Protein 5D1R (pdb70)

Nearest PDB structures (foldseek):
  5d1r-assembly1_B  TM=9.552E-01  e=2.929E-27  Mycobacterium tuberculosis CDC1551
  6mj1-assembly1_A-2  TM=6.522E-01  e=2.078E-03  Bacillus subtilis subsp. subtilis str. 168
  5wm9-assembly1_A  TM=6.430E-01  e=1.815E-03  Mycobacterium tuberculosis H37Rv
  2zcx-assembly1_A-2  TM=5.675E-01  e=6.428E-03  Streptomyces coelicolor
  2id6-assembly1_A-2  TM=5.933E-01  e=1.156E-02  Thermotoga maritima

Secondary structure (DSSP, 8-state):
-HHHHHHHHHHHHHHHHHHHTTTT--HHHHHHHTT--HHHHTTTS--HHHHHHHHHHHHHHHHHHHHHHHHHT--SS-HHHHHHHHHHHHHHHHHHSHHHHHHHHSPPPTT----HHHHTTGGGHHHHHHHHHHHHHHHTTSS------PSTTHHHHHHHHHHHHT----HHHHHHHHHHHHHHHHHHHHHHTTSS-SSS-S-HHHHHHHHHHHHHHHHTT--B---/-HHHHHHHHHHHHHHHHHH-GGG--HHHHHHHTT--HHHHTTTS-SHHHHHHHHHHHHHHHHHHHHHHHHHSS-TT-HHHHHHHHHHHHHHHHHHSHHHHHHHHS---TT----HHHHHHHHTHHHHHHHHHHHHHHHTTSS-----PPPTTHHHHHHHHHHHHT----HHHHHHHHHHHHHHHHHHHHHHTT-S-TT--S-HHHHHHHHHHHHHHHHHSB-S---

Organism: Mycobacterium tuberculosis (strain ATCC 25618 / H37Rv) (NCBI:txid83332)

InterPro domains:
  IPR001647 DNA-binding HTH domain, TetR-type [PF00440] (21-64)
  IPR001647 DNA-binding HTH domain, TetR-type [PS50977] (15-75)
  IPR009057 Homedomain-like superfamily [SSF46689] (10-84)
  IPR025996 HTH-type transcriptional regulator MT1864/Rv1816-like, C-terminal domain [PF13305] (96-225)
  IPR036271 Tetracyclin repressor-like, C-terminal domain superfamily [SSF48498] (93-228)
  IPR050109 HTH-type, TetR-like transcriptional regulator [PTHR30055] (8-232)

Foldseek 3Di:
DLVVVLVLLLVVQLVLLVVPNLVSRDLCVSCVVVVHHSVVSCVSQVDSQSSLLVLLLVLLQVLLVQLVVQLVVCPDPALLVNLLSSLLSNLVSCLVRVSSLCSLQNDDDPPYDHDCVRRVVSNCNSLLSNLVSLLVCPVVPLFDADQDAPPPPQNVVVVVVCVVSVHPHHSQLVVLSVVLVCLSSVLSCCVSVQVCHDPNDPDSSVVSSVVSVVSVCSRRVPDDDDD/DVVLVVLLLVVQLVLCVVPNLVRRACCVSQVVVVHDSVRCCVSQVDSLSSLLVNQLVLLQVLLVQLVVQLVDDDPPALLVNLLSLLLSNLVSCLVRVSSLCSLQNDDDPPHDHDCVSNVPSNCSSVLSNLVSLQRCVVVCLQPAQQPADDPPQQVVVVVVCVVNVHPHHSQLVVLSVVLVCQSSVLSCCVSVQPVHDPDDPDSVVVSSVSSVVSSVSRRDDDDPGD

Structure (mmCIF, N/CA/C/O backbone):
data_5D1R
#
_entry.id   5D1R
#
_cell.length_a   40.444
_cell.length_b   86.533
_cell.length_c   129.870
_cell.angle_alpha   90.000
_cell.angle_beta   90.000
_cell.angle_gamma   90.000
#
_symmetry.space_group_name_H-M   'P 21 21 21'
#
loop_
_entity.id
_entity.type
_entity.pdbx_description
1 polymer 'Rv1816 transcriptional regulator'
2 non-polymer 'NICKEL (II) ION'
3 non-polymer 'SULFATE ION'
4 non-polymer 'MAGNESIUM ION'
5 non-polymer 'propan-2-yl dodecanoate'
6 water water
#
loop_
_atom_site.group_PDB
_atom_site.id
_atom_site.type_symbol
_atom_site.label_atom_id
_atom_site.label_alt_id
_atom_site.label_comp_id
_atom_site.label_asym_id
_atom_site.label_entity_id
_atom_site.label_seq_id
_atom_site.pdbx_PDB_ins_code
_atom_site.Cartn_x
_atom_site.Cartn_y
_atom_site.Cartn_z
_atom_site.occupancy
_atom_site.B_iso_or_equiv
_atom_site.auth_seq_id
_atom_site.auth_comp_id
_atom_site.auth_asym_id
_atom_site.auth_atom_id
_atom_site.pdbx_PDB_model_num
ATOM 1 N N . ALA A 1 13 ? -38.497 -3.877 184.998 1.00 65.87 13 ALA A N 1
ATOM 2 C CA . ALA A 1 13 ? -39.356 -2.689 184.962 1.00 78.23 13 ALA A CA 1
ATOM 3 C C . ALA A 1 13 ? -38.737 -1.635 184.044 1.00 71.75 13 ALA A C 1
ATOM 4 O O . ALA A 1 13 ? -39.423 -1.025 183.212 1.00 65.91 13 ALA A O 1
ATOM 11 N N . ARG A 1 14 ? -37.434 -1.427 184.203 1.00 66.12 14 ARG A N 1
ATOM 12 C CA . ARG A 1 14 ? -36.678 -0.672 183.227 1.00 63.88 14 ARG A CA 1
ATOM 13 C C . ARG A 1 14 ? -36.805 -1.397 181.899 1.00 65.88 14 ARG A C 1
ATOM 14 O O . ARG A 1 14 ? -37.351 -0.864 180.934 1.00 57.57 14 ARG A O 1
ATOM 35 N N . GLU A 1 15 ? -36.354 -2.642 181.881 1.00 69.95 15 GLU A N 1
ATOM 36 C CA . GLU A 1 15 ? -36.421 -3.452 180.681 1.00 74.29 15 GLU A CA 1
ATOM 37 C C . GLU A 1 15 ? -37.660 -3.129 179.815 1.00 70.69 15 GLU A C 1
ATOM 38 O O . GLU A 1 15 ? -37.511 -2.825 178.633 1.00 75.59 15 GLU A O 1
ATOM 50 N N . GLN A 1 16 ? -38.868 -3.155 180.371 1.00 65.72 16 GLN A N 1
ATOM 51 C CA . GLN A 1 16 ? -40.059 -2.928 179.529 1.00 66.21 16 GLN A CA 1
ATOM 52 C C . GLN A 1 16 ? -40.199 -1.493 179.003 1.00 59.90 16 GLN A C 1
ATOM 53 O O . GLN A 1 16 ? -40.799 -1.269 177.945 1.00 55.21 16 GLN A O 1
ATOM 67 N N . ILE A 1 17 ? -39.690 -0.524 179.760 1.00 54.15 17 ILE A N 1
ATOM 68 C CA . ILE A 1 17 ? -39.758 0.878 179.345 1.00 54.61 17 ILE A CA 1
ATOM 69 C C . ILE A 1 17 ? -38.753 1.134 178.230 1.00 36.33 17 ILE A C 1
ATOM 70 O O . ILE A 1 17 ? -39.056 1.830 177.254 1.00 39.07 17 ILE A O 1
ATOM 86 N N . GLU A 1 18 ? -37.549 0.618 178.426 1.00 42.84 18 GLU A N 1
ATOM 87 C CA . GLU A 1 18 ? -36.504 0.691 177.425 1.00 48.79 18 GLU A CA 1
ATOM 88 C C . GLU A 1 18 ? -37.074 0.204 176.087 1.00 38.64 18 GLU A C 1
ATOM 89 O O . GLU A 1 18 ? -36.848 0.819 175.057 1.00 39.41 18 GLU A O 1
ATOM 101 N N . ALA A 1 19 ? -37.869 -0.860 176.110 1.00 46.76 19 ALA A N 1
ATOM 102 C CA . ALA A 1 19 ? -38.435 -1.426 174.879 1.00 36.57 19 ALA A CA 1
ATOM 103 C C . ALA A 1 19 ? -39.362 -0.474 174.165 1.00 42.99 19 ALA A C 1
ATOM 104 O O . ALA A 1 19 ? -39.321 -0.356 172.942 1.00 31.98 19 ALA A O 1
ATOM 111 N N . LYS A 1 20 ? -40.225 0.207 174.906 1.00 41.37 20 LYS A N 1
ATOM 112 C CA . LYS A 1 20 ? -41.104 1.159 174.255 1.00 34.98 20 LYS A CA 1
ATOM 113 C C . LYS A 1 20 ? -40.276 2.310 173.705 1.00 30.47 20 LYS A C 1
ATOM 114 O O . LYS A 1 20 ? -40.612 2.869 172.666 1.00 35.14 20 LYS A O 1
ATOM 133 N N . ILE A 1 21 ? -39.199 2.667 174.403 1.00 32.43 21 ILE A N 1
ATOM 134 C CA . ILE A 1 21 ? -38.295 3.726 173.930 1.00 30.09 21 ILE A CA 1
ATOM 135 C C . ILE A 1 21 ? -37.630 3.300 172.611 1.00 22.86 21 ILE A C 1
ATOM 136 O O . ILE A 1 21 ? -37.705 4.005 171.602 1.00 26.18 21 ILE A O 1
ATOM 152 N N . VAL A 1 22 ? -37.055 2.111 172.606 1.00 29.85 22 VAL A N 1
ATOM 153 C CA . VAL A 1 22 ? -36.472 1.582 171.381 1.00 28.96 22 VAL A CA 1
ATOM 154 C C . VAL A 1 22 ? -37.516 1.427 170.240 1.00 30.19 22 VAL A C 1
ATOM 155 O O . VAL A 1 22 ? -37.283 1.849 169.101 1.00 27.31 22 VAL A O 1
ATOM 168 N N . GLU A 1 23 ? -38.696 0.894 170.535 1.00 29.10 23 GLU A N 1
ATOM 169 C CA . GLU A 1 23 ? -39.704 0.820 169.489 1.00 30.39 23 GLU A CA 1
ATOM 170 C C . GLU A 1 23 ? -40.009 2.212 168.945 1.00 35.79 23 GLU A C 1
ATOM 171 O O . GLU A 1 23 ? -40.095 2.385 167.724 1.00 33.98 23 GLU A O 1
ATOM 183 N N . LEU A 1 24 ? -40.147 3.224 169.808 1.00 28.73 24 LEU A N 1
ATOM 184 C CA . LEU A 1 24 ? -40.404 4.568 169.286 1.00 24.99 24 LEU A CA 1
ATOM 185 C C . LEU A 1 24 ? -39.218 5.122 168.540 1.00 30.05 24 LEU A C 1
ATOM 186 O O . LEU A 1 24 ? -39.361 5.924 167.613 1.00 26.33 24 LEU A O 1
ATOM 202 N N . GLY A 1 25 ? -38.029 4.692 168.935 1.00 31.62 25 GLY A N 1
ATOM 203 C CA . GLY A 1 25 ? -36.846 5.061 168.184 1.00 29.33 25 GLY A CA 1
ATOM 204 C C . GLY A 1 25 ? -36.847 4.460 166.775 1.00 26.02 25 GLY A C 1
ATOM 205 O O . GL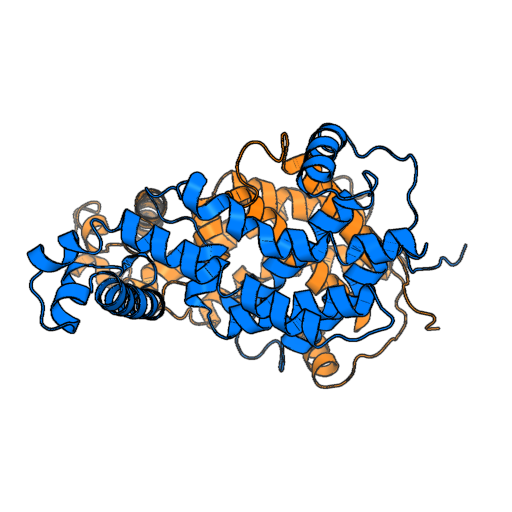Y A 1 25 ? -36.530 5.172 165.821 1.00 26.98 25 GLY A O 1
ATOM 209 N N . ARG A 1 26 ? -37.180 3.172 166.646 1.00 28.76 26 ARG A N 1
ATOM 210 C CA . ARG A 1 26 ? -37.317 2.538 165.321 1.00 24.54 26 ARG A CA 1
ATOM 211 C C . ARG A 1 26 ? -38.263 3.369 164.434 1.00 29.74 26 ARG A C 1
ATOM 212 O O . ARG A 1 26 ? -37.998 3.601 163.248 1.00 27.96 26 ARG A O 1
ATOM 233 N N . ARG A 1 27 ? -39.365 3.838 165.018 1.00 31.87 27 ARG A N 1
ATOM 234 C CA . ARG A 1 27 ? -40.307 4.682 164.274 1.00 35.10 27 ARG A CA 1
ATOM 235 C C . ARG A 1 27 ? -39.700 5.996 163.828 1.00 37.80 27 ARG A C 1
ATOM 236 O O . ARG A 1 27 ? -39.865 6.404 162.686 1.00 33.90 27 ARG A O 1
ATOM 257 N N . GLN A 1 28 ? -38.980 6.673 164.704 1.00 29.95 28 GLN A N 1
ATOM 258 C CA . GLN A 1 28 ? -38.356 7.908 164.271 1.00 34.57 28 GLN A CA 1
ATOM 259 C C . GLN A 1 28 ? -37.398 7.699 163.102 1.00 35.26 28 GLN A C 1
ATOM 260 O O . GLN A 1 28 ? -37.286 8.560 162.215 1.00 31.73 28 GLN A O 1
ATOM 274 N N . LEU A 1 29 ? -36.693 6.567 163.102 1.00 30.98 29 LEU A N 1
ATOM 275 C CA . LEU A 1 29 ? -35.774 6.247 162.004 1.00 30.36 29 LEU A CA 1
ATOM 276 C C . LEU A 1 29 ? -36.543 6.193 160.691 1.00 28.59 29 LEU A C 1
ATOM 277 O O . LEU A 1 29 ? -36.142 6.767 159.699 1.00 39.76 29 LEU A O 1
ATOM 293 N N . LEU A 1 30 ? -37.648 5.463 160.716 1.00 35.29 30 LEU A N 1
ATOM 294 C CA . LEU A 1 30 ? -38.498 5.294 159.552 1.00 42.07 30 LEU A CA 1
ATOM 295 C C . LEU A 1 30 ? -38.952 6.645 159.012 1.00 44.30 30 LEU A C 1
ATOM 296 O O . LEU A 1 30 ? -39.088 6.819 157.809 1.00 51.22 30 LEU A O 1
ATOM 312 N N . ASP A 1 31 ? -39.169 7.604 159.910 1.00 48.00 31 ASP A N 1
ATOM 313 C CA . ASP A 1 31 ? -39.823 8.866 159.564 1.00 44.98 31 ASP A CA 1
ATOM 314 C C . ASP A 1 31 ? -38.839 10.008 159.336 1.00 49.06 31 ASP A C 1
ATOM 315 O O . ASP A 1 31 ? -39.110 10.898 158.543 1.00 53.87 31 ASP A O 1
ATOM 324 N N . HIS A 1 32 ? -37.704 9.986 160.031 1.00 48.00 32 HIS A N 1
ATOM 325 C CA . HIS A 1 32 ? -36.720 11.060 159.925 1.00 47.49 32 HIS A CA 1
ATOM 326 C C . HIS A 1 32 ? -35.289 10.579 159.787 1.00 43.70 32 HIS A C 1
ATOM 327 O O . HIS A 1 32 ? -34.367 11.393 159.685 1.00 47.74 32 HIS A O 1
ATOM 341 N N . GLY A 1 33 ? -35.080 9.267 159.827 1.00 37.49 33 GLY A N 1
ATOM 342 C CA . GLY A 1 33 ? -33.733 8.745 159.864 1.00 40.39 33 GLY A CA 1
ATOM 343 C C . GLY A 1 33 ? -33.107 9.041 161.212 1.00 44.00 33 GLY A C 1
ATOM 344 O O . GLY A 1 33 ? -33.785 9.470 162.142 1.00 37.98 33 GLY A O 1
ATOM 348 N N . ALA A 1 34 ? -31.804 8.819 161.310 1.00 39.55 34 ALA A N 1
ATOM 349 C CA . ALA A 1 34 ? -31.079 9.018 162.546 1.00 45.52 34 ALA A CA 1
ATOM 350 C C . ALA A 1 34 ? -31.159 10.480 162.986 1.00 52.88 34 ALA A C 1
ATOM 351 O O . ALA A 1 34 ? -31.018 10.787 164.176 1.00 56.34 34 ALA A O 1
ATOM 358 N N . ALA A 1 35 ? -31.381 11.383 162.037 1.00 36.85 35 ALA A N 1
ATOM 359 C CA . ALA A 1 35 ? -31.497 12.787 162.373 1.00 49.68 35 ALA A CA 1
ATOM 360 C C . ALA A 1 35 ? -32.628 12.917 163.380 1.00 53.87 35 ALA A C 1
ATOM 361 O O . ALA A 1 35 ? -32.414 13.286 164.540 1.00 57.27 35 ALA A O 1
ATOM 368 N N . GLY A 1 36 ? -33.829 12.547 162.954 1.00 48.34 36 GLY A N 1
ATOM 369 C CA . GLY A 1 36 ? -35.006 12.769 163.770 1.00 49.51 36 GLY A CA 1
ATOM 370 C C . GLY A 1 36 ? -35.079 11.985 165.064 1.00 54.28 36 GLY A C 1
ATOM 371 O O . GLY A 1 36 ? -36.106 12.055 165.759 1.00 50.86 36 GLY A O 1
ATOM 375 N N . LEU A 1 37 ? -34.028 11.232 165.400 1.00 44.10 37 LEU A N 1
ATOM 376 C CA . LEU A 1 37 ? -34.000 10.572 166.691 1.00 38.27 37 LEU A CA 1
ATOM 377 C C . LEU A 1 37 ? -34.061 11.663 167.772 1.00 33.11 37 LEU A C 1
ATOM 378 O O . LEU A 1 37 ? -33.274 12.577 167.778 1.00 34.61 37 LEU A O 1
ATOM 394 N N . SER A 1 38 ? -35.021 11.555 168.672 1.00 39.26 38 SER A N 1
ATOM 395 C CA . SER A 1 38 ? -35.161 12.543 169.722 1.00 41.49 38 SER A CA 1
ATOM 396 C C . SER A 1 38 ? -35.778 11.885 170.919 1.00 33.64 38 SER A C 1
ATOM 397 O O . SER A 1 38 ? -36.967 11.520 170.897 1.00 34.57 38 SER A O 1
ATOM 405 N N . LEU A 1 39 ? -34.982 11.748 171.973 1.00 32.42 39 LEU A N 1
ATOM 406 C CA . LEU A 1 39 ? -35.483 11.236 173.245 1.00 31.87 39 LEU A CA 1
ATOM 407 C C . LEU A 1 39 ? -36.579 12.140 173.837 1.00 40.45 39 LEU A C 1
ATOM 408 O O . LEU A 1 39 ? -37.495 11.657 174.507 1.00 32.34 39 LEU A O 1
ATOM 424 N N . ARG A 1 40 ? -36.506 13.445 173.574 1.00 34.69 40 ARG A N 1
ATOM 425 C CA . ARG A 1 40 ? -37.567 14.354 174.017 1.00 36.14 40 ARG A CA 1
ATOM 426 C C . ARG A 1 40 ? -38.929 14.066 173.395 1.00 44.55 40 ARG A C 1
ATOM 427 O O . ARG A 1 40 ? -39.913 13.934 174.120 1.00 41.94 40 ARG A O 1
ATOM 448 N N . ALA A 1 41 ? -38.993 13.987 172.067 1.00 46.27 41 ALA A N 1
ATOM 449 C CA . ALA A 1 41 ? -40.218 13.531 171.381 1.00 49.68 41 ALA A CA 1
ATOM 450 C C . ALA A 1 41 ? -40.678 12.173 171.925 1.00 53.55 41 ALA A C 1
ATOM 451 O O . ALA A 1 41 ? -41.792 12.023 172.438 1.00 60.25 41 ALA A O 1
ATOM 458 N N . ILE A 1 42 ? -39.810 11.177 171.833 1.00 46.58 42 ILE A N 1
ATOM 459 C CA . ILE A 1 42 ? -40.100 9.895 172.444 1.00 50.23 42 ILE A CA 1
ATOM 460 C C . ILE A 1 42 ? -40.748 10.125 173.810 1.00 60.43 42 ILE A C 1
ATOM 461 O O . ILE A 1 42 ? -41.863 9.655 174.058 1.00 57.10 42 ILE A O 1
ATOM 477 N N . ALA A 1 43 ? -40.047 10.865 174.673 1.00 52.47 43 ALA A N 1
ATOM 478 C CA . ALA A 1 43 ? -40.454 11.090 176.063 1.00 52.22 43 ALA A CA 1
ATOM 479 C C . ALA A 1 43 ? -41.892 11.552 176.151 1.00 59.62 43 ALA A C 1
ATOM 480 O O . ALA A 1 43 ? -42.617 11.181 177.076 1.00 68.69 43 ALA A O 1
ATOM 487 N N . ARG A 1 44 ? -42.296 12.385 175.202 1.00 53.55 44 ARG A N 1
ATOM 488 C CA . ARG A 1 44 ? -43.680 12.788 175.109 1.00 62.61 44 ARG A CA 1
ATOM 489 C C . ARG A 1 44 ? -44.517 11.566 174.765 1.00 68.24 44 ARG A C 1
ATOM 490 O O . ARG A 1 44 ? -45.286 11.076 175.593 1.00 66.48 44 ARG A O 1
ATOM 511 N N . ASN A 1 45 ? -44.323 11.044 173.556 1.00 71.12 45 ASN A N 1
ATOM 512 C CA . ASN A 1 45 ? -45.199 10.009 173.008 1.00 65.39 45 ASN A CA 1
ATOM 513 C C . ASN A 1 45 ? -45.344 8.792 173.909 1.00 61.62 45 ASN A C 1
ATOM 514 O O . ASN A 1 45 ? -45.997 7.824 173.533 1.00 67.61 45 ASN A O 1
ATOM 525 N N . LEU A 1 46 ? -44.740 8.845 175.096 1.00 63.78 46 LEU A N 1
ATOM 526 C CA . LEU A 1 46 ? -44.953 7.838 176.130 1.00 67.19 46 LEU A CA 1
ATOM 527 C C . LEU A 1 46 ? -45.594 8.445 177.365 1.00 75.57 46 LEU A C 1
ATOM 528 O O . LEU A 1 46 ? -45.477 7.889 178.478 1.00 65.98 46 LEU A O 1
ATOM 544 N N . GLY A 1 47 ? -46.259 9.584 177.169 1.00 75.19 47 GLY A N 1
ATOM 545 C CA . GLY A 1 47 ? -46.795 10.370 178.273 1.00 66.40 47 GLY A CA 1
ATOM 546 C C . GLY A 1 47 ? -45.809 10.513 179.423 1.00 67.91 47 GLY A C 1
ATOM 547 O O . GLY A 1 47 ? -46.195 10.468 180.594 1.00 71.04 47 GLY A O 1
ATOM 551 N N . MET A 1 48 ? -44.531 10.689 179.097 1.00 60.75 48 MET A N 1
ATOM 552 C CA . MET A 1 48 ? -43.500 10.809 180.125 1.00 60.70 48 MET A CA 1
ATOM 553 C C . MET A 1 48 ? -42.830 12.180 180.027 1.00 63.34 48 MET A C 1
ATOM 554 O O . MET A 1 48 ? -43.038 12.926 179.071 1.00 67.41 48 MET A O 1
ATOM 568 N N . VAL A 1 49 ? -42.043 12.519 181.035 1.00 53.56 49 VAL A N 1
ATOM 569 C CA . VAL A 1 49 ? -41.297 13.756 181.027 1.00 62.70 49 VAL A CA 1
ATOM 570 C C . VAL A 1 49 ? -39.904 13.469 180.498 1.00 62.69 49 VAL A C 1
ATOM 571 O O . VAL A 1 49 ? -39.338 12.405 180.767 1.00 57.69 49 VAL A O 1
ATOM 584 N N . SER A 1 50 ? -39.346 14.433 179.774 1.00 50.15 50 SER A N 1
ATOM 585 C CA . SER A 1 50 ? -37.983 14.323 179.262 1.00 47.23 50 SER A CA 1
ATOM 586 C C . SER A 1 50 ? -36.985 13.809 180.296 1.00 42.47 50 SER A C 1
ATOM 587 O O . SER A 1 50 ? -36.238 12.885 180.032 1.00 34.78 50 SER A O 1
ATOM 595 N N . SER A 1 51 ? -36.970 14.411 181.475 1.00 36.43 51 SER A N 1
ATOM 596 C CA . SER A 1 51 ? -36.013 14.020 182.517 1.00 34.23 51 SER A CA 1
ATOM 597 C C . SER A 1 51 ? -36.168 12.542 182.904 1.00 28.61 51 SER A C 1
ATOM 598 O O . SER A 1 51 ? -35.190 11.873 183.273 1.00 38.73 51 SER A O 1
ATOM 606 N N . ALA A 1 52 ? -37.388 12.030 182.798 1.00 38.54 52 ALA A N 1
ATOM 607 C CA . ALA A 1 52 ? -37.626 10.623 183.092 1.00 47.53 52 ALA A CA 1
ATOM 608 C C . ALA A 1 52 ? -36.943 9.689 182.059 1.00 39.71 52 ALA A C 1
ATOM 609 O O . ALA A 1 52 ? -36.543 8.578 182.388 1.00 37.86 52 ALA A O 1
ATOM 616 N N . VAL A 1 53 ? -36.790 10.139 180.821 1.00 44.26 53 VAL A N 1
ATOM 617 C CA . VAL A 1 53 ? -36.322 9.235 179.770 1.00 30.46 53 VAL A CA 1
ATOM 618 C C . VAL A 1 53 ? -34.854 8.947 179.900 1.00 27.20 53 VAL A C 1
ATOM 619 O O . VAL A 1 53 ? -34.421 7.826 179.645 1.00 28.15 53 VAL A O 1
ATOM 632 N N . TYR A 1 54 ? -34.066 9.939 180.296 1.00 33.26 54 TYR A N 1
ATOM 633 C CA . TYR A 1 54 ? -32.622 9.771 180.411 1.00 31.73 54 TYR A CA 1
ATOM 634 C C . TYR A 1 54 ? -32.267 8.748 181.457 1.00 29.37 54 TYR A C 1
ATOM 635 O O . TYR A 1 54 ? -31.125 8.274 181.545 1.00 29.99 54 TYR A O 1
ATOM 653 N N . ARG A 1 55 ? -33.243 8.441 182.305 1.00 36.71 55 ARG A N 1
ATOM 654 C CA . ARG A 1 55 ? -33.041 7.453 183.346 1.00 34.93 55 ARG A CA 1
ATOM 655 C C . ARG A 1 55 ? -33.084 6.020 182.770 1.00 29.22 55 ARG A C 1
ATOM 656 O O . ARG A 1 55 ? -32.563 5.055 183.362 1.00 32.88 55 ARG A O 1
ATOM 677 N N . TYR A 1 56 ? -33.702 5.905 181.608 1.00 29.50 56 TYR A N 1
ATOM 678 C CA . TYR A 1 56 ? -33.850 4.608 180.928 1.00 26.63 56 TYR A CA 1
ATOM 679 C C . TYR A 1 56 ? -32.889 4.470 179.734 1.00 27.62 56 TYR A C 1
ATOM 680 O O . TYR A 1 56 ? -32.317 3.409 179.502 1.00 27.11 56 TYR A O 1
ATOM 698 N N . VAL A 1 57 ? -32.763 5.556 178.975 1.00 28.92 57 VAL A N 1
ATOM 699 C CA . VAL A 1 57 ? -31.841 5.677 177.837 1.00 26.26 57 VAL A CA 1
ATOM 700 C C . VAL A 1 57 ? -31.198 7.090 177.949 1.00 19.24 57 VAL A C 1
ATOM 701 O O . VAL A 1 57 ? -31.863 8.099 177.760 1.00 21.13 57 VAL A O 1
ATOM 714 N N . SER A 1 58 ? -29.926 7.085 178.278 1.00 20.19 58 SER A N 1
ATOM 715 C CA . SER A 1 58 ? -29.220 8.219 178.848 1.00 32.35 58 SER A CA 1
ATOM 716 C C . SER A 1 58 ? -28.738 9.226 177.818 1.00 29.74 58 SER A C 1
ATOM 717 O O . SER A 1 58 ? -28.331 10.327 178.201 1.00 27.88 58 SER A O 1
ATOM 725 N N . SER A 1 59 ? -28.793 8.871 176.526 1.00 24.07 59 SER A N 1
ATOM 726 C CA . SER A 1 59 ? -28.372 9.798 175.467 1.00 20.14 59 SER A CA 1
ATOM 727 C C . SER A 1 59 ? -28.789 9.329 174.090 1.00 21.35 59 SER A C 1
ATOM 728 O O . SER A 1 59 ? -29.174 8.176 173.913 1.00 17.76 59 SER A O 1
ATOM 736 N N . ARG A 1 60 ? -28.702 10.239 173.131 1.00 17.13 60 ARG A N 1
ATOM 737 C CA . ARG A 1 60 ? -28.907 9.925 171.718 1.00 17.93 60 ARG A CA 1
ATOM 738 C C . ARG A 1 60 ? -27.948 8.828 171.296 1.00 18.35 60 ARG A C 1
ATOM 739 O O . ARG A 1 60 ? -28.339 7.940 170.555 1.00 20.35 60 ARG A O 1
ATOM 760 N N . ASP A 1 61 ? -26.704 8.882 171.768 1.00 18.10 61 ASP A N 1
ATOM 761 C CA . ASP A 1 61 ? -25.715 7.868 171.386 1.00 18.12 61 ASP A CA 1
ATOM 762 C C . ASP A 1 61 ? -26.128 6.515 171.929 1.00 17.99 61 ASP A C 1
ATOM 763 O O . ASP A 1 61 ? -26.021 5.497 171.234 1.00 18.91 61 ASP A O 1
ATOM 772 N N . GLU A 1 62 ? -26.630 6.479 173.157 1.00 17.72 62 GLU A N 1
ATOM 773 C CA . GLU A 1 62 ? -27.048 5.203 173.718 1.00 21.81 62 GLU A CA 1
ATOM 774 C C . GLU A 1 62 ? -28.268 4.688 172.959 1.00 13.25 62 GLU A C 1
ATOM 775 O O . GLU A 1 62 ? -28.389 3.487 172.731 1.00 17.34 62 GLU A O 1
ATOM 787 N N . LEU A 1 63 ? -29.193 5.566 172.592 1.00 13.69 63 LEU A N 1
ATOM 788 C CA . LEU A 1 63 ? -30.373 5.173 171.820 1.00 16.99 63 LEU A CA 1
ATOM 789 C C . LEU A 1 63 ? -29.930 4.571 170.471 1.00 20.25 63 LEU A C 1
ATOM 790 O O . LEU A 1 63 ? -30.445 3.554 170.050 1.00 15.86 63 LEU A O 1
ATOM 806 N N . LEU A 1 64 ? -28.993 5.221 169.790 1.00 15.37 64 LEU A N 1
ATOM 807 C CA . LEU A 1 64 ? -28.438 4.695 168.523 1.00 16.69 64 LEU A CA 1
ATOM 808 C C . LEU A 1 64 ? -27.777 3.342 168.730 1.00 17.62 64 LEU A C 1
ATOM 809 O O . LEU A 1 64 ? -27.925 2.424 167.919 1.00 16.82 64 LEU A O 1
ATOM 825 N N . THR A 1 65 ? -27.024 3.198 169.811 1.00 16.41 65 THR A N 1
ATOM 826 C CA . THR A 1 65 ? -26.360 1.945 170.070 1.00 13.52 65 THR A CA 1
ATOM 827 C C . THR A 1 65 ? -27.364 0.813 170.308 1.00 18.13 65 THR A C 1
ATOM 828 O O . THR A 1 65 ? -27.178 -0.289 169.794 1.00 17.13 65 THR A O 1
ATOM 839 N N . LEU A 1 66 ? -28.391 1.074 171.107 1.00 16.17 66 LEU A N 1
ATOM 840 C CA . LEU A 1 66 ? -29.490 0.115 171.316 1.00 18.90 66 LEU A CA 1
ATOM 841 C C . LEU A 1 66 ? -30.177 -0.254 170.009 1.00 18.36 66 LEU A C 1
ATOM 842 O O . LEU A 1 66 ? -30.527 -1.416 169.797 1.00 15.37 66 LEU A O 1
ATOM 858 N N . LEU A 1 67 ? -30.412 0.744 169.158 1.00 16.25 67 LEU A N 1
ATOM 859 C CA . LEU A 1 67 ? -31.065 0.512 167.867 1.00 14.29 67 LEU A CA 1
ATOM 860 C C . LEU A 1 67 ? -30.170 -0.303 166.920 1.00 17.03 67 LEU A C 1
ATOM 861 O O . LEU A 1 67 ? -30.666 -1.166 166.198 1.00 16.68 67 LEU A O 1
ATOM 877 N N . LEU A 1 68 ? -28.857 -0.047 166.936 1.00 16.34 68 LEU A N 1
ATOM 878 C CA . LEU A 1 68 ? -27.906 -0.859 166.161 1.00 17.00 68 LEU A CA 1
ATOM 879 C C . LEU A 1 68 ? -27.864 -2.289 166.646 1.00 15.27 68 LEU A C 1
ATOM 880 O O . LEU A 1 68 ? -28.033 -3.226 165.849 1.00 17.67 68 LEU A O 1
ATOM 896 N N . VAL A 1 69 ? -27.715 -2.488 167.948 1.00 14.75 69 VAL A N 1
ATOM 897 C CA . VAL A 1 69 ? -27.676 -3.849 168.468 1.00 15.25 69 VAL A CA 1
ATOM 898 C C . VAL A 1 69 ? -28.962 -4.622 168.165 1.00 16.54 69 VAL A C 1
ATOM 899 O O . VAL A 1 69 ? -28.915 -5.765 167.741 1.00 19.69 69 VAL A O 1
ATOM 912 N N . ASP A 1 70 ? -30.101 -3.999 168.434 1.00 17.04 70 ASP A N 1
ATOM 913 C CA . ASP A 1 70 ? -31.413 -4.527 168.066 1.00 18.26 70 ASP A CA 1
ATOM 914 C C . ASP A 1 70 ? -31.489 -4.948 166.585 1.00 16.29 70 ASP A C 1
ATOM 915 O O . ASP A 1 70 ? -31.995 -6.037 166.283 1.00 15.82 70 ASP A O 1
ATOM 924 N N . ALA A 1 71 ? -31.010 -4.092 165.676 1.00 12.46 71 ALA A N 1
ATOM 925 C CA . ALA A 1 71 ? -31.077 -4.339 164.227 1.00 16.17 71 ALA A CA 1
ATOM 926 C C . ALA A 1 71 ? -30.155 -5.459 163.776 1.00 18.39 71 ALA A C 1
ATOM 927 O O . ALA A 1 71 ? -30.585 -6.363 163.076 1.00 14.93 71 ALA A O 1
ATOM 934 N N . TYR A 1 72 ? -28.903 -5.413 164.195 1.00 13.45 72 TYR A N 1
ATOM 935 C CA . TYR A 1 72 ? -27.984 -6.480 163.890 1.00 13.98 72 TYR A CA 1
ATOM 936 C C . TYR A 1 72 ? -28.536 -7.822 164.414 1.00 16.47 72 TYR A C 1
ATOM 937 O O . TYR A 1 72 ? -28.422 -8.848 163.755 1.00 14.19 72 TYR A O 1
ATOM 955 N N . SER A 1 73 ? -29.119 -7.821 165.607 1.00 16.59 73 SER A N 1
ATOM 956 C CA . SER A 1 73 ? -29.599 -9.060 166.197 1.00 16.56 73 SER A CA 1
ATOM 957 C C . SER A 1 73 ? -30.808 -9.610 165.500 1.00 17.90 73 SER A C 1
ATOM 958 O O . SER A 1 73 ? -30.895 -10.823 165.297 1.00 19.77 73 SER A O 1
ATOM 966 N N . ASP A 1 74 ? -31.741 -8.731 165.155 1.00 16.56 74 ASP A N 1
ATOM 967 C CA A ASP A 1 74 ? -32.942 -9.140 164.454 0.50 20.23 74 ASP A CA 1
ATOM 968 C CA B ASP A 1 74 ? -32.952 -9.136 164.472 0.50 20.21 74 ASP A CA 1
ATOM 969 C C . ASP A 1 74 ? -32.591 -9.677 163.072 1.00 18.90 74 ASP A C 1
ATOM 970 O O . ASP A 1 74 ? -33.099 -10.717 162.643 1.00 17.41 74 ASP A O 1
ATOM 985 N N . LEU A 1 75 ? -31.693 -8.991 162.392 1.00 14.29 75 LEU A N 1
ATOM 986 C CA . LEU A 1 75 ? -31.235 -9.423 161.082 1.00 15.94 75 LEU A CA 1
ATOM 987 C C . LEU A 1 75 ? -30.591 -10.829 161.178 1.00 15.20 75 LEU A C 1
ATOM 988 O O . LEU A 1 75 ? -30.920 -11.735 160.426 1.00 17.52 75 LEU A O 1
ATOM 1004 N N . ALA A 1 76 ? -29.712 -11.017 162.136 1.00 14.60 76 ALA A N 1
ATOM 1005 C CA . ALA A 1 76 ? -29.029 -12.289 162.289 1.00 15.79 76 ALA A CA 1
ATOM 1006 C C . ALA A 1 76 ? -29.979 -13.414 162.699 1.00 23.51 76 ALA A C 1
ATOM 1007 O O . ALA A 1 76 ? -29.822 -14.574 162.249 1.00 19.40 76 ALA A O 1
ATOM 1014 N N . ASP A 1 77 ? -30.956 -13.071 163.533 1.00 19.24 77 ASP A N 1
ATOM 1015 C CA . ASP A 1 77 ? -31.953 -14.044 163.983 1.00 22.89 77 ASP A CA 1
ATOM 1016 C C . ASP A 1 77 ? -32.827 -14.491 162.807 1.00 22.15 77 ASP A C 1
ATOM 1017 O O . ASP A 1 77 ? -33.200 -15.658 162.696 1.00 20.75 77 ASP A O 1
ATOM 1026 N N . THR A 1 78 ? -33.144 -13.554 161.926 1.00 19.65 78 THR A N 1
ATOM 1027 C CA . THR A 1 78 ? -33.853 -13.840 160.696 1.00 18.84 78 THR A CA 1
ATOM 1028 C C . THR A 1 78 ? -33.065 -14.760 159.757 1.00 22.60 78 THR A C 1
ATOM 1029 O O . THR A 1 78 ? -33.633 -15.681 159.172 1.00 17.99 78 THR A O 1
ATOM 1040 N N . VAL A 1 79 ? -31.771 -14.509 159.600 1.00 16.50 79 VAL A N 1
ATOM 1041 C CA . VAL A 1 79 ? -30.910 -15.398 158.827 1.00 15.07 79 VAL A CA 1
ATOM 1042 C C . VAL A 1 79 ? -30.916 -16.813 159.421 1.00 20.01 79 VAL A C 1
ATOM 1043 O O . VAL A 1 79 ? -31.068 -17.810 158.699 1.00 21.77 79 VAL A O 1
ATOM 1056 N N . ASP A 1 80 ? -30.733 -16.886 160.724 1.00 18.01 80 ASP A N 1
ATOM 1057 C CA . ASP A 1 80 ? -30.613 -18.165 161.432 1.00 22.27 80 ASP A CA 1
ATOM 1058 C C . ASP A 1 80 ? -31.895 -18.984 161.256 1.00 30.03 80 ASP A C 1
ATOM 1059 O O . ASP A 1 80 ? -31.835 -20.204 161.051 1.00 24.66 80 ASP A O 1
ATOM 1068 N N . ARG A 1 81 ? -33.041 -18.305 161.277 1.00 23.81 81 ARG A N 1
ATOM 1069 C CA . ARG A 1 81 ? -34.329 -18.980 161.083 1.00 26.60 81 ARG A CA 1
ATOM 1070 C C . ARG A 1 81 ? -34.470 -19.517 159.666 1.00 36.46 81 ARG A C 1
ATOM 1071 O O . ARG A 1 81 ? -34.942 -20.628 159.467 1.00 31.58 81 ARG A O 1
ATOM 1092 N N . ALA A 1 82 ? -34.054 -18.730 158.685 1.00 27.52 82 ALA A N 1
ATOM 1093 C CA . ALA A 1 82 ? -34.145 -19.142 157.305 1.00 32.78 82 ALA A CA 1
ATOM 1094 C C . ALA A 1 82 ? -33.227 -20.338 157.016 1.00 38.05 82 ALA A C 1
ATOM 1095 O O . ALA A 1 82 ? -33.555 -21.158 156.163 1.00 34.63 82 ALA A O 1
ATOM 1102 N N . ARG A 1 83 ? -32.083 -20.424 157.699 1.00 26.05 83 ARG A N 1
ATOM 1103 C CA . ARG A 1 83 ? -31.174 -21.548 157.497 1.00 35.56 83 ARG A CA 1
ATOM 1104 C C . ARG A 1 83 ? -31.731 -22.826 158.104 1.00 39.22 83 ARG A C 1
ATOM 1105 O O . ARG A 1 83 ? -31.430 -23.929 157.666 1.00 43.19 83 ARG A O 1
ATOM 1126 N N . ASP A 1 84 ? -32.512 -22.665 159.152 1.00 39.45 84 ASP A N 1
ATOM 1127 C CA . ASP A 1 84 ? -33.067 -23.811 159.837 1.00 52.73 84 ASP A CA 1
ATOM 1128 C C . ASP A 1 84 ? -34.200 -24.446 159.034 1.00 62.70 84 ASP A C 1
ATOM 1129 O O . ASP A 1 84 ? -34.617 -25.559 159.334 1.00 68.74 84 ASP A O 1
ATOM 1138 N N . ASP A 1 85 ? -34.669 -23.742 158.002 1.00 58.13 85 ASP A N 1
ATOM 1139 C CA . ASP A 1 85 ? -35.705 -24.250 157.101 1.00 53.18 85 ASP A CA 1
ATOM 1140 C C . ASP A 1 85 ? -35.134 -24.457 155.685 1.00 66.28 85 ASP A C 1
ATOM 1141 O O . ASP A 1 85 ? -35.873 -24.592 154.701 1.00 63.98 85 ASP A O 1
ATOM 1150 N N . THR A 1 86 ? -33.807 -24.411 155.590 1.00 64.52 86 THR A N 1
ATOM 1151 C CA . THR A 1 86 ? -33.095 -25.006 154.474 1.00 67.06 86 THR A CA 1
ATOM 1152 C C . THR A 1 86 ? -32.607 -26.306 155.060 1.00 77.65 86 THR A C 1
ATOM 1153 O O . THR A 1 86 ? -31.669 -26.345 155.854 1.00 83.53 86 THR A O 1
ATOM 1164 N N . VAL A 1 87 ? -33.290 -27.374 154.707 1.00 76.98 87 VAL A N 1
ATOM 1165 C CA . VAL A 1 87 ? -32.915 -28.684 155.180 1.00 93.70 87 VAL A CA 1
ATOM 1166 C C . VAL A 1 87 ? -32.548 -29.370 153.896 1.00 95.10 87 VAL A C 1
ATOM 1167 O O . VAL A 1 87 ? -33.411 -29.698 153.075 1.00 96.77 87 VAL A O 1
ATOM 1180 N N . ALA A 1 88 ? -31.252 -29.527 153.683 1.00 89.43 88 ALA A N 1
ATOM 1181 C CA . ALA A 1 88 ? -30.800 -29.651 152.322 1.00 84.48 88 ALA A CA 1
ATOM 1182 C C . ALA A 1 88 ? -29.470 -30.357 152.129 1.00 80.60 88 ALA A C 1
ATOM 1183 O O . ALA A 1 88 ? -28.623 -30.478 153.019 1.00 74.14 88 ALA A O 1
ATOM 1190 N N . ASP A 1 89 ? -29.333 -30.820 150.900 1.00 90.28 89 ASP A N 1
ATOM 1191 C CA . ASP A 1 89 ? -28.104 -31.376 150.390 1.00 80.91 89 ASP A CA 1
ATOM 1192 C C . ASP A 1 89 ? -26.990 -30.341 150.514 1.00 72.96 89 ASP A C 1
ATOM 1193 O O . ASP A 1 89 ? -25.815 -30.704 150.625 1.00 58.32 89 ASP A O 1
ATOM 1202 N N . SER A 1 90 ? -27.357 -29.055 150.511 1.00 48.77 90 SER A N 1
ATOM 1203 C CA . SER A 1 90 ? -26.583 -28.150 149.697 1.00 26.72 90 SER A CA 1
ATOM 1204 C C . SER A 1 90 ? -26.010 -26.889 150.333 1.00 23.89 90 SER A C 1
ATOM 1205 O O . SER A 1 90 ? -26.738 -26.016 150.780 1.00 20.15 90 SER A O 1
ATOM 1213 N N . TRP A 1 91 ? -24.693 -26.780 150.281 1.00 22.20 91 TRP A N 1
ATOM 1214 C CA . TRP A 1 91 ? -24.023 -25.572 150.728 1.00 21.51 91 TRP A CA 1
ATOM 1215 C C . TRP A 1 91 ? -24.500 -24.406 149.862 1.00 20.82 91 TRP A C 1
ATOM 1216 O O . TRP A 1 91 ? -24.682 -23.272 150.354 1.00 15.38 91 TRP A O 1
ATOM 1237 N N . SER A 1 92 ? -24.723 -24.651 148.579 1.00 17.18 92 SER A N 1
ATOM 1238 C CA . SER A 1 92 ? -25.139 -23.554 147.701 1.00 19.00 92 SER A CA 1
ATOM 1239 C C . SER A 1 92 ? -26.546 -23.048 148.036 1.00 20.56 92 SER A C 1
ATOM 1240 O O . SER A 1 92 ? -26.781 -21.845 148.094 1.00 19.45 92 SER A O 1
ATOM 1248 N N . ASP A 1 93 ? -27.478 -23.954 148.271 1.00 18.17 93 ASP A N 1
ATOM 1249 C CA . ASP A 1 93 ? -28.806 -23.580 148.765 1.00 23.25 93 ASP A CA 1
ATOM 1250 C C . ASP A 1 93 ? -28.769 -22.778 150.088 1.00 21.48 93 ASP A C 1
ATOM 1251 O O . ASP A 1 93 ? -29.572 -21.870 150.302 1.00 18.61 93 ASP A O 1
ATOM 1260 N N . ASP A 1 94 ? -27.853 -23.146 150.975 1.00 17.61 94 ASP A N 1
ATOM 1261 C CA . ASP A 1 94 ? -27.618 -22.429 152.225 1.00 20.88 94 ASP A CA 1
ATOM 1262 C C . ASP A 1 94 ? -27.188 -20.965 151.945 1.00 18.86 94 ASP A C 1
ATOM 1263 O O . ASP A 1 94 ? -27.765 -19.992 152.457 1.00 15.00 94 ASP A O 1
ATOM 1272 N N . VAL A 1 95 ? -26.182 -20.809 151.102 1.00 17.14 95 VAL A N 1
ATOM 1273 C CA . VAL A 1 95 ? -25.688 -19.477 150.730 1.00 14.42 95 VAL A CA 1
ATOM 1274 C C . VAL A 1 95 ? -26.813 -18.663 150.121 1.00 16.92 95 VAL A C 1
ATOM 1275 O O . VAL A 1 95 ? -27.028 -17.521 150.466 1.00 14.82 95 VAL A O 1
ATOM 1288 N N . ILE A 1 96 ? -27.567 -19.274 149.249 1.00 16.45 96 ILE A N 1
ATOM 1289 C CA . ILE A 1 96 ? -28.672 -18.596 148.588 1.00 16.82 96 ILE A CA 1
ATOM 1290 C C . ILE A 1 96 ? -29.785 -18.183 149.568 1.00 17.18 96 ILE A C 1
ATOM 1291 O O . ILE A 1 96 ? -30.340 -17.087 149.459 1.00 16.94 96 ILE A O 1
ATOM 1307 N N . ALA A 1 97 ? -30.096 -19.074 150.496 1.00 15.26 97 ALA A N 1
ATOM 1308 C CA . ALA A 1 97 ? -31.069 -18.842 151.538 1.00 16.85 97 ALA A CA 1
ATOM 1309 C C . ALA A 1 97 ? -30.608 -17.733 152.492 1.00 18.22 97 ALA A C 1
ATOM 1310 O O . ALA A 1 97 ? -31.414 -16.914 152.913 1.00 13.37 97 ALA A O 1
ATOM 1317 N N . ILE A 1 98 ? -29.319 -17.692 152.840 1.00 12.17 98 ILE A N 1
ATOM 1318 C CA . ILE A 1 98 ? -28.833 -16.602 153.683 1.00 11.34 98 ILE A CA 1
ATOM 1319 C C . ILE A 1 98 ? -29.020 -15.268 152.985 1.00 11.76 98 ILE A C 1
ATOM 1320 O O . ILE A 1 98 ? -29.571 -14.320 153.580 1.00 14.41 98 ILE A O 1
ATOM 1336 N N . ALA A 1 99 ? -28.582 -15.203 151.727 1.00 11.29 99 ALA A N 1
ATOM 1337 C CA . ALA A 1 99 ? -28.662 -13.989 150.926 1.00 12.95 99 ALA A CA 1
ATOM 1338 C C . ALA A 1 99 ? -30.101 -13.533 150.793 1.00 16.67 99 ALA A C 1
ATOM 1339 O O . ALA A 1 99 ? -30.406 -12.341 150.978 1.00 13.71 99 ALA A O 1
ATOM 1346 N N . ARG A 1 100 ? -30.984 -14.462 150.470 1.00 17.55 100 ARG A N 1
ATOM 1347 C CA . ARG A 1 100 ? -32.413 -14.101 150.401 1.00 21.29 100 ARG A CA 1
ATOM 1348 C C . ARG A 1 100 ? -32.979 -13.534 151.694 1.00 14.25 100 ARG A C 1
ATOM 1349 O O . ARG A 1 100 ? -33.812 -12.612 151.653 1.00 14.07 100 ARG A O 1
ATOM 1370 N N . ALA A 1 101 ? -32.593 -14.107 152.820 1.00 14.50 101 ALA A N 1
ATOM 1371 C CA . ALA A 1 101 ? -33.107 -13.684 154.098 1.00 15.93 101 ALA A CA 1
ATOM 1372 C C . ALA A 1 101 ? -32.596 -12.294 154.456 1.00 17.19 101 ALA A C 1
ATOM 1373 O O . ALA A 1 101 ? -33.337 -11.505 155.034 1.00 14.59 101 ALA A O 1
ATOM 1380 N N . VAL A 1 102 ? -31.345 -11.998 154.100 1.00 13.04 102 VAL A N 1
ATOM 1381 C CA . VAL A 1 102 ? -30.771 -10.665 154.327 1.00 12.10 102 VAL A CA 1
ATOM 1382 C C . VAL A 1 102 ? -31.509 -9.614 153.550 1.00 14.11 102 VAL A C 1
ATOM 1383 O O . VAL A 1 102 ? -31.905 -8.590 154.112 1.00 15.94 102 VAL A O 1
ATOM 1396 N N . ARG A 1 103 ? -31.777 -9.896 152.273 1.00 14.55 103 ARG A N 1
ATOM 1397 C CA . ARG A 1 103 ? -32.523 -8.972 151.426 1.00 14.92 103 ARG A CA 1
ATOM 1398 C C . ARG A 1 103 ? -33.939 -8.796 151.949 1.00 15.63 103 ARG A C 1
ATOM 1399 O O . ARG A 1 103 ? -34.430 -7.677 152.006 1.00 13.37 103 ARG A O 1
ATOM 1420 N N . GLY A 1 104 ? -34.601 -9.906 152.273 1.00 12.92 104 GLY A N 1
ATOM 1421 C CA . GLY A 1 104 ? -35.945 -9.829 152.815 1.00 16.31 104 GLY A CA 1
ATOM 1422 C C . GLY A 1 104 ? -36.005 -8.943 154.058 1.00 19.77 104 GLY A C 1
ATOM 1423 O O . GLY A 1 104 ? -36.921 -8.120 154.206 1.00 16.58 104 GLY A O 1
ATOM 1427 N N . TRP A 1 105 ? -35.044 -9.124 154.959 1.00 17.08 105 TRP A N 1
ATOM 1428 C CA . TRP A 1 105 ? -34.987 -8.314 156.181 1.00 14.77 105 TRP A CA 1
ATOM 1429 C C . TRP A 1 105 ? -34.805 -6.848 155.842 1.00 14.40 105 TRP A C 1
ATOM 1430 O O . TRP A 1 105 ? -35.473 -5.957 156.393 1.00 15.67 105 TRP A O 1
ATOM 1451 N N . ALA A 1 106 ? -33.926 -6.567 154.904 1.00 13.51 106 ALA A N 1
ATOM 1452 C CA . ALA A 1 106 ? -33.600 -5.192 154.574 1.00 13.50 106 ALA A CA 1
ATOM 1453 C C . ALA A 1 106 ? -34.818 -4.484 153.928 1.00 18.09 106 ALA A C 1
ATOM 1454 O O . ALA A 1 106 ? -35.133 -3.338 154.240 1.00 16.50 106 ALA A O 1
ATOM 1461 N N . VAL A 1 107 ? -35.521 -5.179 153.053 1.00 19.09 107 VAL A N 1
ATOM 1462 C CA . VAL A 1 107 ? -36.645 -4.558 152.344 1.00 16.87 107 VAL A CA 1
ATOM 1463 C C . VAL A 1 107 ? -37.807 -4.310 153.307 1.00 14.46 107 VAL A C 1
ATOM 1464 O O . VAL A 1 107 ? -38.543 -3.323 153.159 1.00 17.99 107 VAL A O 1
ATOM 1477 N N . THR A 1 108 ? -37.948 -5.196 154.284 1.00 15.07 108 THR A N 1
ATOM 1478 C CA . THR A 1 108 ? -38.972 -5.115 155.335 1.00 16.85 108 THR A CA 1
ATOM 1479 C C . THR A 1 108 ? -38.593 -4.125 156.435 1.00 19.52 108 THR A C 1
ATOM 1480 O O . THR A 1 108 ? -39.452 -3.622 157.145 1.00 19.91 108 THR A O 1
ATOM 1491 N N . ASN A 1 109 ? -37.306 -3.806 156.540 1.00 18.58 109 ASN A N 1
ATOM 1492 C CA . ASN A 1 109 ? -36.813 -2.902 157.584 1.00 15.41 109 ASN A CA 1
ATOM 1493 C C . ASN A 1 109 ? -35.857 -1.945 157.002 1.00 14.69 109 ASN A C 1
ATOM 1494 O O . ASN A 1 109 ? -34.708 -1.842 157.447 1.00 17.37 109 ASN A O 1
ATOM 1505 N N . PRO A 1 110 ? -36.314 -1.137 156.049 1.00 16.37 110 PRO A N 1
ATOM 1506 C CA . PRO A 1 110 ? -35.385 -0.333 155.263 1.00 17.08 110 PRO A CA 1
ATOM 1507 C C . PRO A 1 110 ? -34.617 0.765 156.039 1.00 19.57 110 PRO A C 1
ATOM 1508 O O . PRO A 1 110 ? -33.440 1.054 155.719 1.00 16.98 110 PRO A O 1
ATOM 1519 N N . ALA A 1 111 ? -35.258 1.350 157.040 1.00 19.56 111 ALA A N 1
ATOM 1520 C CA . ALA A 1 111 ? -34.618 2.400 157.823 1.00 21.58 111 ALA A CA 1
ATOM 1521 C C . ALA A 1 111 ? -33.587 1.769 158.741 1.00 15.96 111 ALA A C 1
ATOM 1522 O O . ALA A 1 111 ? -32.562 2.380 159.033 1.00 15.08 111 ALA A O 1
ATOM 1529 N N . ARG A 1 112 ? -33.839 0.534 159.174 1.00 16.38 112 ARG A N 1
ATOM 1530 C CA . ARG A 1 112 ? -32.875 -0.150 160.023 1.00 16.84 112 ARG A CA 1
ATOM 1531 C C . ARG A 1 112 ? -31.720 -0.676 159.182 1.00 14.36 112 ARG A C 1
ATOM 1532 O O . ARG A 1 112 ? -30.566 -0.637 159.619 1.00 17.74 112 ARG A O 1
ATOM 1553 N N . TRP A 1 113 ? -31.993 -1.139 157.975 1.00 16.35 113 TRP A N 1
ATOM 1554 C CA . TRP A 1 113 ? -30.887 -1.411 157.047 1.00 14.92 113 TRP A CA 1
ATOM 1555 C C . TRP A 1 113 ? -29.979 -0.179 156.832 1.00 12.68 113 TRP A C 1
ATOM 1556 O O . TRP A 1 113 ? -28.749 -0.279 156.861 1.00 13.37 113 TRP A O 1
ATOM 1577 N N . ALA A 1 114 ? -30.582 0.972 156.569 1.00 14.85 114 ALA A N 1
ATOM 1578 C CA . ALA A 1 114 ? -29.836 2.230 156.451 1.00 15.00 114 ALA A CA 1
ATOM 1579 C C . ALA A 1 114 ? -28.946 2.510 157.664 1.00 15.91 114 ALA A C 1
ATOM 1580 O O . ALA A 1 114 ? -27.818 2.993 157.525 1.00 13.50 114 ALA A O 1
ATOM 1587 N N . LEU A 1 115 ? -29.470 2.237 158.847 1.00 15.39 115 LEU A N 1
ATOM 1588 C CA . LEU A 1 115 ? -28.748 2.432 160.092 1.00 16.70 115 LEU A CA 1
ATOM 1589 C C . LEU A 1 115 ? -27.544 1.516 160.086 1.00 17.61 115 LEU A C 1
ATOM 1590 O O . LEU A 1 115 ? -26.464 1.900 160.462 1.00 15.26 115 LEU A O 1
ATOM 1606 N N . LEU A 1 116 ? -27.752 0.266 159.714 1.00 12.60 116 LEU A N 1
ATOM 1607 C CA . LEU A 1 116 ? -26.651 -0.706 159.669 1.00 12.67 116 LEU A CA 1
ATOM 1608 C C . LEU A 1 116 ? -25.582 -0.518 158.573 1.00 17.89 116 LEU A C 1
ATOM 1609 O O . LEU A 1 116 ? -24.365 -0.588 158.849 1.00 17.17 116 LEU A O 1
ATOM 1625 N N . TYR A 1 117 ? -26.019 -0.376 157.325 1.00 12.87 117 TYR A N 1
ATOM 1626 C CA . TYR A 1 117 ? -25.112 -0.415 156.165 1.00 15.85 117 TYR A CA 1
ATOM 1627 C C . TYR A 1 117 ? -25.202 0.826 155.277 1.00 13.91 117 TYR A C 1
ATOM 1628 O O . TYR A 1 117 ? -24.574 0.900 154.211 1.00 16.86 117 TYR A O 1
ATOM 1646 N N . GLY A 1 118 ? -25.963 1.813 155.719 1.00 16.87 118 GLY A N 1
ATOM 1647 C CA . GLY A 1 118 ? -26.001 3.113 155.052 1.00 13.56 118 GLY A CA 1
ATOM 1648 C C . GLY A 1 118 ? -24.927 4.087 155.531 1.00 15.91 118 GLY A C 1
ATOM 1649 O O . GLY A 1 118 ? -23.913 3.708 156.100 1.00 14.06 118 GLY A O 1
ATOM 1653 N N . SER A 1 119 ? -25.188 5.366 155.335 1.00 17.43 119 SER A N 1
ATOM 1654 C CA . SER A 1 119 ? -24.251 6.437 155.732 1.00 25.73 119 SER A CA 1
ATOM 1655 C C . SER A 1 119 ? -23.960 6.484 157.219 1.00 19.64 119 SER A C 1
ATOM 1656 O O . SER A 1 119 ? -24.845 6.249 158.029 1.00 16.73 119 SER A O 1
ATOM 1664 N N . PRO A 1 120 ? -22.722 6.855 157.592 1.00 23.62 120 PRO A N 1
ATOM 1665 C CA . PRO A 1 120 ? -22.398 6.923 159.012 1.00 27.29 120 PRO A CA 1
ATOM 1666 C C . PRO A 1 120 ? -23.190 8.090 159.614 1.00 27.93 120 PRO A C 1
ATOM 1667 O O . PRO A 1 120 ? -23.650 8.939 158.880 1.00 19.37 120 PRO A O 1
ATOM 1678 N N . VAL A 1 121 ? -23.450 8.046 160.906 1.00 28.13 121 VAL A N 1
ATOM 1679 C CA . VAL A 1 121 ? -24.158 9.119 161.580 1.00 26.77 121 VAL A CA 1
ATOM 1680 C C . VAL A 1 121 ? -23.079 10.077 162.063 1.00 25.71 121 VAL A C 1
ATOM 1681 O O . VAL A 1 121 ? -22.177 9.684 162.797 1.00 22.71 121 VAL A O 1
ATOM 1694 N N . PRO A 1 122 ? -23.145 11.339 161.618 1.00 28.80 122 PRO A N 1
ATOM 1695 C CA . PRO A 1 122 ? -22.099 12.293 161.996 1.00 33.10 122 PRO A CA 1
ATOM 1696 C C . PRO A 1 122 ? -21.921 12.379 163.520 1.00 25.59 122 PRO A C 1
ATOM 1697 O O . PRO A 1 122 ? -22.899 12.536 164.268 1.00 31.37 122 PRO A O 1
ATOM 1708 N N . GLY A 1 123 ? -20.681 12.237 163.953 1.00 25.95 123 GLY A N 1
ATOM 1709 C CA . GLY A 1 123 ? -20.331 12.416 165.338 1.00 38.04 123 GLY A CA 1
ATOM 1710 C C . GLY A 1 123 ? -20.421 11.145 166.147 1.00 34.17 123 GLY A C 1
ATOM 1711 O O . GLY A 1 123 ? -19.990 11.112 167.275 1.00 34.30 123 GLY A O 1
ATOM 1715 N N . TYR A 1 124 ? -20.988 10.092 165.576 1.00 35.15 124 TYR A N 1
ATOM 1716 C CA . TYR A 1 124 ? -21.247 8.879 166.342 1.00 24.02 124 TYR A CA 1
ATOM 1717 C C . TYR A 1 124 ? -20.350 7.745 165.901 1.00 29.67 124 TYR A C 1
ATOM 1718 O O . TYR A 1 124 ? -20.193 7.497 164.712 1.00 38.27 124 TYR A O 1
ATOM 1736 N N . HIS A 1 125 ? -19.825 7.003 166.855 1.00 29.39 125 HIS A N 1
ATOM 1737 C CA . HIS A 1 125 ? -19.094 5.796 166.540 1.00 33.87 125 HIS A CA 1
ATOM 1738 C C . HIS A 1 125 ? -19.557 4.670 167.461 1.00 28.02 125 HIS A C 1
ATOM 1739 O O . HIS A 1 125 ? -19.535 4.807 168.674 1.00 30.08 125 HIS A O 1
ATOM 1753 N N . ALA A 1 126 ? -20.014 3.559 166.890 1.00 31.54 126 ALA A N 1
ATOM 1754 C CA . ALA A 1 126 ? -20.583 2.499 167.704 1.00 35.10 126 ALA A CA 1
ATOM 1755 C C . ALA A 1 126 ? -19.522 1.911 168.611 1.00 29.33 126 ALA A C 1
ATOM 1756 O O . ALA A 1 126 ? -18.408 1.653 168.160 1.00 35.46 126 ALA A O 1
ATOM 1763 N N . PRO A 1 127 ? -19.864 1.680 169.890 1.00 32.50 127 PRO A N 1
ATOM 1764 C CA . PRO A 1 127 ? -18.928 0.999 170.800 1.00 31.59 127 PRO A CA 1
ATOM 1765 C C . PRO A 1 127 ? -18.727 -0.457 170.417 1.00 34.12 127 PRO A C 1
ATOM 1766 O O . PRO A 1 127 ? -19.682 -1.225 170.471 1.00 34.12 127 PRO A O 1
ATOM 1777 N N . PRO A 1 128 ? -17.496 -0.837 170.041 1.00 35.62 128 PRO A N 1
ATOM 1778 C CA . PRO A 1 128 ? -17.277 -2.188 169.523 1.00 36.95 128 PRO A CA 1
ATOM 1779 C C . PRO A 1 128 ? -17.607 -3.274 170.528 1.00 33.71 128 PRO A C 1
ATOM 1780 O O . PRO A 1 128 ? -17.973 -4.381 170.130 1.00 31.18 128 PRO A O 1
ATOM 1791 N N . ASP A 1 129 ? -17.523 -2.972 171.816 1.00 31.23 129 ASP A N 1
ATOM 1792 C CA . ASP A 1 129 ? -17.846 -3.974 172.813 1.00 32.15 129 ASP A CA 1
ATOM 1793 C C . ASP A 1 129 ? -19.356 -4.279 172.893 1.00 31.83 129 ASP A C 1
ATOM 1794 O O . ASP A 1 129 ? -19.740 -5.240 173.511 1.00 31.35 129 ASP A O 1
ATOM 1803 N N . ARG A 1 130 ? -20.214 -3.498 172.240 1.00 26.90 130 ARG A N 1
ATOM 1804 C CA . ARG A 1 130 ? -21.632 -3.834 172.227 1.00 28.26 130 ARG A CA 1
ATOM 1805 C C . ARG A 1 130 ? -22.145 -4.301 170.862 1.00 24.61 130 ARG A C 1
ATOM 1806 O O . ARG A 1 130 ? -23.135 -5.021 170.757 1.00 26.19 130 ARG A O 1
ATOM 1827 N N . THR A 1 131 ? -21.427 -3.910 169.839 1.00 25.59 131 THR A N 1
ATOM 1828 C CA . THR A 1 131 ? -21.878 -4.004 168.482 1.00 23.23 131 THR A CA 1
ATOM 1829 C C . THR A 1 131 ? -21.067 -5.013 167.640 1.00 29.83 131 THR A C 1
ATOM 1830 O O . THR A 1 131 ? -21.617 -5.634 166.739 1.00 25.35 131 THR A O 1
ATOM 1841 N N . ALA A 1 132 ? -19.793 -5.220 167.966 1.00 28.49 132 ALA A N 1
ATOM 1842 C CA . ALA A 1 132 ? -18.878 -5.993 167.101 1.00 38.05 132 ALA A CA 1
ATOM 1843 C C . ALA A 1 132 ? -19.290 -7.449 166.934 1.00 31.02 132 ALA A C 1
ATOM 1844 O O . ALA A 1 132 ? -19.310 -7.986 165.811 1.00 39.78 132 ALA A O 1
ATOM 1851 N N . GLY A 1 133 ? -19.647 -8.095 168.031 1.00 32.04 133 GLY A N 1
ATOM 1852 C CA . GLY A 1 133 ? -20.103 -9.467 167.976 1.00 31.57 133 GLY A CA 1
ATOM 1853 C C . GLY A 1 133 ? -21.308 -9.692 167.079 1.00 33.10 133 GLY A C 1
ATOM 1854 O O . GLY A 1 133 ? -21.237 -10.470 166.136 1.00 28.30 133 GLY A O 1
ATOM 1858 N N . VAL A 1 134 ? -22.423 -9.026 167.363 1.00 23.78 134 VAL A N 1
ATOM 1859 C CA . VAL A 1 134 ? -23.606 -9.233 166.554 1.00 24.98 134 VAL A CA 1
ATOM 1860 C C . VAL A 1 134 ? -23.399 -8.836 165.104 1.00 19.20 134 VAL A C 1
ATOM 1861 O O . VAL A 1 134 ? -24.068 -9.364 164.205 1.00 20.32 134 VAL A O 1
ATOM 1874 N N . ALA A 1 135 ? -22.500 -7.897 164.868 1.00 15.80 135 ALA A N 1
ATOM 1875 C CA . ALA A 1 135 ? -22.265 -7.381 163.540 1.00 15.80 135 ALA A CA 1
ATOM 1876 C C . ALA A 1 135 ? -21.518 -8.389 162.664 1.00 17.04 135 ALA A C 1
ATOM 1877 O O . ALA A 1 135 ? -21.385 -8.184 161.453 1.00 17.92 135 ALA A O 1
ATOM 1884 N N . THR A 1 136 ? -21.024 -9.456 163.277 1.00 19.04 136 THR A N 1
ATOM 1885 C CA . THR A 1 136 ? -20.313 -10.477 162.532 1.00 22.18 136 THR A CA 1
ATOM 1886 C C . THR A 1 136 ? -21.133 -11.764 162.376 1.00 17.08 136 THR A C 1
ATOM 1887 O O . THR A 1 136 ? -20.648 -12.751 161.784 1.00 14.89 136 THR A O 1
ATOM 1898 N N . ARG A 1 137 ? -22.369 -11.773 162.864 1.00 16.54 137 ARG A N 1
ATOM 1899 C CA . ARG A 1 137 ? -23.152 -13.023 162.849 1.00 18.15 137 ARG A CA 1
ATOM 1900 C C . ARG A 1 137 ? -23.535 -13.483 161.431 1.00 17.69 137 ARG A C 1
ATOM 1901 O O . ARG A 1 137 ? -23.552 -14.682 161.129 1.00 18.76 137 ARG A O 1
ATOM 1922 N N . VAL A 1 138 ? -23.850 -12.551 160.546 1.00 17.43 138 VAL A N 1
ATOM 1923 C CA . VAL A 1 138 ? -24.286 -12.968 159.227 1.00 15.45 138 VAL A CA 1
ATOM 1924 C C . VAL A 1 138 ? -23.071 -13.346 158.350 1.00 15.71 138 VAL A C 1
ATOM 1925 O O . VAL A 1 138 ? -23.077 -14.353 157.633 1.00 14.56 138 VAL A O 1
ATOM 1938 N N . VAL A 1 139 ? -22.052 -12.503 158.388 1.00 11.75 139 VAL A N 1
ATOM 1939 C CA . VAL A 1 139 ? -20.783 -12.794 157.749 1.00 12.98 139 VAL A CA 1
ATOM 1940 C C . VAL A 1 139 ? -20.346 -14.183 158.176 1.00 14.17 139 VAL A C 1
ATOM 1941 O O . VAL A 1 139 ? -19.938 -15.016 157.349 1.00 14.35 139 VAL A O 1
ATOM 1954 N N . GLY A 1 140 ? -20.485 -14.443 159.467 1.00 14.48 140 GLY A N 1
ATOM 1955 C CA . GLY A 1 140 ? -20.170 -15.750 160.060 1.00 22.17 140 GLY A CA 1
ATOM 1956 C C . GLY A 1 140 ? -20.954 -16.907 159.481 1.00 19.68 140 GLY A C 1
ATOM 1957 O O . GLY A 1 140 ? -20.417 -17.988 159.214 1.00 17.87 140 GLY A O 1
ATOM 1961 N N . ALA A 1 141 ? -22.249 -16.694 159.301 1.00 15.70 141 ALA A N 1
ATOM 1962 C CA . ALA A 1 141 ? -23.107 -17.673 158.664 1.00 18.49 141 ALA A CA 1
ATOM 1963 C C . ALA A 1 141 ? -22.686 -17.980 157.219 1.00 14.95 141 ALA A C 1
ATOM 1964 O O . ALA A 1 141 ? -22.714 -19.125 156.795 1.00 15.42 141 ALA A O 1
ATOM 1971 N N . PHE A 1 142 ? -22.298 -16.966 156.458 1.00 15.43 142 PHE A N 1
ATOM 1972 C CA . PHE A 1 142 ? -21.851 -17.168 155.089 1.00 14.46 142 PHE A CA 1
ATOM 1973 C C . PHE A 1 142 ? -20.584 -18.028 155.090 1.00 17.84 142 PHE A C 1
ATOM 1974 O O . PHE A 1 142 ? -20.477 -18.937 154.283 1.00 14.97 142 PHE A O 1
ATOM 1991 N N . PHE A 1 143 ? -19.646 -17.748 156.006 1.00 16.08 143 PHE A N 1
ATOM 1992 C CA . PHE A 1 143 ? -18.401 -18.511 156.086 1.00 13.53 143 PHE A CA 1
ATOM 1993 C C . PHE A 1 143 ? -18.696 -19.977 156.422 1.00 14.66 143 PHE A C 1
ATOM 1994 O O . PHE A 1 143 ? -18.095 -20.868 155.831 1.00 16.01 143 PHE A O 1
ATOM 2011 N N . ASP A 1 144 ? -19.615 -20.218 157.361 1.00 14.79 144 ASP A N 1
ATOM 2012 C CA A ASP A 1 144 ? -20.007 -21.559 157.730 0.50 19.79 144 ASP A CA 1
ATOM 2013 C CA B ASP A 1 144 ? -20.020 -21.581 157.714 0.50 19.80 144 ASP A CA 1
ATOM 2014 C C . ASP A 1 144 ? -20.668 -22.308 156.533 1.00 21.18 144 ASP A C 1
ATOM 2015 O O . ASP A 1 144 ? -20.344 -23.460 156.269 1.00 18.82 144 ASP A O 1
ATOM 2030 N N . ALA A 1 145 ? -21.576 -21.656 155.790 1.00 15.04 145 ALA A N 1
ATOM 2031 C CA . ALA A 1 145 ? -22.179 -22.302 154.600 1.00 14.81 145 ALA A CA 1
ATOM 2032 C C . ALA A 1 145 ? -21.107 -22.636 153.562 1.00 18.03 145 ALA A C 1
ATOM 2033 O O . ALA A 1 145 ? -21.083 -23.713 152.970 1.00 20.03 145 ALA A O 1
ATOM 2040 N N . ILE A 1 146 ? -20.186 -21.701 153.372 1.00 16.17 146 ILE A N 1
ATOM 2041 C CA . ILE A 1 146 ? -19.189 -21.852 152.344 1.00 19.00 146 ILE A CA 1
ATOM 2042 C C . ILE A 1 146 ? -18.187 -22.964 152.736 1.00 16.38 146 ILE A C 1
ATOM 2043 O O . ILE A 1 146 ? -17.736 -23.686 151.880 1.00 17.10 146 ILE A O 1
ATOM 2059 N N . ALA A 1 147 ? -17.884 -23.081 154.023 1.00 16.19 147 ALA A N 1
ATOM 2060 C CA . ALA A 1 147 ? -16.972 -24.104 154.557 1.00 18.51 147 ALA A CA 1
ATOM 2061 C C . ALA A 1 147 ? -17.447 -25.517 154.237 1.00 17.87 147 ALA A C 1
ATOM 2062 O O . ALA A 1 147 ? -16.626 -26.422 154.068 1.00 17.66 147 ALA A O 1
ATOM 2069 N N . ALA A 1 148 ? -18.772 -25.699 154.142 1.00 15.92 148 ALA A N 1
ATOM 2070 C CA . ALA A 1 148 ? -19.363 -26.969 153.779 1.00 16.82 148 ALA A CA 1
ATOM 2071 C C . ALA A 1 148 ? -19.086 -27.282 152.300 1.00 19.55 148 ALA A C 1
ATOM 2072 O O . ALA A 1 148 ? -18.851 -28.434 151.907 1.00 19.44 148 ALA A O 1
ATOM 2079 N N . GLY A 1 149 ? -19.113 -26.247 151.468 1.00 18.32 149 GLY A N 1
ATOM 2080 C CA . GLY A 1 149 ? -18.730 -26.387 150.071 1.00 18.24 149 GLY A CA 1
ATOM 2081 C C . GLY A 1 149 ? -17.267 -26.765 149.902 1.00 18.24 149 GLY A C 1
ATOM 2082 O O . GLY A 1 149 ? -16.919 -27.513 148.978 1.00 16.53 149 GLY A O 1
ATOM 2086 N N . ILE A 1 150 ? -16.399 -26.217 150.764 1.00 16.87 150 ILE A N 1
ATOM 2087 C CA . ILE A 1 150 ? -14.991 -26.587 150.762 1.00 15.96 150 ILE A CA 1
ATOM 2088 C C . ILE A 1 150 ? -14.780 -28.042 151.220 1.00 22.67 150 ILE A C 1
ATOM 2089 O O . ILE A 1 150 ? -13.987 -28.759 150.616 1.00 19.72 150 ILE A O 1
ATOM 2105 N N . ALA A 1 151 ? -15.475 -28.458 152.283 1.00 20.31 151 ALA A N 1
ATOM 2106 C CA . ALA A 1 151 ? -15.420 -29.825 152.797 1.00 23.96 151 ALA A CA 1
ATOM 2107 C C . ALA A 1 151 ? -15.822 -30.898 151.788 1.00 21.13 151 ALA A C 1
ATOM 2108 O O . ALA A 1 151 ? -15.237 -31.955 151.768 1.00 19.23 151 ALA A O 1
ATOM 2115 N N . THR A 1 152 ? -16.870 -30.655 151.027 1.00 19.20 152 THR A N 1
ATOM 2116 C CA . THR A 1 152 ? -17.322 -31.608 150.005 1.00 22.45 152 THR A CA 1
ATOM 2117 C C . THR A 1 152 ? -16.534 -31.573 148.693 1.00 25.18 152 THR A C 1
ATOM 2118 O O . THR A 1 152 ? -16.781 -32.378 147.815 1.00 23.05 152 THR A O 1
ATOM 2129 N N . GLY A 1 153 ? -15.638 -30.615 148.517 1.00 18.77 153 GLY A N 1
ATOM 2130 C CA . GLY A 1 153 ? -14.832 -30.559 147.304 1.00 21.63 153 GLY A CA 1
ATOM 2131 C C . GLY A 1 153 ? -15.413 -29.744 146.148 1.00 27.57 153 GLY A C 1
ATOM 2132 O O . GLY A 1 153 ? -14.798 -29.640 145.103 1.00 21.19 153 GLY A O 1
ATOM 2136 N N . ASP A 1 154 ? -16.581 -29.150 146.333 1.00 22.06 154 ASP A N 1
ATOM 2137 C CA . ASP A 1 154 ? -17.146 -28.261 145.306 1.00 21.72 154 ASP A CA 1
ATOM 2138 C C . ASP A 1 154 ? -16.345 -26.969 145.165 1.00 18.59 154 ASP A C 1
ATOM 2139 O O . ASP A 1 154 ? -16.294 -26.369 144.100 1.00 23.85 154 ASP A O 1
ATOM 2148 N N . ILE A 1 155 ? -15.794 -26.498 146.275 1.00 13.94 155 ILE A N 1
ATOM 2149 C CA . ILE A 1 155 ? -14.904 -25.379 146.281 1.00 15.67 155 ILE A CA 1
ATOM 2150 C C . ILE A 1 155 ? -13.522 -25.876 146.538 1.00 18.65 155 ILE A C 1
ATOM 2151 O O . ILE A 1 155 ? -13.233 -26.378 147.617 1.00 22.38 155 ILE A O 1
ATOM 2167 N N . ARG A 1 156 ? -12.657 -25.751 145.542 1.00 22.49 156 ARG A N 1
ATOM 2168 C CA . ARG A 1 156 ? -11.313 -26.294 145.647 1.00 23.07 156 ARG A CA 1
ATOM 2169 C C . ARG A 1 156 ? -10.305 -25.259 146.093 1.00 22.25 156 ARG A C 1
ATOM 2170 O O . ARG A 1 156 ? -10.283 -24.156 145.581 1.00 30.36 156 ARG A O 1
ATOM 2191 N N . LEU A 1 157 ? -9.533 -25.616 147.110 1.00 23.35 157 LEU A N 1
ATOM 2192 C CA . LEU A 1 157 ? -8.474 -24.783 147.624 1.00 26.26 157 LEU A CA 1
ATOM 2193 C C . LEU A 1 157 ? -7.234 -24.912 146.738 1.00 30.33 157 LEU A C 1
ATOM 2194 O O . LEU A 1 157 ? -6.971 -25.972 146.216 1.00 29.93 157 LEU A O 1
ATOM 2210 N N . THR A 1 158 ? -6.497 -23.811 146.569 1.00 33.50 158 THR A N 1
ATOM 2211 C CA . THR A 1 158 ? -5.229 -23.794 145.829 1.00 30.19 158 THR A CA 1
ATOM 2212 C C . THR A 1 158 ? -4.160 -23.219 146.726 1.00 30.02 158 THR A C 1
ATOM 2213 O O . THR A 1 158 ? -4.448 -22.792 147.841 1.00 28.64 158 THR A O 1
ATOM 2224 N N . ASP A 1 159 ? -2.920 -23.197 146.255 1.00 32.03 159 ASP A N 1
ATOM 2225 C CA . ASP A 1 159 ? -1.854 -22.584 147.040 1.00 30.40 159 ASP A CA 1
ATOM 2226 C C . ASP A 1 159 ? -1.597 -21.146 146.558 1.00 28.47 159 ASP A C 1
ATOM 2227 O O . ASP A 1 159 ? -0.673 -20.502 147.029 1.00 33.64 159 ASP A O 1
ATOM 2236 N N . ASP A 1 160 ? -2.400 -20.654 145.618 1.00 30.40 160 ASP A N 1
ATOM 2237 C CA . ASP A 1 160 ? -2.297 -19.261 145.192 1.00 31.76 160 ASP A CA 1
ATOM 2238 C C . ASP A 1 160 ? -2.343 -18.315 146.403 1.00 34.54 160 ASP A C 1
ATOM 2239 O O . ASP A 1 160 ? -3.123 -18.520 147.324 1.00 29.23 160 ASP A O 1
ATOM 2248 N N . VAL A 1 161 ? -1.505 -17.286 146.403 1.00 35.70 161 VAL A N 1
ATOM 2249 C CA . VAL A 1 161 ? -1.524 -16.319 147.493 1.00 33.41 161 VAL A CA 1
ATOM 2250 C C . VAL A 1 161 ? -2.120 -15.047 146.931 1.00 26.09 161 VAL A C 1
ATOM 2251 O O . VAL A 1 161 ? -1.746 -14.618 145.852 1.00 29.31 161 VAL A O 1
ATOM 2264 N N . ALA A 1 162 ? -3.072 -14.452 147.635 1.00 24.58 162 ALA A N 1
ATOM 2265 C CA . ALA A 1 162 ? -3.666 -13.223 147.122 1.00 23.82 162 ALA A CA 1
ATOM 2266 C C . ALA A 1 162 ? -2.605 -12.101 147.181 1.00 28.75 162 ALA A C 1
ATOM 2267 O O . ALA A 1 162 ? -1.632 -12.205 147.926 1.00 31.53 162 ALA A O 1
ATOM 2274 N N . PRO A 1 163 ? -2.750 -11.048 146.367 1.00 23.73 163 PRO A N 1
ATOM 2275 C CA . PRO A 1 163 ? -1.774 -9.952 146.511 1.00 25.45 163 PRO A CA 1
ATOM 2276 C C . PRO A 1 163 ? -1.696 -9.337 147.925 1.00 23.40 163 PRO A C 1
ATOM 2277 O O . PRO A 1 163 ? -2.693 -9.003 148.547 1.00 20.00 163 PRO A O 1
ATOM 2288 N N . GLN A 1 164 ? -0.494 -9.163 148.425 1.00 26.13 164 GLN A N 1
ATOM 2289 C CA . GLN A 1 164 ? -0.317 -8.512 149.737 1.00 21.39 164 GLN A CA 1
ATOM 2290 C C . GLN A 1 164 ? -0.761 -7.071 149.701 1.00 19.93 164 GLN A C 1
ATOM 2291 O O . GLN A 1 164 ? -0.610 -6.398 148.684 1.00 18.05 164 GLN A O 1
ATOM 2305 N N . PRO A 1 165 ? -1.288 -6.557 150.834 1.00 20.44 165 PRO A N 1
ATOM 2306 C CA . PRO A 1 165 ? -1.387 -7.202 152.133 1.00 20.58 165 PRO A CA 1
ATOM 2307 C C . PRO A 1 165 ? -2.628 -8.098 152.302 1.00 24.20 165 PRO A C 1
ATOM 2308 O O . PRO A 1 165 ? -2.855 -8.572 153.403 1.00 19.18 165 PRO A O 1
ATOM 2319 N N . MET A 1 166 ? -3.400 -8.353 151.249 1.00 25.17 166 MET A N 1
ATOM 2320 C CA . MET A 1 166 ? -4.625 -9.172 151.422 1.00 21.86 166 MET A CA 1
ATOM 2321 C C . MET A 1 166 ? -4.352 -10.475 152.057 1.00 25.44 166 MET A C 1
ATOM 2322 O O . MET A 1 166 ? -5.058 -10.870 152.968 1.00 23.92 166 MET A O 1
ATOM 2336 N N . SER A 1 167 ? -3.329 -11.183 151.562 1.00 21.36 167 SER A N 1
ATOM 2337 C CA . SER A 1 167 ? -3.037 -12.491 152.092 1.00 22.52 167 SER A CA 1
ATOM 2338 C C . SER A 1 167 ? -2.804 -12.467 153.582 1.00 21.20 167 SER A C 1
ATOM 2339 O O . SER A 1 167 ? -3.230 -13.389 154.330 1.00 19.38 167 SER A O 1
ATOM 2347 N N . SER A 1 168 ? -2.080 -11.452 154.042 1.00 22.10 168 SER A N 1
ATOM 2348 C CA . SER A 1 168 ? -1.826 -11.337 155.470 1.00 26.46 168 SER A CA 1
ATOM 2349 C C . SER A 1 168 ? -3.115 -11.025 156.242 1.00 16.90 168 SER A C 1
ATOM 2350 O O . SER A 1 168 ? -3.356 -11.589 157.308 1.00 23.56 168 SER A O 1
ATOM 2358 N N . ASP A 1 169 ? -3.918 -10.100 155.727 1.00 20.43 169 ASP A N 1
ATOM 2359 C CA . ASP A 1 169 ? -5.173 -9.742 156.398 1.00 22.28 169 ASP A CA 1
ATOM 2360 C C . ASP A 1 169 ? -6.048 -10.988 156.478 1.00 22.71 169 ASP A C 1
ATOM 2361 O O . ASP A 1 169 ? -6.697 -11.253 157.484 1.00 22.78 169 ASP A O 1
ATOM 2370 N N . PHE A 1 170 ? -6.035 -11.758 155.394 1.00 23.72 170 PHE A N 1
ATOM 2371 C CA . PHE A 1 170 ? -6.919 -12.920 155.249 1.00 25.67 170 PHE A CA 1
ATOM 2372 C C . PHE A 1 170 ? -6.577 -13.996 156.246 1.00 25.41 170 PHE A C 1
ATOM 2373 O O . PHE A 1 170 ? -7.451 -14.684 156.754 1.00 24.40 170 PHE A O 1
ATOM 2390 N N . GLU A 1 171 ? -5.304 -14.156 156.564 1.00 26.95 171 GLU A N 1
ATOM 2391 C CA . GLU A 1 171 ? -4.967 -15.146 157.555 1.00 25.85 171 GLU A CA 1
ATOM 2392 C C . GLU A 1 171 ? -5.647 -14.823 158.896 1.00 25.66 171 GLU A C 1
ATOM 2393 O O . GLU A 1 171 ? -6.167 -15.726 159.595 1.00 22.97 171 GLU A O 1
ATOM 2405 N N . LYS A 1 172 ? -5.665 -13.544 159.271 1.00 23.47 172 LYS A N 1
ATOM 2406 C CA . LYS A 1 172 ? -6.290 -13.167 160.541 1.00 23.72 172 LYS A CA 1
ATOM 2407 C C . LYS A 1 172 ? -7.820 -13.382 160.477 1.00 23.92 172 LYS A C 1
ATOM 2408 O O . LYS A 1 172 ? -8.438 -13.812 161.457 1.00 22.49 172 LYS A O 1
ATOM 2427 N N . ILE A 1 173 ? -8.423 -13.105 159.325 1.00 21.19 173 ILE A N 1
ATOM 2428 C CA . ILE A 1 173 ? -9.869 -13.351 159.138 1.00 21.29 173 ILE A CA 1
ATOM 2429 C C . ILE A 1 173 ? -10.248 -14.851 159.269 1.00 19.21 173 ILE A C 1
ATOM 2430 O O . ILE A 1 173 ? -11.188 -15.206 159.980 1.00 21.56 173 ILE A O 1
ATOM 2446 N N . ARG A 1 174 ? -9.519 -15.728 158.593 1.00 22.03 174 ARG A N 1
ATOM 2447 C CA . ARG A 1 174 ? -9.758 -17.159 158.689 1.00 22.04 174 ARG A CA 1
ATOM 2448 C C . ARG A 1 174 ? -9.697 -17.620 160.123 1.00 22.70 174 ARG A C 1
ATOM 2449 O O . ARG A 1 174 ? -10.523 -18.394 160.549 1.00 24.24 174 ARG A O 1
ATOM 2470 N N . GLN A 1 175 ? -8.720 -17.129 160.876 1.00 22.83 175 GLN A N 1
ATOM 2471 C CA . GLN A 1 175 ? -8.582 -17.508 162.295 1.00 25.03 175 GLN A CA 1
ATOM 2472 C C . GLN A 1 175 ? -9.750 -17.046 163.154 1.00 27.24 175 GLN A C 1
ATOM 2473 O O . GLN A 1 175 ? -10.228 -17.754 164.049 1.00 28.13 175 GLN A O 1
ATOM 2487 N N . GLU A 1 176 ? -10.173 -15.813 162.913 1.00 27.04 176 GLU A N 1
ATOM 2488 C CA . GLU A 1 176 ? -11.277 -15.229 163.669 1.00 31.59 176 GLU A CA 1
ATOM 2489 C C . GLU A 1 176 ? -12.585 -15.964 163.414 1.00 29.28 176 GLU A C 1
ATOM 2490 O O . GLU A 1 176 ? -13.398 -16.128 164.324 1.00 34.68 176 GLU A O 1
ATOM 2502 N N . PHE A 1 177 ? -12.784 -16.438 162.189 1.00 19.80 177 PHE A N 1
ATOM 2503 C CA . PHE A 1 177 ? -14.051 -17.043 161.841 1.00 24.28 177 PHE A CA 1
ATOM 2504 C C . PHE A 1 177 ? -13.974 -18.551 161.758 1.00 29.77 177 PHE A C 1
ATOM 2505 O O . PHE A 1 177 ? -14.944 -19.194 161.381 1.00 32.63 177 PHE A O 1
ATOM 2522 N N . GLY A 1 178 ? -12.813 -19.103 162.115 1.00 25.78 178 GLY A N 1
ATOM 2523 C CA . GLY A 1 178 ? -12.575 -20.530 162.061 1.00 25.82 178 GLY A CA 1
ATOM 2524 C C . GLY A 1 178 ? -12.924 -21.026 160.675 1.00 24.31 178 GLY A C 1
ATOM 2525 O O . GLY A 1 178 ? -13.567 -22.035 160.503 1.00 31.55 178 GLY A O 1
ATOM 2529 N N . PHE A 1 179 ? -12.495 -20.290 159.679 1.00 25.41 179 PHE A N 1
ATOM 2530 C CA . PHE A 1 179 ? -12.844 -20.602 158.319 1.00 19.45 179 PHE A CA 1
ATOM 2531 C C . PHE A 1 179 ? -11.639 -21.236 157.621 1.00 22.71 179 PHE A C 1
ATOM 2532 O O . PHE A 1 179 ? -10.592 -20.639 157.573 1.00 26.22 179 PHE A O 1
ATOM 2549 N N . PRO A 1 180 ? -11.795 -22.455 157.084 1.00 29.85 180 PRO A N 1
ATOM 2550 C CA . PRO A 1 180 ? -10.643 -23.176 156.533 1.00 34.04 180 PRO A CA 1
ATOM 2551 C C . PRO A 1 180 ? -10.403 -22.951 155.052 1.00 32.89 180 PRO A C 1
ATOM 2552 O O . PRO A 1 180 ? -10.172 -23.898 154.309 1.00 38.87 180 PRO A O 1
ATOM 2563 N N . GLY A 1 181 ? -10.500 -21.708 154.621 1.00 28.20 181 GLY A N 1
ATOM 2564 C CA . GLY A 1 181 ? -10.376 -21.378 153.222 1.00 24.67 181 GLY A CA 1
ATOM 2565 C C . GLY A 1 181 ? -8.918 -21.161 152.867 1.00 31.27 181 GLY A C 1
ATOM 2566 O O . GLY A 1 181 ? -8.026 -21.356 153.682 1.00 41.11 181 GLY A O 1
ATOM 2570 N N . ASP A 1 182 ? -8.685 -20.788 151.623 1.00 24.31 182 ASP A N 1
ATOM 2571 C CA . ASP A 1 182 ? -7.385 -20.310 151.184 1.00 30.59 182 ASP A CA 1
ATOM 2572 C C . ASP A 1 182 ? -7.622 -18.828 150.860 1.00 30.71 182 ASP A C 1
ATOM 2573 O O . ASP A 1 182 ? -8.721 -18.303 151.088 1.00 30.18 182 ASP A O 1
ATOM 2582 N N . ASP A 1 183 ? -6.628 -18.151 150.316 1.00 23.61 183 ASP A N 1
ATOM 2583 C CA . ASP A 1 183 ? -6.764 -16.737 149.977 1.00 24.88 183 ASP A CA 1
ATOM 2584 C C . ASP A 1 183 ? -7.830 -16.465 148.913 1.00 28.10 183 ASP A C 1
ATOM 2585 O O . ASP A 1 183 ? -8.628 -15.532 149.024 1.00 25.89 183 ASP A O 1
ATOM 2594 N N . ARG A 1 184 ? -7.822 -17.278 147.871 1.00 23.87 184 ARG A N 1
ATOM 2595 C CA A ARG A 1 184 ? -8.738 -17.115 146.759 0.50 24.44 184 ARG A CA 1
ATOM 2596 C CA B ARG A 1 184 ? -8.743 -17.126 146.761 0.50 24.44 184 ARG A CA 1
ATOM 2597 C C . ARG A 1 184 ? -10.198 -17.172 147.210 1.00 23.51 184 ARG A C 1
ATOM 2598 O O . ARG A 1 184 ? -11.005 -16.328 146.816 1.00 22.60 184 ARG A O 1
ATOM 2637 N N . VAL A 1 185 ? -10.547 -18.172 148.020 1.00 21.71 185 VAL A N 1
ATOM 2638 C CA . VAL A 1 185 ? -11.921 -18.272 148.466 1.00 22.68 185 VAL A CA 1
ATOM 2639 C C . VAL A 1 185 ? -12.292 -17.059 149.343 1.00 16.09 185 VAL A C 1
ATOM 2640 O O . VAL A 1 185 ? -13.419 -16.590 149.284 1.00 19.69 185 VAL A O 1
ATOM 2653 N N . VAL A 1 186 ? -11.357 -16.560 150.148 1.00 17.38 186 VAL A N 1
ATOM 2654 C CA . VAL A 1 186 ? -11.650 -15.393 150.991 1.00 19.72 186 VAL A CA 1
ATOM 2655 C C . VAL A 1 186 ? -11.949 -14.146 150.144 1.00 19.39 186 VAL A C 1
ATOM 2656 O O . VAL A 1 186 ? -12.887 -13.415 150.448 1.00 18.91 186 VAL A O 1
ATOM 2669 N N . THR A 1 187 ? -11.167 -13.916 149.079 1.00 15.23 187 THR A N 1
ATOM 2670 C CA . THR A 1 187 ? -11.441 -12.836 148.146 1.00 17.40 187 THR A CA 1
ATOM 2671 C C . THR A 1 187 ? -12.875 -12.907 147.643 1.00 20.74 187 THR A C 1
ATOM 2672 O O . THR A 1 187 ? -13.582 -11.884 147.571 1.00 15.78 187 THR A O 1
ATOM 2683 N N . LYS A 1 188 ? -13.304 -14.128 147.329 1.00 14.95 188 LYS A N 1
ATOM 2684 C CA . LYS A 1 188 ? -14.616 -14.373 146.760 1.00 16.46 188 LYS A CA 1
ATOM 2685 C C . LYS A 1 188 ? -15.674 -14.220 147.836 1.00 14.25 188 LYS A C 1
ATOM 2686 O O . LYS A 1 188 ? -16.802 -13.861 147.522 1.00 16.23 188 LYS A O 1
ATOM 2705 N N . CYS A 1 189 ? -15.299 -14.419 149.107 1.00 18.02 189 CYS A N 1
ATOM 2706 C CA . CYS A 1 189 ? -16.214 -14.141 150.209 1.00 15.95 189 CYS A CA 1
ATOM 2707 C C . CYS A 1 189 ? -16.405 -12.630 150.329 1.00 18.19 189 CYS A C 1
ATOM 2708 O O . CYS A 1 189 ? -17.533 -12.157 150.478 1.00 15.82 189 CYS A O 1
ATOM 2716 N N . PHE A 1 190 ? -15.337 -11.857 150.188 1.00 13.96 190 PHE A N 1
ATOM 2717 C CA . PHE A 1 190 ? -15.499 -10.417 150.192 1.00 20.38 190 PHE A CA 1
ATOM 2718 C C . PHE A 1 190 ? -16.378 -9.942 149.049 1.00 16.95 190 PHE A C 1
ATOM 2719 O O . PHE A 1 190 ? -17.229 -9.044 149.237 1.00 14.86 190 PHE A O 1
ATOM 2736 N N . LEU A 1 191 ? -16.217 -10.562 147.889 1.00 12.73 191 LEU A N 1
ATOM 2737 C CA . LEU A 1 191 ? -17.023 -10.224 146.740 1.00 11.47 191 LEU A CA 1
ATOM 2738 C C . LEU A 1 191 ? -18.499 -10.485 146.995 1.00 13.47 191 LEU A C 1
ATOM 2739 O O . LEU A 1 191 ? -19.342 -9.670 146.617 1.00 15.49 191 LEU A O 1
ATOM 2755 N N . LEU A 1 192 ? -18.819 -11.623 147.585 1.00 13.94 192 LEU A N 1
ATOM 2756 C CA . LEU A 1 192 ? -20.201 -11.986 147.882 1.00 13.19 192 LEU A CA 1
ATOM 2757 C C . LEU A 1 192 ? -20.832 -10.983 148.841 1.00 13.18 192 LEU A C 1
ATOM 2758 O O . LEU A 1 192 ? -21.962 -10.545 148.636 1.00 16.23 192 LEU A O 1
ATOM 2774 N N . TRP A 1 193 ? -20.119 -10.618 149.899 1.00 12.57 193 TRP A N 1
ATOM 2775 C CA . TRP A 1 193 ? -20.659 -9.679 150.871 1.00 15.56 193 TRP A CA 1
ATOM 2776 C C . TRP A 1 193 ? -20.913 -8.332 150.206 1.00 15.09 193 TRP A C 1
ATOM 2777 O O . TRP A 1 193 ? -21.986 -7.748 150.352 1.00 11.89 193 TRP A O 1
ATOM 2798 N N . ALA A 1 194 ? -19.925 -7.828 149.482 1.00 12.14 194 ALA A N 1
ATOM 2799 C CA . ALA A 1 194 ? -20.077 -6.604 148.720 1.00 15.61 194 ALA A CA 1
ATOM 2800 C C . ALA A 1 194 ? -21.233 -6.634 147.737 1.00 12.60 194 ALA A C 1
ATOM 2801 O O . ALA A 1 194 ? -21.959 -5.658 147.604 1.00 12.72 194 ALA A O 1
ATOM 2808 N N . GLY A 1 195 ? -21.378 -7.734 146.996 1.00 14.75 195 GLY A N 1
ATOM 2809 C CA . GLY A 1 195 ? -22.483 -7.871 146.055 1.00 14.84 195 GLY A CA 1
ATOM 2810 C C . GLY A 1 195 ? -23.860 -7.895 146.712 1.00 13.88 195 GLY A C 1
ATOM 2811 O O . GLY A 1 195 ? -24.800 -7.268 146.246 1.00 12.91 195 GLY A O 1
ATOM 2815 N N . VAL A 1 196 ? -23.967 -8.592 147.834 1.00 13.57 196 VAL A N 1
ATOM 2816 C CA . VAL A 1 196 ? -25.197 -8.661 148.580 1.00 14.74 196 VAL A CA 1
ATOM 2817 C C . VAL A 1 196 ? -25.553 -7.317 149.169 1.00 18.24 196 VAL A C 1
ATOM 2818 O O . VAL A 1 196 ? -26.664 -6.834 148.981 1.00 14.59 196 VAL A O 1
ATOM 2831 N N . VAL A 1 197 ? -24.609 -6.701 149.877 1.00 13.73 197 VAL A N 1
ATOM 2832 C CA . VAL A 1 197 ? -24.852 -5.408 150.511 1.00 12.80 197 VAL A CA 1
ATOM 2833 C C . VAL A 1 197 ? -25.162 -4.352 149.472 1.00 15.36 197 VAL A C 1
ATOM 2834 O O . VAL A 1 197 ? -26.084 -3.530 149.622 1.00 16.07 197 VAL A O 1
ATOM 2847 N N . GLY A 1 198 ? -24.393 -4.389 148.388 1.00 14.45 198 GLY A N 1
ATOM 2848 C CA . GLY A 1 198 ? -24.509 -3.434 147.329 1.00 12.50 198 GLY A CA 1
ATOM 2849 C C . GLY A 1 198 ? -25.817 -3.539 146.576 1.00 14.87 198 GLY A C 1
ATOM 2850 O O . GLY A 1 198 ? -26.456 -2.519 146.285 1.00 13.78 198 GLY A O 1
ATOM 2854 N N . ALA A 1 199 ? -26.206 -4.759 146.218 1.00 15.24 199 ALA A N 1
ATOM 2855 C CA . ALA A 1 199 ? -27.494 -4.968 145.523 1.00 15.78 199 ALA A CA 1
ATOM 2856 C C . ALA A 1 199 ? -28.689 -4.524 146.380 1.00 15.24 199 ALA A C 1
ATOM 2857 O O . ALA A 1 199 ? -29.596 -3.869 145.896 1.00 16.96 199 ALA A O 1
ATOM 2864 N N . ILE A 1 200 ? -28.661 -4.889 147.658 1.00 14.10 200 ILE A N 1
ATOM 2865 C CA . ILE A 1 200 ? -29.715 -4.554 148.593 1.00 13.27 200 ILE A CA 1
ATOM 2866 C C . ILE A 1 200 ? -29.789 -3.045 148.763 1.00 19.22 200 ILE A C 1
ATOM 2867 O O . ILE A 1 200 ? -30.854 -2.459 148.684 1.00 14.03 200 ILE A O 1
ATOM 2883 N N . SER A 1 201 ? -28.648 -2.404 148.945 1.00 18.23 201 SER A N 1
ATOM 2884 C CA . SER A 1 201 ? -28.620 -0.956 149.140 1.00 16.00 201 SER A CA 1
ATOM 2885 C C . SER A 1 201 ? -29.102 -0.166 147.937 1.00 18.39 201 SER A C 1
ATOM 2886 O O . SER A 1 201 ? -29.859 0.770 148.097 1.00 20.89 201 SER A O 1
ATOM 2894 N N . LEU A 1 202 ? -28.737 -0.592 146.733 1.00 18.03 202 LEU A N 1
ATOM 2895 C CA . LEU A 1 202 ? -29.243 0.049 145.535 1.00 16.01 202 LEU A CA 1
ATOM 2896 C C . LEU A 1 202 ? -30.783 -0.027 145.449 1.00 19.62 202 LEU A C 1
ATOM 2897 O O . LEU A 1 202 ? -31.432 0.911 145.012 1.00 22.48 202 LEU A O 1
ATOM 2913 N N . GLU A 1 203 ? -31.359 -1.145 145.854 1.00 17.56 203 GLU A N 1
ATOM 2914 C CA . GLU A 1 203 ? -32.815 -1.301 145.791 1.00 18.47 203 GLU A CA 1
ATOM 2915 C C . GLU A 1 203 ? -33.481 -0.518 146.932 1.00 22.09 203 GLU A C 1
ATOM 2916 O O . GLU A 1 203 ? -34.415 0.282 146.745 1.00 22.18 203 GLU A O 1
ATOM 2928 N N . VAL A 1 204 ? -32.992 -0.739 148.141 1.00 19.04 204 VAL A N 1
ATOM 2929 C CA . VAL A 1 204 ? -33.634 -0.157 149.309 1.00 19.73 204 VAL A CA 1
ATOM 2930 C C . VAL A 1 204 ? -33.495 1.363 149.380 1.00 21.98 204 VAL A C 1
ATOM 2931 O O . VAL A 1 204 ? -34.464 2.048 149.734 1.00 21.85 204 VAL A O 1
ATOM 2944 N N . PHE A 1 205 ? -32.331 1.902 149.006 1.00 20.50 205 PHE A N 1
ATOM 2945 C CA . PHE A 1 205 ? -32.105 3.352 149.026 1.00 22.31 205 PHE A CA 1
ATOM 2946 C C . PHE A 1 205 ? -32.656 4.032 147.759 1.00 31.91 205 PHE A C 1
ATOM 2947 O O . PHE A 1 205 ? -32.536 5.235 147.583 1.00 28.50 205 PHE A O 1
ATOM 2964 N N . GLY A 1 206 ? -33.228 3.253 146.855 1.00 31.22 206 GLY A N 1
ATOM 2965 C CA . GLY A 1 206 ? -34.036 3.826 145.790 1.00 38.62 206 GLY A CA 1
ATOM 2966 C C . GLY A 1 206 ? -33.276 4.310 144.582 1.00 32.73 206 GLY A C 1
ATOM 2967 O O . GLY A 1 206 ? -33.748 5.167 143.851 1.00 46.25 206 GLY A O 1
ATOM 2971 N N . GLN A 1 207 ? -32.091 3.770 144.367 1.00 30.55 207 GLN A N 1
ATOM 2972 C CA . GLN A 1 207 ? -31.353 4.057 143.164 1.00 38.42 207 GLN A CA 1
ATOM 2973 C C . GLN A 1 207 ? -32.007 3.453 141.918 1.00 57.32 207 GLN A C 1
ATOM 2974 O O . GLN A 1 207 ? -32.107 4.130 140.893 1.00 67.55 207 GLN A O 1
ATOM 2988 N N . TYR A 1 208 ? -32.438 2.188 141.995 1.00 46.96 208 TYR A N 1
ATOM 2989 C CA . TYR A 1 208 ? -32.988 1.508 140.815 1.00 63.30 208 TYR A CA 1
ATOM 2990 C C . TYR A 1 208 ? -34.136 2.343 140.212 1.00 71.50 208 TYR A C 1
ATOM 2991 O O . TYR A 1 208 ? -34.244 2.482 138.984 1.00 67.15 208 TYR A O 1
ATOM 3009 N N . GLY A 1 209 ? -34.951 2.942 141.078 1.00 62.90 209 GLY A N 1
ATOM 3010 C CA . GLY A 1 209 ? -36.144 3.625 140.629 1.00 60.98 209 GLY A CA 1
ATOM 3011 C C . GLY A 1 209 ? -37.301 2.643 140.595 1.00 67.41 209 GLY A C 1
ATOM 3012 O O . GLY A 1 209 ? -37.101 1.423 140.624 1.00 60.44 209 GLY A O 1
ATOM 3016 N N . ALA A 1 210 ? -38.513 3.181 140.531 1.00 67.98 210 ALA A N 1
ATOM 3017 C CA . ALA A 1 210 ? -39.737 2.393 140.669 1.00 70.59 210 ALA A CA 1
ATOM 3018 C C . ALA A 1 210 ? -39.915 1.331 139.581 1.00 61.45 210 ALA A C 1
ATOM 3019 O O . ALA A 1 210 ? -40.044 0.141 139.878 1.00 58.88 210 ALA A O 1
ATOM 3026 N N . ASP A 1 211 ? -39.942 1.773 138.324 1.00 69.77 211 ASP A N 1
ATOM 3027 C CA . ASP A 1 211 ? -40.326 0.899 137.209 1.00 70.33 211 ASP A CA 1
ATOM 3028 C C . ASP A 1 211 ? -39.264 -0.134 136.810 1.00 58.46 211 ASP A C 1
ATOM 3029 O O . ASP A 1 211 ? -39.590 -1.293 136.570 1.00 65.45 211 ASP A O 1
ATOM 3038 N N . MET A 1 212 ? -38.007 0.294 136.766 1.00 52.68 212 MET A N 1
ATOM 3039 C CA . MET A 1 212 ? -36.917 -0.464 136.150 1.00 52.53 212 MET A CA 1
ATOM 3040 C C . MET A 1 212 ? -37.059 -1.993 136.252 1.00 46.62 212 MET A C 1
ATOM 3041 O O . MET A 1 212 ? -37.097 -2.684 135.228 1.00 42.10 212 MET A O 1
ATOM 3055 N N . LEU A 1 213 ? -37.134 -2.505 137.480 1.00 34.36 213 LEU A N 1
ATOM 3056 C CA . LEU A 1 213 ? -37.282 -3.930 137.724 1.00 34.15 213 LEU A CA 1
ATOM 3057 C C . LEU A 1 213 ? -38.632 -4.209 138.323 1.00 39.16 213 LEU A C 1
ATOM 3058 O O . LEU A 1 213 ? -39.011 -3.667 139.363 1.00 37.72 213 LEU A O 1
ATOM 3074 N N . THR A 1 214 ? -39.357 -5.101 137.679 1.00 33.80 214 THR A N 1
ATOM 3075 C CA . THR A 1 214 ? -40.650 -5.495 138.163 1.00 35.69 214 THR A CA 1
ATOM 3076 C C . THR A 1 214 ? -40.582 -6.174 139.522 1.00 42.93 214 THR A C 1
ATOM 3077 O O . THR A 1 214 ? -41.315 -5.781 140.441 1.00 39.62 214 THR A O 1
ATOM 3088 N N . ASP A 1 215 ? -39.713 -7.176 139.673 1.00 35.73 215 ASP A N 1
ATOM 3089 C CA . ASP A 1 215 ? -39.398 -7.703 141.016 1.00 33.83 215 ASP A CA 1
ATOM 3090 C C . ASP A 1 215 ? -37.880 -7.751 141.155 1.00 35.70 215 ASP A C 1
ATOM 3091 O O . ASP A 1 215 ? -37.223 -8.605 140.547 1.00 28.92 215 ASP A O 1
ATOM 3100 N N . PRO A 1 216 ? -37.326 -6.849 141.961 1.00 28.01 216 PRO A N 1
ATOM 3101 C CA . PRO A 1 216 ? -35.876 -6.848 142.113 1.00 22.82 216 PRO A CA 1
ATOM 3102 C C . PRO A 1 216 ? -35.363 -8.094 142.800 1.00 17.19 216 PRO A C 1
ATOM 3103 O O . PRO A 1 216 ? -34.188 -8.397 142.650 1.00 19.08 216 PRO A O 1
ATOM 3114 N N . GLY A 1 217 ? -36.211 -8.803 143.536 1.00 17.07 217 GLY A N 1
ATOM 3115 C CA . GLY A 1 217 ? -35.799 -10.019 144.209 1.00 21.46 217 GLY A CA 1
ATOM 3116 C C . GLY A 1 217 ? -35.330 -11.085 143.231 1.00 21.96 217 GLY A C 1
ATOM 3117 O O . GLY A 1 217 ? -34.483 -11.906 143.556 1.00 17.05 217 GLY A O 1
ATOM 3121 N N . VAL A 1 218 ? -35.878 -11.062 142.024 1.00 20.63 218 VAL A N 1
ATOM 3122 C CA . VAL A 1 218 ? -35.536 -12.045 141.030 1.00 22.04 218 VAL A CA 1
ATOM 3123 C C . VAL A 1 218 ? -34.149 -11.814 140.437 1.00 15.68 218 VAL A C 1
ATOM 3124 O O . VAL A 1 218 ? -33.352 -12.775 140.307 1.00 16.20 218 VAL A O 1
ATOM 3137 N N . VAL A 1 219 ? -33.837 -10.576 140.098 1.00 15.08 219 VAL A N 1
ATOM 3138 C CA . VAL A 1 219 ? -32.492 -10.235 139.665 1.00 19.21 219 VAL A CA 1
ATOM 3139 C C . VAL A 1 219 ? -31.497 -10.531 140.808 1.00 19.18 219 VAL A C 1
ATOM 3140 O O . VAL A 1 219 ? -30.378 -10.992 140.589 1.00 16.36 219 VAL A O 1
ATOM 3153 N N . PHE A 1 220 ? -31.899 -10.238 142.044 1.00 17.20 220 PHE A N 1
ATOM 3154 C CA . PHE A 1 220 ? -30.993 -10.451 143.169 1.00 16.26 220 PHE A CA 1
ATOM 3155 C C . PHE A 1 220 ? -30.593 -11.908 143.267 1.00 15.37 220 PHE A C 1
ATOM 3156 O O . PHE A 1 220 ? -29.421 -12.249 143.413 1.00 13.89 220 PHE A O 1
ATOM 3173 N N . ASP A 1 221 ? -31.580 -12.781 143.182 1.00 15.28 221 ASP A N 1
ATOM 3174 C CA . ASP A 1 221 ? -31.323 -14.214 143.288 1.00 18.97 221 ASP A CA 1
ATOM 3175 C C . ASP A 1 221 ? -30.427 -14.693 142.138 1.00 16.15 221 ASP A C 1
ATOM 3176 O O . ASP A 1 221 ? -29.618 -15.597 142.310 1.00 16.50 221 ASP A O 1
ATOM 3185 N N . ALA A 1 222 ? -30.605 -14.140 140.949 1.00 18.73 222 ALA A N 1
ATOM 3186 C CA . ALA A 1 222 ? -29.731 -14.509 139.838 1.00 17.79 222 ALA A CA 1
ATOM 3187 C C . ALA A 1 222 ? -28.321 -14.084 140.126 1.00 15.15 222 ALA A C 1
ATOM 3188 O O . ALA A 1 222 ? -27.362 -14.827 139.874 1.00 12.86 222 ALA A O 1
ATOM 3195 N N . GLN A 1 223 ? -28.170 -12.892 140.699 1.00 16.15 223 GLN A N 1
ATOM 3196 C CA . GLN A 1 223 ? -26.848 -12.462 141.105 1.00 13.28 223 GLN A CA 1
ATOM 3197 C C . GLN A 1 223 ? -26.224 -13.438 142.122 1.00 14.51 223 GLN A C 1
ATOM 3198 O O . GLN A 1 223 ? -25.030 -13.745 142.024 1.00 14.20 223 GLN A O 1
ATOM 3212 N N . THR A 1 224 ? -26.996 -13.879 143.114 1.00 14.72 224 THR A N 1
ATOM 3213 C CA . THR A 1 224 ? -26.459 -14.770 144.127 1.00 14.91 224 THR A CA 1
ATOM 3214 C C . THR A 1 224 ? -26.025 -16.113 143.501 1.00 15.12 224 THR A C 1
ATOM 3215 O O . THR A 1 224 ? -24.995 -16.669 143.849 1.00 17.04 224 THR A O 1
ATOM 3226 N N . ARG A 1 225 ? -26.819 -16.625 142.582 1.00 13.99 225 ARG A N 1
ATOM 3227 C CA . ARG A 1 225 ? -26.419 -17.840 141.871 1.00 16.39 225 ARG A CA 1
ATOM 3228 C C . ARG A 1 225 ? -25.112 -17.630 141.093 1.00 13.89 225 ARG A C 1
ATOM 3229 O O . ARG A 1 225 ? -24.229 -18.495 141.128 1.00 15.63 225 ARG A O 1
ATOM 3250 N N . LEU A 1 226 ? -24.900 -16.457 140.495 1.00 14.22 226 LEU A N 1
ATOM 3251 C CA . LEU A 1 226 ? -23.569 -16.173 139.924 1.00 10.44 226 LEU A CA 1
ATOM 3252 C C . LEU A 1 226 ? -22.449 -16.158 140.940 1.00 16.79 226 LEU A C 1
ATOM 3253 O O . LEU A 1 226 ? -21.349 -16.624 140.659 1.00 13.42 226 LEU A O 1
ATOM 3269 N N . LEU A 1 227 ? -22.715 -15.645 142.136 1.00 16.08 227 LEU A N 1
ATOM 3270 C CA . LEU A 1 227 ? -21.686 -15.572 143.179 1.00 12.88 227 LEU A CA 1
ATOM 3271 C C . LEU A 1 227 ? -21.330 -16.969 143.678 1.00 11.21 227 LEU A C 1
ATOM 3272 O O . LEU A 1 227 ? -20.142 -17.281 143.954 1.00 13.53 227 LEU A O 1
ATOM 3288 N N . VAL A 1 228 ? -22.334 -17.836 143.723 1.00 11.83 228 VAL A N 1
ATOM 3289 C CA . VAL A 1 228 ? -22.123 -19.264 144.003 1.00 14.45 228 VAL A CA 1
ATOM 3290 C C . VAL A 1 228 ? -21.247 -19.916 142.913 1.00 15.56 228 VAL A C 1
ATOM 3291 O O . VAL A 1 228 ? -20.280 -20.628 143.223 1.00 19.37 228 VAL A O 1
ATOM 3304 N N . ALA A 1 229 ? -21.525 -19.620 141.653 1.00 15.06 229 ALA A N 1
ATOM 3305 C CA . ALA A 1 229 ? -20.668 -20.119 140.553 1.00 14.39 229 ALA A CA 1
ATOM 3306 C C . ALA A 1 229 ? -19.235 -19.610 140.654 1.00 16.84 229 ALA A C 1
ATOM 3307 O O . ALA A 1 229 ? -18.303 -20.329 140.287 1.00 18.44 229 ALA A O 1
ATOM 3314 N N . VAL A 1 230 ? -19.039 -18.381 141.134 1.00 16.62 230 VAL A N 1
ATOM 3315 C CA . VAL A 1 230 ? -17.687 -17.847 141.288 1.00 16.30 230 VAL A CA 1
ATOM 3316 C C . VAL A 1 230 ? -16.942 -18.647 142.380 1.00 17.92 230 VAL A C 1
ATOM 3317 O O . VAL A 1 230 ? -15.804 -19.098 142.197 1.00 16.37 230 VAL A O 1
ATOM 3330 N N . LEU A 1 231 ? -17.616 -18.852 143.507 1.00 16.51 231 LEU A N 1
ATOM 3331 C CA . LEU A 1 231 ? -17.031 -19.618 144.630 1.00 17.08 231 LEU A CA 1
ATOM 3332 C C 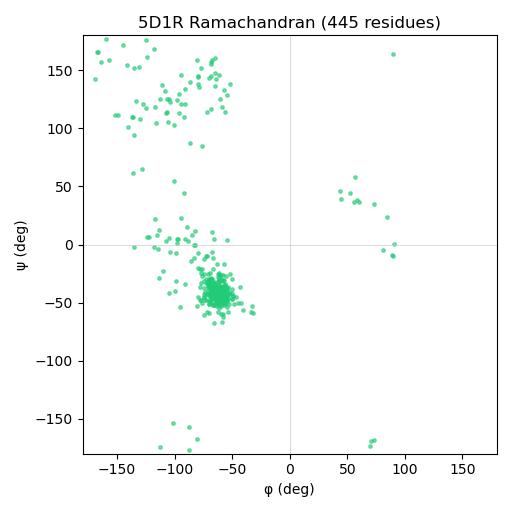. LEU A 1 231 ? -16.657 -21.021 144.186 1.00 20.99 231 LEU A C 1
ATOM 3333 O O . LEU A 1 231 ? -15.628 -21.530 144.557 1.00 20.77 231 LEU A O 1
ATOM 3349 N N . ALA A 1 232 ? -17.499 -21.640 143.381 1.00 16.78 232 ALA A N 1
ATOM 3350 C CA . ALA A 1 232 ? -17.256 -23.036 142.998 1.00 20.32 232 ALA A CA 1
ATOM 3351 C C . ALA A 1 232 ? -16.434 -23.191 141.698 1.00 20.17 232 ALA A C 1
ATOM 3352 O O . ALA A 1 232 ? -16.279 -24.305 141.204 1.00 21.49 232 ALA A O 1
ATOM 3359 N N . GLU A 1 233 ? -15.958 -22.082 141.131 1.00 19.92 233 GLU A N 1
ATOM 3360 C CA . GLU A 1 233 ? -15.314 -22.068 139.793 1.00 19.94 233 GLU A CA 1
ATOM 3361 C C . GLU A 1 233 ? -16.099 -22.906 138.823 1.00 18.81 233 GLU A C 1
ATOM 3362 O O . GLU A 1 233 ? -15.553 -23.695 138.056 1.00 17.50 233 GLU A O 1
ATOM 3374 N N . HIS A 1 234 ? -17.398 -22.711 138.830 1.00 16.66 234 HIS A N 1
ATOM 3375 C CA . HIS A 1 234 ? -18.302 -23.393 137.889 1.00 19.51 234 HIS A CA 1
ATOM 3376 C C . HIS A 1 234 ? -18.445 -22.635 136.568 1.00 18.32 234 HIS A C 1
ATOM 3377 O O . HIS A 1 234 ? -19.365 -21.842 136.356 1.00 16.86 234 HIS A O 1
ATOM 3391 N N . HIS A 1 235 ? -17.533 -22.938 135.656 1.00 14.74 235 HIS A N 1
ATOM 3392 C CA . HIS A 1 235 ? -17.559 -22.410 134.317 1.00 17.59 235 HIS A CA 1
ATOM 3393 C C . HIS A 1 235 ? -16.703 -23.367 133.483 1.00 22.27 235 HIS A C 1
ATOM 3394 O O . HIS A 1 235 ? -16.100 -24.311 134.020 1.00 17.64 235 HIS A O 1
ATOM 3401 N N . HIS A 1 236 ? -16.647 -23.103 132.183 1.00 16.05 236 HIS A N 1
ATOM 3402 C CA . HIS A 1 236 ? -15.905 -23.942 131.255 1.00 18.34 236 HIS A CA 1
ATOM 3403 C C . HIS A 1 236 ? -15.343 -22.983 130.219 1.00 19.14 236 HIS A C 1
ATOM 3404 O O . HIS A 1 236 ? -15.690 -21.778 130.194 1.00 16.69 236 HIS A O 1
ATOM 3411 N N . HIS A 1 237 ? -14.483 -23.506 129.360 1.00 20.74 237 HIS A N 1
ATOM 3412 C CA . HIS A 1 237 ? -13.837 -22.690 128.350 1.00 18.62 237 HIS A CA 1
ATOM 3413 C C . HIS A 1 237 ? -13.872 -23.420 127.020 1.00 19.50 237 HIS A C 1
ATOM 3414 O O . HIS A 1 237 ? -13.926 -24.635 126.972 1.00 21.07 237 HIS A O 1
ATOM 3421 N N . HIS A 1 238 ? -13.867 -22.654 125.954 1.00 22.04 238 HIS A N 1
ATOM 3422 C CA . HIS A 1 238 ? -13.844 -23.222 124.622 1.00 27.70 238 HIS A CA 1
ATOM 3423 C C . HIS A 1 238 ? -12.441 -23.201 123.975 1.00 26.20 238 HIS A C 1
ATOM 3424 O O . HIS A 1 238 ? -12.274 -22.699 122.879 1.00 42.81 238 HIS A O 1
ATOM 3431 N N . HIS A 1 239 ? -11.443 -23.768 124.658 1.00 24.50 239 HIS A N 1
ATOM 3432 C CA . HIS A 1 239 ? -10.046 -23.665 124.211 1.00 29.16 239 HIS A CA 1
ATOM 3433 C C . HIS A 1 239 ? -9.664 -24.656 123.063 1.00 31.65 239 HIS A C 1
ATOM 3434 O O . HIS A 1 239 ? -10.349 -25.694 122.899 1.00 32.31 239 HIS A O 1
ATOM 3441 N N . ARG B 1 14 ? -27.016 35.205 138.324 1.00 91.11 14 ARG B N 1
ATOM 3442 C CA . ARG B 1 14 ? -27.834 34.135 138.887 1.00 97.50 14 ARG B CA 1
ATOM 3443 C C . ARG B 1 14 ? -26.998 32.900 139.186 1.00 96.17 14 ARG B C 1
ATOM 3444 O O . ARG B 1 14 ? -26.690 32.611 140.342 1.00 90.15 14 ARG B O 1
ATOM 3465 N N . GLU B 1 15 ? -26.636 32.164 138.143 1.00 93.27 15 GLU B N 1
ATOM 3466 C CA . GLU B 1 15 ? -25.863 30.945 138.327 1.00 87.78 15 GLU B CA 1
ATOM 3467 C C . GLU B 1 15 ? -24.612 31.192 139.176 1.00 84.12 15 GLU B C 1
ATOM 3468 O O . GLU B 1 15 ? -24.101 30.280 139.818 1.00 87.14 15 GLU B O 1
ATOM 3480 N N . GLN B 1 16 ? -24.118 32.422 139.180 1.00 82.97 16 GLN B N 1
ATOM 3481 C CA . GLN B 1 16 ? -23.068 32.794 140.114 1.00 89.22 16 GLN B CA 1
ATOM 3482 C C . GLN B 1 16 ? -23.640 32.599 141.518 1.00 86.18 16 GLN B C 1
ATOM 3483 O O . GLN B 1 16 ? -22.972 32.099 142.429 1.00 77.31 16 GLN B O 1
ATOM 3497 N N . ILE B 1 17 ? -24.898 32.997 141.670 1.00 88.09 17 ILE B N 1
ATOM 3498 C CA . ILE B 1 17 ? -25.615 32.852 142.931 1.00 93.97 17 ILE B CA 1
ATOM 3499 C C . ILE B 1 17 ? -25.909 31.375 143.207 1.00 80.07 17 ILE B C 1
ATOM 3500 O O . ILE B 1 17 ? -25.456 30.830 144.216 1.00 76.60 17 ILE B O 1
ATOM 3516 N N . GLU B 1 18 ? -26.639 30.729 142.300 1.00 81.16 18 GLU B N 1
ATOM 3517 C CA . GLU B 1 18 ? -26.945 29.310 142.438 1.00 77.89 18 GLU B CA 1
ATOM 3518 C C . GLU B 1 18 ? -25.690 28.455 142.594 1.00 74.03 18 GLU B C 1
ATOM 3519 O O . GLU B 1 18 ? -25.734 27.375 143.176 1.00 70.98 18 GLU B O 1
ATOM 3531 N N . ALA B 1 19 ? -24.570 28.922 142.062 1.00 72.78 19 ALA B N 1
ATOM 3532 C CA . ALA B 1 19 ? -23.341 28.165 142.194 1.00 68.94 19 ALA B CA 1
ATOM 3533 C C . ALA B 1 19 ? -22.923 28.211 143.648 1.00 65.81 19 ALA B C 1
ATOM 3534 O O . ALA B 1 19 ? -22.615 27.174 144.242 1.00 62.60 19 ALA B O 1
ATOM 3541 N N . LYS B 1 20 ? -22.940 29.416 144.222 1.00 64.97 20 LYS B N 1
ATOM 3542 C CA . LYS B 1 20 ? -22.541 29.622 145.617 1.00 60.12 20 LYS B CA 1
ATOM 3543 C C . LYS B 1 20 ? -23.439 28.852 146.578 1.00 39.16 20 LYS B C 1
ATOM 3544 O O . LYS B 1 20 ? -22.961 28.277 147.556 1.00 44.53 20 LYS B O 1
ATOM 3563 N N . ILE B 1 21 ? -24.738 28.854 146.291 1.00 44.00 21 ILE B N 1
ATOM 3564 C CA . ILE B 1 21 ? -25.680 28.069 147.067 1.00 53.32 21 ILE B CA 1
ATOM 3565 C C . ILE B 1 21 ? -25.230 26.618 147.053 1.00 49.55 21 ILE B C 1
ATOM 3566 O O . ILE B 1 21 ? -25.104 25.999 148.099 1.00 45.64 21 ILE B O 1
ATOM 3582 N N . VAL B 1 22 ? -24.911 26.094 145.876 1.00 53.45 22 VAL B N 1
ATOM 3583 C CA . VAL B 1 22 ? -24.490 24.709 145.803 1.00 58.23 22 VAL B CA 1
ATOM 3584 C C . VAL B 1 22 ? -23.223 24.510 146.594 1.00 52.40 22 VAL B C 1
ATOM 3585 O O . VAL B 1 22 ? -23.077 23.506 147.294 1.00 45.12 22 VAL B O 1
ATOM 3598 N N . GLU B 1 23 ? -22.303 25.460 146.496 1.00 55.64 23 GLU B N 1
ATOM 3599 C CA . GLU B 1 23 ? -21.056 25.329 147.234 1.00 51.20 23 GLU B CA 1
ATOM 3600 C C . GLU B 1 23 ? -21.316 25.362 148.742 1.00 45.83 23 GLU B C 1
ATOM 3601 O O . GLU B 1 23 ? -20.747 24.556 149.495 1.00 48.86 23 GLU B O 1
ATOM 3613 N N . LEU B 1 24 ? -22.171 26.289 149.183 1.00 47.27 24 LEU B N 1
ATOM 3614 C CA . LEU B 1 24 ? -22.519 26.398 150.609 1.00 43.09 24 LEU B CA 1
ATOM 3615 C C . LEU B 1 24 ? -23.180 25.117 151.110 1.00 49.95 24 LEU B C 1
ATOM 3616 O O . LEU B 1 24 ? -22.734 24.506 152.088 1.00 39.33 24 LEU B O 1
ATOM 3632 N N . GLY B 1 25 ? -24.250 24.726 150.421 1.00 49.09 25 GLY B N 1
ATOM 3633 C CA . GLY B 1 25 ? -24.981 23.510 150.728 1.00 44.11 25 GLY B CA 1
ATOM 3634 C C . GLY B 1 25 ? -24.086 22.304 150.772 1.00 39.71 25 GLY B C 1
ATOM 3635 O O . GLY B 1 25 ? -24.281 21.415 151.597 1.00 44.31 25 GLY B O 1
ATOM 3639 N N . ARG B 1 26 ? -23.089 22.259 149.893 1.00 45.69 26 ARG B N 1
ATOM 3640 C CA . ARG B 1 26 ? -22.150 21.144 149.916 1.00 49.98 26 ARG B CA 1
ATOM 3641 C C . ARG B 1 26 ? -21.321 21.144 151.196 1.00 48.10 26 ARG B C 1
ATOM 3642 O O . ARG B 1 26 ? -20.953 20.080 151.694 1.00 44.60 26 ARG B O 1
ATOM 3663 N N . ARG B 1 27 ? -21.003 22.339 151.705 1.00 45.37 27 ARG B N 1
ATOM 3664 C CA . ARG B 1 27 ? -20.258 22.466 152.957 1.00 47.76 27 ARG B CA 1
ATOM 3665 C C . ARG B 1 27 ? -21.147 22.031 154.131 1.00 43.02 27 ARG B C 1
ATOM 3666 O O . ARG B 1 27 ? -20.713 21.291 155.002 1.00 47.79 27 ARG B O 1
ATOM 3687 N N . GLN B 1 28 ? -22.402 22.474 154.132 1.00 47.27 28 GLN B N 1
ATOM 3688 C CA . GLN B 1 28 ? -23.352 22.040 155.148 1.00 48.73 28 GLN B CA 1
ATOM 3689 C C . GLN B 1 28 ? -23.552 20.530 155.142 1.00 49.50 28 GLN B C 1
ATOM 3690 O O . GLN B 1 28 ? -23.962 19.952 156.145 1.00 53.34 28 GLN B O 1
ATOM 3704 N N . LEU B 1 29 ? -23.324 19.897 153.994 1.00 55.98 29 LEU B N 1
ATOM 3705 C CA . LEU B 1 29 ? -23.426 18.435 153.879 1.00 42.02 29 LEU B CA 1
ATOM 3706 C C . LEU B 1 29 ? -22.272 17.745 154.562 1.00 49.51 29 LEU B C 1
ATOM 3707 O O . LEU B 1 29 ? -22.445 16.750 155.276 1.00 44.07 29 LEU B O 1
ATOM 3723 N N . LEU B 1 30 ? -21.079 18.247 154.252 1.00 52.32 30 LEU B N 1
ATOM 3724 C CA . LEU B 1 30 ? -19.839 17.805 154.877 1.00 57.01 30 LEU B CA 1
ATOM 3725 C C . LEU B 1 30 ? -19.908 17.898 156.395 1.00 54.60 30 LEU B C 1
ATOM 3726 O O . LEU B 1 30 ? -19.469 16.989 157.096 1.00 59.21 30 LEU B O 1
ATOM 3742 N N . ASP B 1 31 ? -20.459 19.003 156.898 1.00 56.03 31 ASP B N 1
ATOM 3743 C CA . ASP B 1 31 ? -20.467 19.259 158.340 1.00 63.10 31 ASP B CA 1
ATOM 3744 C C . ASP B 1 31 ? -21.574 18.501 159.074 1.00 57.02 31 ASP B C 1
ATOM 3745 O O . ASP B 1 31 ? -21.298 17.789 160.037 1.00 64.00 31 ASP B O 1
ATOM 3754 N N . HIS B 1 32 ? -22.818 18.646 158.622 1.00 51.54 32 HIS B N 1
ATOM 3755 C CA . HIS B 1 32 ? -23.962 18.092 159.363 1.00 56.91 32 HIS B CA 1
ATOM 3756 C C . HIS B 1 32 ? -24.803 17.010 158.644 1.00 51.88 32 HIS B C 1
ATOM 3757 O O . HIS B 1 32 ? -25.756 16.503 159.232 1.00 52.78 32 HIS B O 1
ATOM 3771 N N . GLY B 1 33 ? -24.482 16.673 157.392 1.00 54.11 33 GLY B N 1
ATOM 3772 C CA . GLY B 1 33 ? -25.357 15.828 156.578 1.00 41.97 33 GLY B CA 1
ATOM 3773 C C . GLY B 1 33 ? -26.641 16.554 156.189 1.00 55.89 33 GLY B C 1
ATOM 3774 O O . GLY B 1 33 ? -26.791 17.745 156.489 1.00 60.87 33 GLY B O 1
ATOM 3778 N N . ALA B 1 34 ? -27.579 15.848 155.554 1.00 55.66 34 ALA B N 1
ATOM 3779 C CA . ALA B 1 34 ? -28.805 16.476 155.041 1.00 56.63 34 ALA B CA 1
ATOM 3780 C C . ALA B 1 34 ? -29.620 17.230 156.106 1.00 66.62 34 ALA B C 1
ATOM 3781 O O . ALA B 1 34 ? -30.078 18.365 155.885 1.00 58.14 34 ALA B O 1
ATOM 3788 N N . ALA B 1 35 ? -29.818 16.598 157.253 1.00 60.97 35 ALA B N 1
ATOM 3789 C CA . ALA B 1 35 ? -30.567 17.227 158.326 1.00 62.27 35 ALA B CA 1
ATOM 3790 C C . ALA B 1 35 ? -30.157 18.694 158.479 1.00 70.89 35 ALA B C 1
ATOM 3791 O O . ALA B 1 35 ? -30.991 19.554 158.755 1.00 72.92 35 ALA B O 1
ATOM 3798 N N . GLY B 1 36 ? -28.873 18.977 158.279 1.00 67.19 36 GLY B N 1
ATOM 3799 C CA . GLY B 1 36 ? -28.344 20.300 158.533 1.00 58.67 36 GLY B CA 1
ATOM 3800 C C . GLY B 1 36 ? -28.298 21.196 157.316 1.00 63.77 36 GLY B C 1
ATOM 3801 O O . GLY B 1 36 ? -27.514 22.143 157.267 1.00 67.17 36 GLY B O 1
ATOM 3805 N N . LEU B 1 37 ? -29.128 20.910 156.324 1.00 57.90 37 LEU B N 1
ATOM 3806 C CA . LEU B 1 37 ? -29.230 21.807 155.194 1.00 52.37 37 LEU B CA 1
ATOM 3807 C C . LEU B 1 37 ? -30.106 22.978 155.614 1.00 56.00 37 LEU B C 1
ATOM 3808 O O . LEU B 1 37 ? -31.147 22.798 156.237 1.00 56.78 37 LEU B O 1
ATOM 3824 N N . SER B 1 38 ? -29.694 24.188 155.276 1.00 52.17 38 SER B N 1
ATOM 3825 C CA . SER B 1 38 ? -30.426 25.332 155.744 1.00 50.83 38 SER B CA 1
ATOM 3826 C C . SER B 1 38 ? -30.350 26.477 154.771 1.00 58.63 38 SER B C 1
ATOM 3827 O O . SER B 1 38 ? -29.301 27.098 154.576 1.00 59.30 38 SER B O 1
ATOM 3835 N N . LEU B 1 39 ? -31.485 26.767 154.160 1.00 46.76 39 LEU B N 1
ATOM 3836 C CA . LEU B 1 39 ? -31.574 27.941 153.350 1.00 54.00 39 LEU B CA 1
ATOM 3837 C C . LEU B 1 39 ? -31.472 29.114 154.305 1.00 65.82 39 LEU B C 1
ATOM 3838 O O . LEU B 1 39 ? -31.415 30.274 153.881 1.00 60.58 39 LEU B O 1
ATOM 3854 N N . ARG B 1 40 ? -31.471 28.802 155.601 1.00 64.94 40 ARG B N 1
ATOM 3855 C CA . ARG B 1 40 ? -31.294 29.818 156.633 1.00 70.11 40 ARG B CA 1
ATOM 3856 C C . ARG B 1 40 ? -29.826 30.280 156.703 1.00 49.34 40 ARG B C 1
ATOM 3857 O O . ARG B 1 40 ? -29.511 31.449 156.454 1.00 61.04 40 ARG B O 1
ATOM 3878 N N . ALA B 1 41 ? -28.933 29.343 156.990 1.00 60.86 41 ALA B N 1
ATOM 3879 C CA . ALA B 1 41 ? -27.497 29.589 156.895 1.00 51.07 41 ALA B CA 1
ATOM 3880 C C . ALA B 1 41 ? -27.148 30.141 155.505 1.00 68.43 41 ALA B C 1
ATOM 3881 O O . ALA B 1 41 ? -26.473 31.168 155.371 1.00 59.78 41 ALA B O 1
ATOM 3888 N N . ILE B 1 42 ? -27.605 29.469 154.458 1.00 58.86 42 ILE B N 1
ATOM 3889 C CA . ILE B 1 42 ? -27.176 29.855 153.136 1.00 57.29 42 ILE B CA 1
ATOM 3890 C C . ILE B 1 42 ? -27.562 31.297 152.941 1.00 58.01 42 ILE B C 1
ATOM 3891 O O . ILE B 1 42 ? -26.872 32.049 152.248 1.00 55.18 42 ILE B O 1
ATOM 3907 N N . ALA B 1 43 ? -28.659 31.684 153.585 1.00 62.53 43 ALA B N 1
ATOM 3908 C CA . ALA B 1 43 ? -29.221 33.014 153.417 1.00 64.48 43 ALA B CA 1
ATOM 3909 C C . ALA B 1 43 ? -28.289 34.107 153.954 1.00 66.31 43 ALA B C 1
ATOM 3910 O O . ALA B 1 43 ? -27.984 35.085 153.253 1.00 61.34 43 ALA B O 1
ATOM 3917 N N . ARG B 1 44 ? -27.859 33.942 155.203 1.00 56.12 44 ARG B N 1
ATOM 3918 C CA A ARG B 1 44 ? -26.977 34.914 155.836 0.50 63.04 44 ARG B CA 1
ATOM 3919 C CA B ARG B 1 44 ? -26.978 34.918 155.838 0.50 63.04 44 ARG B CA 1
ATOM 3920 C C . ARG B 1 44 ? -25.760 35.147 154.955 1.00 57.12 44 ARG B C 1
ATOM 3921 O O . ARG B 1 44 ? -25.445 36.284 154.583 1.00 42.44 44 ARG B O 1
ATOM 3960 N N . ASN B 1 45 ? -25.109 34.049 154.608 1.00 58.97 45 ASN B N 1
ATOM 3961 C CA . ASN B 1 45 ? -23.847 34.080 153.916 1.00 51.34 45 ASN B CA 1
ATOM 3962 C C . ASN B 1 45 ? -23.934 34.888 152.625 1.00 50.31 45 ASN B C 1
ATOM 3963 O O . ASN B 1 45 ? -23.005 35.618 152.279 1.00 44.92 45 ASN B O 1
ATOM 3974 N N . LEU B 1 46 ? -25.046 34.794 151.915 1.00 48.18 46 LEU B N 1
ATOM 3975 C CA . LEU B 1 46 ? -25.154 35.513 150.641 1.00 64.43 46 LEU B CA 1
ATOM 3976 C C . LEU B 1 46 ? -25.537 36.963 150.879 1.00 63.53 46 LEU B C 1
ATOM 3977 O O . LEU B 1 46 ? -25.860 37.700 149.943 1.00 62.80 46 LEU B O 1
ATOM 3993 N N . GLY B 1 47 ? -25.469 37.369 152.145 1.00 67.50 47 GLY B N 1
ATOM 3994 C CA . GLY B 1 47 ? -25.919 38.685 152.548 1.00 67.02 47 GLY B CA 1
ATOM 3995 C C . GLY B 1 47 ? -27.354 38.769 152.116 1.00 71.09 47 GLY B C 1
ATOM 3996 O O . GLY B 1 47 ? -27.739 39.630 151.322 1.00 76.34 47 GLY B O 1
ATOM 4000 N N . MET B 1 48 ? -28.144 37.830 152.622 1.00 80.14 48 MET B N 1
ATOM 4001 C CA . MET B 1 48 ? -29.501 37.672 152.142 1.00 80.79 48 MET B CA 1
ATOM 4002 C C . MET B 1 48 ? -30.479 37.340 153.258 1.00 78.74 48 MET B C 1
ATOM 4003 O O . MET B 1 48 ? -30.109 36.787 154.298 1.00 73.11 48 MET B O 1
ATOM 4017 N N . VAL B 1 49 ? -31.736 37.696 153.020 1.00 79.91 49 VAL B N 1
ATOM 4018 C CA . VAL B 1 49 ? -32.822 37.382 153.939 1.00 84.03 49 VAL B CA 1
ATOM 4019 C C . VAL B 1 49 ? -33.372 35.984 153.639 1.00 83.36 49 VAL B C 1
ATOM 4020 O O . VAL B 1 49 ? -33.516 35.615 152.470 1.00 84.51 49 VAL B O 1
ATOM 4033 N N . SER B 1 50 ? -33.684 35.212 154.680 1.00 74.18 50 SER B N 1
ATOM 4034 C CA . SER B 1 50 ? -34.198 33.855 154.485 1.00 69.14 50 SER B CA 1
ATOM 4035 C C . SER B 1 50 ? -35.040 33.834 153.228 1.00 71.63 50 SER B C 1
ATOM 4036 O O . SER B 1 50 ? -34.752 33.105 152.274 1.00 73.92 50 SER B O 1
ATOM 4044 N N . SER B 1 51 ? -36.062 34.679 153.230 1.00 66.71 51 SER B N 1
ATOM 4045 C CA . SER B 1 51 ? -37.015 34.774 152.135 1.00 71.57 51 SER B CA 1
ATOM 4046 C C . SER B 1 51 ? -36.376 35.058 150.766 1.00 69.64 51 SER B C 1
ATOM 4047 O O . SER B 1 51 ? -36.858 34.595 149.737 1.00 72.39 51 SER B O 1
ATOM 4055 N N . ALA B 1 52 ? -35.302 35.835 150.757 1.00 71.76 52 ALA B N 1
ATOM 4056 C CA . ALA B 1 52 ? -34.629 36.200 149.514 1.00 67.03 52 ALA B CA 1
ATOM 4057 C C . ALA B 1 52 ? -34.165 34.971 148.720 1.00 77.47 52 ALA B C 1
ATOM 4058 O O . ALA B 1 52 ? -34.309 34.904 147.493 1.00 80.36 52 ALA B O 1
ATOM 4065 N N . VAL B 1 53 ? -33.602 34.007 149.435 1.00 69.81 53 VAL B N 1
ATOM 4066 C CA . VAL B 1 53 ? -33.016 32.824 148.827 1.00 70.32 53 VAL B CA 1
ATOM 4067 C C . VAL B 1 53 ? -34.023 32.031 148.006 1.00 73.06 53 VAL B C 1
ATOM 4068 O O . VAL B 1 53 ? -33.692 31.484 146.955 1.00 70.49 53 VAL B O 1
ATOM 4081 N N . TYR B 1 54 ? -35.259 31.985 148.489 1.00 76.86 54 TYR B N 1
ATOM 4082 C CA . TYR B 1 54 ? -36.264 31.066 147.960 1.00 62.21 54 TYR B CA 1
ATOM 4083 C C . TYR B 1 54 ? -36.558 31.186 146.467 1.00 62.71 54 TYR B C 1
ATOM 4084 O O . TYR B 1 54 ? -37.139 30.271 145.887 1.00 70.81 54 TYR B O 1
ATOM 4102 N N . ARG B 1 55 ? -36.177 32.286 145.828 1.00 71.07 55 ARG B N 1
ATOM 4103 C CA . ARG B 1 55 ? -36.405 32.379 144.384 1.00 76.88 55 ARG B CA 1
ATOM 4104 C C . ARG B 1 55 ? -35.423 31.469 143.667 1.00 83.42 55 ARG B C 1
ATOM 4105 O O . ARG B 1 55 ? -35.785 30.748 142.733 1.00 81.64 55 ARG B O 1
ATOM 4126 N N . TYR B 1 56 ? -34.178 31.503 144.129 1.00 85.11 56 TYR B N 1
ATOM 4127 C CA . TYR B 1 56 ? -33.114 30.692 143.554 1.00 82.47 56 TYR B CA 1
ATOM 4128 C C . TYR B 1 56 ? -33.332 29.211 143.863 1.00 76.88 56 TYR B C 1
ATOM 4129 O O . TYR B 1 56 ? -33.265 28.355 142.978 1.00 68.85 56 TYR B O 1
ATOM 4147 N N . VAL B 1 57 ? -33.590 28.924 145.134 1.00 73.30 57 VAL B N 1
ATOM 4148 C CA . VAL B 1 57 ? -33.764 27.560 145.599 1.00 58.81 57 VAL B CA 1
ATOM 4149 C C . VAL B 1 57 ? -34.959 27.571 146.510 1.00 51.35 57 VAL B C 1
ATOM 4150 O O . VAL B 1 57 ? -34.899 28.117 147.608 1.00 52.65 57 VAL B O 1
ATOM 4163 N N . SER B 1 58 ? -36.047 26.968 146.051 1.00 45.56 58 SER B N 1
ATOM 4164 C CA . SER B 1 58 ? -37.340 27.176 146.685 1.00 39.49 58 SER B CA 1
ATOM 4165 C C . SER B 1 58 ? -37.462 26.532 148.048 1.00 44.05 58 SER B C 1
ATOM 4166 O O . SER B 1 58 ? -38.233 26.983 148.872 1.00 50.00 58 SER B O 1
ATOM 4174 N N . SER B 1 59 ? -36.692 25.489 148.305 1.00 38.58 59 SER B N 1
ATOM 4175 C CA . SER B 1 59 ? -36.977 24.652 149.454 1.00 37.69 59 SER B CA 1
ATOM 4176 C C . SER B 1 59 ? -35.804 23.748 149.741 1.00 40.51 59 SER B C 1
ATOM 4177 O O . SER B 1 59 ? -34.921 23.588 148.899 1.00 31.99 59 SER B O 1
ATOM 4185 N N . ARG B 1 60 ? -35.804 23.146 150.925 1.00 40.46 60 ARG B N 1
ATOM 4186 C CA . ARG B 1 60 ? -34.762 22.194 151.278 1.00 44.36 60 ARG B CA 1
ATOM 4187 C C . ARG B 1 60 ? -34.687 21.095 150.203 1.00 43.88 60 ARG B C 1
ATOM 4188 O O . ARG B 1 60 ? -33.602 20.719 149.779 1.00 40.54 60 ARG B O 1
ATOM 4209 N N . ASP B 1 61 ? -35.836 20.609 149.733 1.00 40.79 61 ASP B N 1
ATOM 4210 C CA . ASP B 1 61 ? -35.845 19.585 148.696 1.00 39.90 61 ASP B CA 1
ATOM 4211 C C . ASP B 1 61 ? -35.072 20.027 147.468 1.00 42.10 61 ASP B C 1
ATOM 4212 O O . ASP B 1 61 ? -34.216 19.282 146.969 1.00 34.26 61 ASP B O 1
ATOM 4221 N N . GLU B 1 62 ? -35.373 21.231 146.974 1.00 37.88 62 GLU B N 1
ATOM 4222 C CA . GLU B 1 62 ? -34.750 21.732 145.752 1.00 35.23 62 GLU B CA 1
ATOM 4223 C C . GLU B 1 62 ? -33.230 21.823 145.894 1.00 34.37 62 GLU B C 1
ATOM 4224 O O . GLU B 1 62 ? -32.490 21.501 144.955 1.00 33.54 62 GLU B O 1
ATOM 4236 N N . LEU B 1 63 ? -32.776 22.275 147.058 1.00 35.85 63 LEU B N 1
ATOM 4237 C CA . LEU B 1 63 ? -31.356 22.244 147.422 1.00 34.01 63 LEU B CA 1
ATOM 4238 C C . LEU B 1 63 ? -30.772 20.830 147.297 1.00 33.69 63 LEU B C 1
ATOM 4239 O O . LEU B 1 63 ? -29.674 20.632 146.779 1.00 31.94 63 LEU B O 1
ATOM 4255 N N . LEU B 1 64 ? -31.483 19.866 147.862 1.00 31.65 64 LEU B N 1
ATOM 4256 C CA . LEU B 1 64 ? -31.057 18.469 147.801 1.00 37.12 64 LEU B CA 1
ATOM 4257 C C . LEU B 1 64 ? -30.937 17.977 146.382 1.00 28.47 64 LEU B C 1
ATOM 4258 O O . LEU B 1 64 ? -29.941 17.340 146.040 1.00 27.12 64 LEU B O 1
ATOM 4274 N N . THR B 1 65 ? -31.915 18.284 145.535 1.00 35.03 65 THR B N 1
ATOM 4275 C CA . THR B 1 65 ? -31.804 17.837 144.146 1.00 32.11 65 THR B CA 1
ATOM 4276 C C . THR B 1 65 ? -30.672 18.561 143.448 1.00 32.09 65 THR B C 1
ATOM 4277 O O . THR B 1 65 ? -29.921 17.946 142.699 1.00 28.98 65 THR B O 1
ATOM 4288 N N . LEU B 1 66 ? -30.470 19.843 143.722 1.00 29.15 66 LEU B N 1
ATOM 4289 C CA . LEU B 1 66 ? -29.308 20.488 143.126 1.00 29.45 66 LEU B CA 1
ATOM 4290 C C . LEU B 1 66 ? -28.021 19.804 143.586 1.00 25.66 66 LEU B C 1
ATOM 4291 O O . LEU B 1 66 ? -27.094 19.617 142.813 1.00 27.11 66 LEU B O 1
ATOM 4307 N N . LEU B 1 67 ? -27.954 19.456 144.854 1.00 25.43 67 LEU B N 1
ATOM 4308 C CA . LEU B 1 67 ? -26.747 18.867 145.375 1.00 24.17 67 LEU B CA 1
ATOM 4309 C C . LEU B 1 67 ? -26.547 17.489 144.751 1.00 22.52 67 LEU B C 1
ATOM 4310 O O . LEU B 1 67 ? -25.415 17.098 144.480 1.00 28.58 67 LEU B O 1
ATOM 4326 N N . LEU B 1 68 ? -27.641 16.781 144.483 1.00 27.71 68 LEU B N 1
ATOM 4327 C CA . LEU B 1 68 ? -27.569 15.463 143.841 1.00 26.38 68 LEU B CA 1
ATOM 4328 C C . LEU B 1 68 ? -27.058 15.544 142.416 1.00 28.74 68 LEU B C 1
ATOM 4329 O O . LEU B 1 68 ? -26.128 14.841 142.037 1.00 28.61 68 LEU B O 1
ATOM 4345 N N . VAL B 1 69 ? -27.671 16.410 141.617 1.00 24.38 69 VAL B N 1
ATOM 4346 C CA . VAL B 1 69 ? -27.238 16.589 140.252 1.00 26.57 69 VAL B CA 1
ATOM 4347 C C . VAL B 1 69 ? -25.767 16.949 140.203 1.00 26.13 69 VAL B C 1
ATOM 4348 O O . VAL B 1 69 ? -25.047 16.467 139.336 1.00 27.19 69 VAL B O 1
ATOM 4361 N N . ASP B 1 70 ? -25.315 17.790 141.133 1.00 29.83 70 ASP B N 1
ATOM 4362 C CA . ASP B 1 70 ? -23.930 18.242 141.139 1.00 27.39 70 ASP B CA 1
ATOM 4363 C C . ASP B 1 70 ? -22.953 17.087 141.422 1.00 26.72 70 ASP B C 1
ATOM 4364 O O . ASP B 1 70 ? -21.945 16.953 140.757 1.00 27.02 70 ASP B O 1
ATOM 4373 N N . ALA B 1 71 ? -23.287 16.248 142.392 1.00 25.03 71 ALA B N 1
ATOM 4374 C CA . ALA B 1 71 ? -22.460 15.096 142.782 1.00 22.74 71 ALA B CA 1
ATOM 4375 C C . ALA B 1 71 ? -22.412 14.042 141.667 1.00 18.58 71 ALA B C 1
ATOM 4376 O O . ALA B 1 71 ? -21.348 13.617 141.232 1.00 19.84 71 ALA B O 1
ATOM 4383 N N . TYR B 1 72 ? -23.576 13.681 141.152 1.00 24.56 72 TYR B N 1
ATOM 4384 C CA . TYR B 1 72 ? -23.650 12.760 140.025 1.00 25.44 72 TYR B CA 1
ATOM 4385 C C . TYR B 1 72 ? -22.818 13.197 138.838 1.00 27.04 72 TYR B C 1
ATOM 4386 O O . TYR B 1 72 ? -22.109 12.377 138.222 1.00 24.39 72 TYR B O 1
ATOM 4404 N N . SER B 1 73 ? -22.931 14.482 138.496 1.00 24.39 73 SER B N 1
ATOM 4405 C CA . SER B 1 73 ? -22.181 15.065 137.389 1.00 26.06 73 SER B CA 1
ATOM 4406 C C . SER B 1 73 ? -20.708 15.060 137.600 1.00 23.36 73 SER B C 1
ATOM 4407 O O . SER B 1 73 ? -19.943 14.780 136.682 1.00 31.70 73 SER B O 1
ATOM 4415 N N . ASP B 1 74 ? -20.285 15.437 138.792 1.00 25.90 74 ASP B N 1
ATOM 4416 C CA . ASP B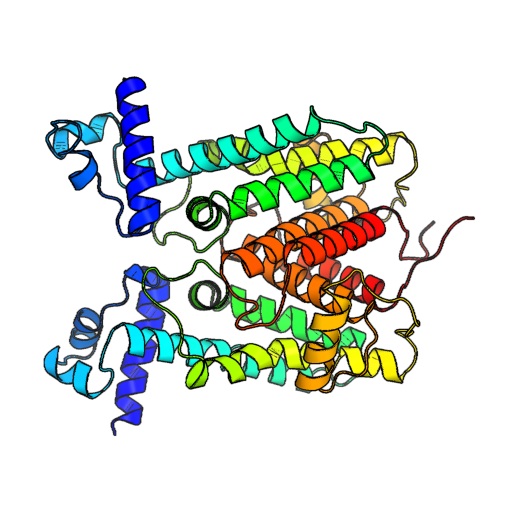 1 74 ? -18.876 15.421 139.112 1.00 24.45 74 ASP B CA 1
ATOM 4417 C C . ASP B 1 74 ? -18.310 14.003 139.064 1.00 26.67 74 ASP B C 1
ATOM 4418 O O . ASP B 1 74 ? -17.212 13.773 138.559 1.00 26.64 74 ASP B O 1
ATOM 4427 N N . LEU B 1 75 ? -19.036 13.060 139.644 1.00 26.50 75 LEU B N 1
ATOM 4428 C CA . LEU B 1 75 ? -18.621 11.659 139.586 1.00 19.53 75 LEU B CA 1
ATOM 4429 C C . LEU B 1 75 ? -18.486 11.198 138.124 1.00 19.98 75 LEU B C 1
ATOM 4430 O O . LEU B 1 75 ? -17.473 10.630 137.757 1.00 23.94 75 LEU B O 1
ATOM 4446 N N . ALA B 1 76 ? -19.511 11.433 137.306 1.00 24.89 76 ALA B N 1
ATOM 4447 C CA . ALA B 1 76 ? -19.519 10.992 135.893 1.00 24.55 76 ALA B CA 1
ATOM 4448 C C . ALA B 1 76 ? -18.420 11.671 135.093 1.00 26.56 76 ALA B C 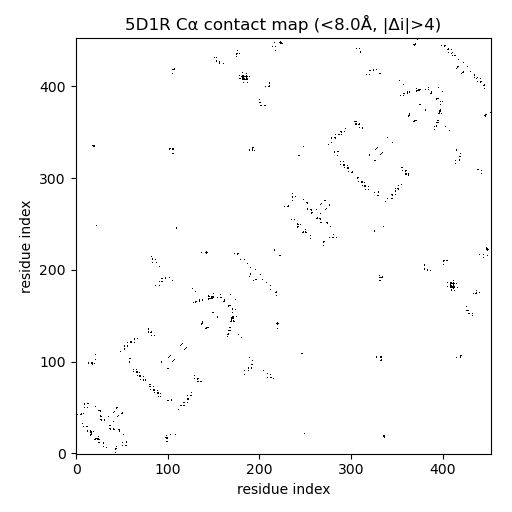1
ATOM 4449 O O . ALA B 1 76 ? -17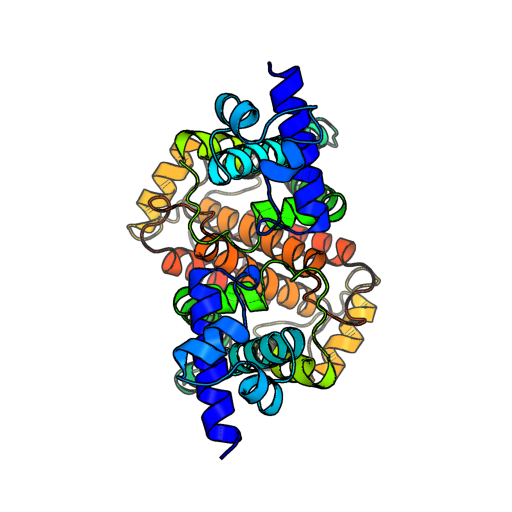.733 11.021 134.323 1.00 26.64 76 ALA B O 1
ATOM 4456 N N . ASP B 1 77 ? -18.210 12.966 135.319 1.00 27.77 77 ASP B N 1
ATOM 4457 C CA . ASP B 1 77 ? -17.103 13.677 134.670 1.00 25.27 77 ASP B CA 1
ATOM 4458 C C . ASP B 1 77 ? -15.788 13.082 135.076 1.00 28.50 77 ASP B C 1
ATOM 4459 O O . ASP B 1 77 ? -14.908 12.856 134.246 1.00 30.22 77 ASP B O 1
ATOM 4468 N N . THR B 1 78 ? -15.640 12.775 136.355 1.00 28.78 78 THR B N 1
ATOM 4469 C CA . THR B 1 78 ? -14.437 12.079 136.794 1.00 23.43 78 THR B CA 1
ATOM 4470 C C . THR B 1 78 ? -14.234 10.753 136.085 1.00 24.28 78 THR B C 1
ATOM 4471 O O . THR B 1 78 ? -13.145 10.432 135.632 1.00 28.04 78 THR B O 1
ATOM 4482 N N . VAL B 1 79 ? -15.282 9.967 135.970 1.00 25.76 79 VAL B N 1
ATOM 4483 C CA . VAL B 1 79 ? -15.165 8.739 135.231 1.00 22.61 79 VAL B CA 1
ATOM 4484 C C . VAL B 1 79 ? -14.830 8.984 133.742 1.00 34.53 79 VAL B C 1
ATOM 4485 O O . VAL B 1 79 ? -13.928 8.341 133.204 1.00 28.81 79 VAL B O 1
ATOM 4498 N N . ASP B 1 80 ? -15.570 9.879 133.081 1.00 27.04 80 ASP B N 1
ATOM 4499 C CA . ASP B 1 80 ? -15.339 10.144 131.656 1.00 33.64 80 ASP B CA 1
ATOM 4500 C C . ASP B 1 80 ? -13.878 10.542 131.429 1.00 37.68 80 ASP B C 1
ATOM 4501 O O . ASP B 1 80 ? -13.194 10.048 130.519 1.00 39.68 80 ASP B O 1
ATOM 4510 N N . ARG B 1 81 ? -13.398 11.441 132.272 1.00 34.16 81 ARG B N 1
ATOM 4511 C CA . ARG B 1 81 ? -12.019 11.865 132.198 1.00 37.03 81 ARG B CA 1
ATOM 4512 C C . ARG B 1 81 ? -11.069 10.678 132.263 1.00 35.77 81 ARG B C 1
ATOM 4513 O O . ARG B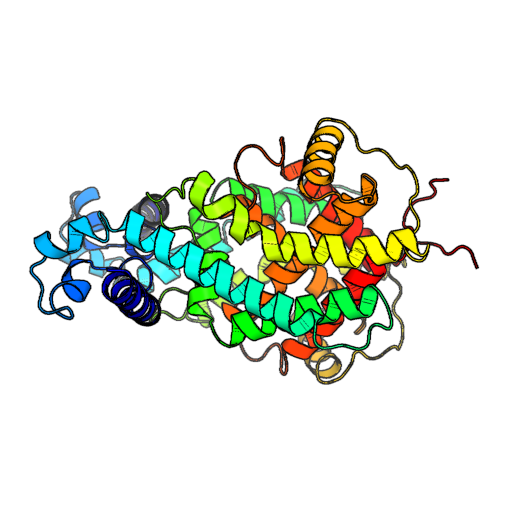 1 81 ? -10.150 10.594 131.456 1.00 42.15 81 ARG B O 1
ATOM 4534 N N . ALA B 1 82 ? -11.297 9.752 133.201 1.00 35.70 82 ALA B N 1
ATOM 4535 C CA . ALA B 1 82 ? -10.374 8.632 133.423 1.00 34.85 82 ALA B CA 1
ATOM 4536 C C . ALA B 1 82 ? -10.356 7.609 132.282 1.00 38.71 82 ALA B C 1
ATOM 4537 O O . ALA B 1 82 ? -9.379 6.890 132.112 1.00 42.79 82 ALA B O 1
ATOM 4544 N N . ARG B 1 83 ? -11.444 7.532 131.529 1.00 33.07 83 ARG B N 1
ATOM 4545 C CA . ARG B 1 83 ? -11.513 6.678 130.354 1.00 40.04 83 ARG B CA 1
ATOM 4546 C C . ARG B 1 83 ? -10.694 7.294 129.214 1.00 50.75 83 ARG B C 1
ATOM 4547 O O . ARG B 1 83 ? -9.988 6.583 128.496 1.00 52.68 83 ARG B O 1
ATOM 4568 N N . ASP B 1 84 ? -10.788 8.612 129.056 1.00 41.51 84 ASP B N 1
ATOM 4569 C CA . ASP B 1 84 ? -9.995 9.328 128.054 1.00 54.88 84 ASP B CA 1
ATOM 4570 C C . ASP B 1 84 ? -8.494 9.175 128.312 1.00 60.95 84 ASP B C 1
ATOM 4571 O O . ASP B 1 84 ? -7.712 9.171 127.367 1.00 71.48 84 ASP B O 1
ATOM 4580 N N . ASP B 1 85 ? -8.101 9.041 129.580 1.00 67.58 85 ASP B N 1
ATOM 4581 C CA . ASP B 1 85 ? -6.780 8.495 129.940 1.00 68.84 85 ASP B CA 1
ATOM 4582 C C . ASP B 1 85 ? -6.797 7.014 129.607 1.00 70.65 85 ASP B C 1
ATOM 4583 O O . ASP B 1 85 ? -7.828 6.368 129.790 1.00 73.69 85 ASP B O 1
ATOM 4592 N N . THR B 1 86 ? -5.686 6.456 129.128 1.00 77.65 86 THR B N 1
ATOM 4593 C CA . THR B 1 86 ? -5.733 5.077 128.614 1.00 82.64 86 THR B CA 1
ATOM 4594 C C . THR B 1 86 ? -4.579 4.134 128.224 1.00 87.14 86 THR B C 1
ATOM 4595 O O . THR B 1 86 ? -3.553 4.542 127.670 1.00 83.44 86 THR B O 1
ATOM 4606 N N . VAL B 1 87 ? -4.785 2.863 128.549 1.00 87.85 87 VAL B N 1
ATOM 4607 C CA . VAL B 1 87 ? -4.298 1.770 127.728 1.00 87.30 87 VAL B CA 1
ATOM 4608 C C . VAL B 1 87 ? -5.582 1.267 127.052 1.00 91.44 87 VAL B C 1
ATOM 4609 O O . VAL B 1 87 ? -6.428 0.648 127.696 1.00 82.82 87 VAL B O 1
ATOM 4622 N N . ALA B 1 88 ? -5.761 1.568 125.765 1.00 97.68 88 ALA B N 1
ATOM 4623 C CA . ALA B 1 88 ? -6.991 1.184 125.058 1.00 88.50 88 ALA B CA 1
ATOM 4624 C C . ALA B 1 88 ? -7.058 -0.341 124.926 1.00 84.83 88 ALA B C 1
ATOM 4625 O O . ALA B 1 88 ? -7.917 -0.889 124.231 1.00 84.68 88 ALA B O 1
ATOM 4632 N N . ASP B 1 89 ? -6.155 -1.015 125.633 1.00 77.40 89 ASP B N 1
ATOM 4633 C CA . ASP B 1 89 ? -5.815 -2.400 125.367 1.00 80.90 89 ASP B CA 1
ATOM 4634 C C . ASP B 1 89 ? -7.048 -3.287 125.235 1.00 75.93 89 ASP B C 1
ATOM 4635 O O . ASP B 1 89 ? -7.130 -4.102 124.305 1.00 72.99 89 ASP B O 1
ATOM 4644 N N . SER B 1 90 ? -8.013 -3.122 126.136 1.00 54.14 90 SER B N 1
ATOM 4645 C CA . SER B 1 90 ? -9.105 -4.068 126.179 1.00 46.96 90 SER B CA 1
ATOM 4646 C C . SER B 1 90 ? -10.299 -3.578 126.950 1.00 31.11 90 SER B C 1
ATOM 4647 O O . SER B 1 90 ? -10.203 -2.712 127.804 1.00 28.91 90 SER B O 1
ATOM 4655 N N . TRP B 1 91 ? -11.442 -4.150 126.637 1.00 23.88 91 TRP B N 1
ATOM 4656 C CA . TRP B 1 91 ? -12.638 -3.806 127.338 1.00 32.75 91 TRP B CA 1
ATOM 4657 C C . TRP B 1 91 ? -12.410 -3.988 128.847 1.00 23.34 91 TRP B C 1
ATOM 4658 O O . TRP B 1 91 ? -12.902 -3.186 129.650 1.00 31.58 91 TRP B O 1
ATOM 4679 N N . SER B 1 92 ? -11.656 -5.024 129.234 1.00 24.67 92 SER B N 1
ATOM 4680 C CA . SER B 1 92 ? -11.519 -5.335 130.652 1.00 27.25 92 SER B CA 1
ATOM 4681 C C . SER B 1 92 ? -10.708 -4.224 131.359 1.00 27.15 92 SER B C 1
ATOM 4682 O O . SER B 1 92 ? -11.003 -3.854 132.490 1.00 24.07 92 SER B O 1
ATOM 4690 N N . ASP B 1 93 ? -9.723 -3.658 130.671 1.00 35.29 93 ASP B N 1
ATOM 4691 C CA . ASP B 1 93 ? -8.908 -2.595 131.252 1.00 27.84 93 ASP B CA 1
ATOM 4692 C C . ASP B 1 93 ? -9.728 -1.334 131.397 1.00 30.22 93 ASP B C 1
ATOM 4693 O O . ASP B 1 93 ? -9.554 -0.591 132.344 1.00 28.57 93 ASP B O 1
ATOM 4702 N N . ASP B 1 94 ? -10.652 -1.123 130.464 1.00 25.01 94 ASP B N 1
ATOM 4703 C CA . ASP B 1 94 ? -11.612 -0.032 130.510 1.00 30.66 94 ASP B CA 1
ATOM 4704 C C . ASP B 1 94 ? -12.523 -0.161 131.740 1.00 25.10 94 ASP B C 1
ATOM 4705 O O . ASP B 1 94 ? -12.689 0.794 132.477 1.00 23.23 94 ASP B O 1
ATOM 4714 N N . VAL B 1 95 ? -13.129 -1.330 131.935 1.00 22.31 95 VAL B N 1
ATOM 4715 C CA . VAL B 1 95 ? -13.976 -1.599 133.114 1.00 22.59 95 VAL B CA 1
ATOM 4716 C C . VAL B 1 95 ? -13.209 -1.335 134.424 1.00 21.29 95 VAL B C 1
ATOM 4717 O O . VAL B 1 95 ? -13.717 -0.632 135.303 1.00 19.97 95 VAL B O 1
ATOM 4730 N N . ILE B 1 96 ? -11.988 -1.853 134.530 1.00 20.95 96 ILE B N 1
ATOM 4731 C CA . ILE B 1 96 ? -11.159 -1.617 135.718 1.00 19.65 96 ILE B CA 1
ATOM 4732 C C . ILE B 1 96 ? -10.919 -0.132 135.957 1.00 23.24 96 ILE B C 1
ATOM 4733 O O . ILE B 1 96 ? -11.046 0.358 137.084 1.00 23.95 96 ILE B O 1
ATOM 4749 N N . ALA B 1 97 ? -10.620 0.597 134.889 1.00 21.81 97 ALA B N 1
ATOM 4750 C CA . ALA B 1 97 ? -10.352 2.022 134.984 1.00 23.88 97 ALA B CA 1
ATOM 4751 C C . ALA B 1 97 ? -11.564 2.776 135.483 1.00 24.85 97 ALA B C 1
ATOM 4752 O O . ALA B 1 97 ? -11.444 3.696 136.292 1.00 20.12 97 ALA B O 1
ATOM 4759 N N . ILE B 1 98 ? -12.734 2.400 134.986 1.00 17.39 98 ILE B N 1
ATOM 4760 C CA . ILE B 1 98 ? -13.959 2.985 135.480 1.00 19.10 98 ILE B CA 1
ATOM 4761 C C . ILE B 1 98 ? -14.156 2.744 136.989 1.00 17.76 98 ILE B C 1
ATOM 4762 O O . ILE B 1 98 ? -14.398 3.707 137.778 1.00 17.77 98 ILE B O 1
ATOM 4778 N N . ALA B 1 99 ? -14.068 1.475 137.393 1.00 18.31 99 ALA B N 1
ATOM 4779 C CA . ALA B 1 99 ? -14.281 1.108 138.785 1.00 18.23 99 ALA B CA 1
ATOM 4780 C C . ALA B 1 99 ? -13.316 1.876 139.709 1.00 16.97 99 ALA B C 1
ATOM 4781 O O . ALA B 1 99 ? -13.728 2.385 140.738 1.00 19.52 99 ALA B O 1
ATOM 4788 N N . ARG B 1 100 ? -12.035 1.893 139.355 1.00 18.54 100 ARG B N 1
ATOM 4789 C CA . ARG B 1 100 ? -11.027 2.612 140.108 1.00 24.24 100 ARG B CA 1
ATOM 4790 C C . ARG B 1 100 ? -11.322 4.102 140.223 1.00 20.79 100 ARG B C 1
ATOM 4791 O O . ARG B 1 100 ? -11.049 4.708 141.266 1.00 22.16 100 ARG B O 1
ATOM 4812 N N . ALA B 1 101 ? -11.867 4.691 139.158 1.00 19.32 101 ALA B N 1
ATOM 4813 C CA . ALA B 1 101 ? -12.228 6.117 139.181 1.00 21.34 101 ALA B CA 1
ATOM 4814 C C . ALA B 1 101 ? -13.386 6.391 140.111 1.00 20.91 101 ALA B C 1
ATOM 4815 O O . ALA B 1 101 ? -13.417 7.404 140.816 1.00 17.49 101 ALA B O 1
ATOM 4822 N N . VAL B 1 102 ? -14.368 5.504 140.099 1.00 15.85 102 VAL B N 1
ATOM 4823 C CA . VAL B 1 102 ? -15.510 5.638 140.968 1.00 17.53 102 VAL B CA 1
ATOM 4824 C C . VAL B 1 102 ? -15.062 5.546 142.418 1.00 15.60 102 VAL B C 1
ATOM 4825 O O . VAL B 1 102 ? -15.448 6.370 143.254 1.00 18.84 102 VAL B O 1
ATOM 4838 N N . ARG B 1 103 ? -14.236 4.562 142.717 1.00 18.09 103 ARG B N 1
ATOM 4839 C CA . ARG B 1 103 ? -13.787 4.368 144.092 1.00 21.43 103 ARG B CA 1
ATOM 4840 C C . ARG B 1 103 ? -12.922 5.569 144.565 1.00 17.49 103 ARG B C 1
ATOM 4841 O O . ARG B 1 103 ? -13.099 6.105 145.670 1.00 18.62 103 ARG B O 1
ATOM 4862 N N . GLY B 1 104 ? -11.994 5.974 143.725 1.00 18.59 104 GLY B N 1
ATOM 4863 C CA . GLY B 1 104 ? -11.153 7.127 144.045 1.00 20.29 104 GLY B CA 1
ATOM 4864 C C . GLY B 1 104 ? -11.967 8.374 144.313 1.00 19.72 104 GLY B C 1
ATOM 4865 O O . GLY B 1 104 ? -11.688 9.134 145.242 1.00 24.28 104 GLY B O 1
ATOM 4869 N N . TRP B 1 105 ? -13.004 8.586 143.510 1.00 17.68 105 TRP B N 1
ATOM 4870 C CA . TRP B 1 105 ? -13.892 9.696 143.725 1.00 17.63 105 TRP B CA 1
ATOM 4871 C C . TRP B 1 105 ? -14.615 9.614 145.069 1.00 25.97 105 TRP B C 1
ATOM 4872 O O . TRP B 1 105 ? -14.700 10.616 145.779 1.00 19.19 105 TRP B O 1
ATOM 4893 N N . ALA B 1 106 ? -15.153 8.431 145.402 1.00 19.37 106 ALA B N 1
ATOM 4894 C CA . ALA B 1 106 ? -15.855 8.209 146.664 1.00 16.74 106 ALA B CA 1
ATOM 4895 C C . ALA B 1 106 ? -14.934 8.390 147.870 1.00 18.58 106 ALA B C 1
ATOM 4896 O O . ALA B 1 106 ? -15.359 8.921 148.874 1.00 20.16 106 ALA B O 1
ATOM 4903 N N . VAL B 1 107 ? -13.689 7.923 147.771 1.00 18.71 107 VAL B N 1
ATOM 4904 C CA . VAL B 1 107 ? -12.740 8.061 148.851 1.00 18.39 107 VAL B CA 1
ATOM 4905 C C . VAL B 1 107 ? -12.365 9.578 149.062 1.00 26.23 107 VAL B C 1
ATOM 4906 O O . VAL B 1 107 ? -12.213 10.023 150.194 1.00 23.54 107 VAL B O 1
ATOM 4919 N N . THR B 1 108 ? -12.247 10.341 147.977 1.00 22.43 108 THR B N 1
ATOM 4920 C CA . THR B 1 108 ? -11.970 11.793 148.034 1.00 30.05 108 THR B CA 1
ATOM 4921 C C . THR B 1 108 ? -13.217 12.618 148.399 1.00 28.02 108 THR B C 1
ATOM 4922 O O . THR B 1 108 ? -13.095 13.714 148.953 1.00 26.31 108 THR B O 1
ATOM 4933 N N . ASN B 1 109 ? -14.411 12.087 148.137 1.00 22.38 109 ASN B N 1
ATOM 4934 C CA . ASN B 1 109 ? -15.674 12.801 148.428 1.00 20.63 109 ASN B CA 1
ATOM 4935 C C . ASN B 1 109 ? -16.650 11.911 149.247 1.00 23.06 109 ASN B C 1
ATOM 4936 O O . ASN B 1 109 ? -17.721 11.532 148.764 1.00 18.79 109 ASN B O 1
ATOM 4947 N N . PRO B 1 110 ? -16.280 11.564 150.490 1.00 24.49 110 PRO B N 1
ATOM 4948 C CA . PRO B 1 110 ? -17.069 10.547 151.207 1.00 24.26 110 PRO B CA 1
ATOM 4949 C C . PRO B 1 110 ? -18.462 10.979 151.565 1.00 23.11 110 PRO B C 1
ATOM 4950 O O . PRO B 1 110 ? -19.383 10.161 151.621 1.00 18.80 110 PRO B O 1
ATOM 4961 N N . ALA B 1 111 ? -18.653 12.270 151.802 1.00 21.89 111 ALA B N 1
ATOM 4962 C CA . ALA B 1 111 ? -19.988 12.746 152.131 1.00 21.22 111 ALA B CA 1
ATOM 4963 C C . ALA B 1 111 ? -20.881 12.834 150.886 1.00 17.75 111 ALA B C 1
ATOM 4964 O O . ALA B 1 111 ? -22.099 12.630 150.941 1.00 21.61 111 ALA B O 1
ATOM 4971 N N . ARG B 1 112 ? -20.291 13.152 149.748 1.00 19.25 112 ARG B N 1
ATOM 4972 C CA . ARG B 1 112 ? -21.058 13.154 148.526 1.00 19.54 112 ARG B CA 1
ATOM 4973 C C . ARG B 1 112 ? -21.383 11.704 148.073 1.00 21.03 112 ARG B C 1
ATOM 4974 O O . ARG B 1 112 ? -22.424 11.471 147.512 1.00 21.15 112 ARG B O 1
ATOM 4995 N N . TRP B 1 113 ? -20.494 10.759 148.341 1.00 20.26 113 TRP B N 1
ATOM 4996 C CA . TRP B 1 113 ? -20.804 9.341 148.102 1.00 20.89 113 TRP B CA 1
ATOM 4997 C C . TRP B 1 113 ? -21.985 8.934 148.977 1.00 18.87 113 TRP B C 1
ATOM 4998 O O . TRP B 1 113 ? -22.937 8.299 148.514 1.00 21.54 113 TRP B O 1
ATOM 5019 N N . ALA B 1 114 ? -21.980 9.395 150.226 1.00 18.99 114 ALA B N 1
ATOM 5020 C CA . ALA B 1 114 ? -23.062 9.104 151.136 1.00 21.12 114 ALA B CA 1
ATOM 5021 C C . ALA B 1 114 ? -24.382 9.683 150.607 1.00 21.60 114 ALA B C 1
ATOM 5022 O O . ALA B 1 114 ? -25.436 9.056 150.659 1.00 17.70 114 ALA B O 1
ATOM 5029 N N . LEU B 1 115 ? -24.311 10.884 150.066 1.00 23.15 115 LEU B N 1
ATOM 5030 C CA . LEU B 1 115 ? -25.465 11.524 149.442 1.00 23.44 115 LEU B CA 1
ATOM 5031 C C . LEU B 1 115 ? -26.027 10.672 148.313 1.00 18.08 115 LEU B C 1
ATOM 5032 O O . LEU B 1 115 ? -27.231 10.411 148.222 1.00 21.37 115 LEU B O 1
ATOM 5048 N N . LEU B 1 116 ? -25.144 10.235 147.438 1.00 18.76 116 LEU B N 1
ATOM 5049 C CA . LEU B 1 116 ? -25.593 9.493 146.276 1.00 21.46 116 LEU B CA 1
ATOM 5050 C C . LEU B 1 116 ? -26.052 8.064 146.592 1.00 21.94 116 LEU B C 1
ATOM 5051 O O . LEU B 1 116 ? -27.101 7.639 146.129 1.00 23.78 116 LEU B O 1
ATOM 5067 N N . TYR B 1 117 ? -25.260 7.310 147.350 1.00 19.20 117 TYR B N 1
ATOM 5068 C CA . TYR B 1 117 ? -25.465 5.845 147.465 1.00 19.73 117 TYR B CA 1
ATOM 5069 C C . TYR B 1 117 ? -25.687 5.372 148.896 1.00 18.30 117 TYR B C 1
ATOM 5070 O O . TYR B 1 117 ? -25.761 4.187 149.155 1.00 20.72 117 TYR B O 1
ATOM 5088 N N . GLY B 1 118 ? -25.800 6.313 149.831 1.00 15.86 118 GLY B N 1
ATOM 5089 C CA . GLY B 1 118 ? -26.047 5.996 151.211 1.00 19.82 118 GLY B CA 1
ATOM 5090 C C . GLY B 1 118 ? -27.512 6.213 151.559 1.00 21.28 118 GLY B C 1
ATOM 5091 O O . GLY B 1 118 ? -28.365 6.142 150.712 1.00 21.67 118 GLY B O 1
ATOM 5095 N N . SER B 1 119 ? -27.801 6.498 152.816 1.00 19.55 119 SER B N 1
ATOM 5096 C CA . SER B 1 119 ? -29.192 6.499 153.281 1.00 27.05 119 SER B CA 1
ATOM 5097 C C . SER B 1 119 ? -29.995 7.576 152.597 1.00 29.43 119 SER B C 1
ATOM 5098 O O . SER B 1 119 ? -29.482 8.664 152.346 1.00 28.84 119 SER B O 1
ATOM 5106 N N . PRO B 1 120 ? -31.262 7.278 152.279 1.00 28.33 120 PRO B N 1
ATOM 5107 C CA . PRO B 1 120 ? -32.186 8.283 151.740 1.00 32.26 120 PRO B CA 1
ATOM 5108 C C . PRO B 1 120 ? -32.532 9.364 152.760 1.00 38.40 120 PRO B C 1
ATOM 5109 O O . PRO B 1 120 ? -32.365 9.191 153.966 1.00 38.17 120 PRO B O 1
ATOM 5120 N N . VAL B 1 121 ? -32.975 10.506 152.261 1.00 42.92 121 VAL B N 1
ATOM 5121 C CA . VAL B 1 121 ? -33.427 11.576 153.133 1.00 47.69 121 VAL B CA 1
ATOM 5122 C C . VAL B 1 121 ? -34.924 11.365 153.179 1.00 47.15 121 VAL B C 1
ATOM 5123 O O . VAL B 1 121 ? -35.604 11.490 152.159 1.00 45.31 121 VAL B O 1
ATOM 5136 N N . PRO B 1 122 ? -35.449 10.991 154.348 1.00 47.30 122 PRO B N 1
ATOM 5137 C CA . PRO B 1 122 ? -36.872 10.657 154.325 1.00 60.34 122 PRO B CA 1
ATOM 5138 C C . PRO B 1 122 ? -37.688 11.927 154.063 1.00 57.38 122 PRO B C 1
ATOM 5139 O O . PRO B 1 122 ? -37.296 13.021 154.501 1.00 46.90 122 PRO B O 1
ATOM 5150 N N . GLY B 1 123 ? -38.784 11.779 153.328 1.00 55.92 123 GLY B N 1
ATOM 5151 C CA . GLY B 1 123 ? -39.609 12.914 152.958 1.00 61.97 123 GLY B CA 1
ATOM 5152 C C . GLY B 1 123 ? -39.168 13.562 151.658 1.00 57.79 123 GLY B C 1
ATOM 5153 O O . GLY B 1 123 ? -39.862 14.422 151.116 1.00 58.58 123 GLY B O 1
ATOM 5157 N N . TYR B 1 124 ? -38.014 13.145 151.149 1.00 55.94 124 TYR B N 1
ATOM 5158 C CA . TYR B 1 124 ? -37.518 13.658 149.880 1.00 58.64 124 TYR B CA 1
ATOM 5159 C C . TYR B 1 124 ? -37.656 12.610 148.778 1.00 51.95 124 TYR B C 1
ATOM 5160 O O . TYR B 1 124 ? -37.178 11.481 148.916 1.00 61.50 124 TYR B O 1
ATOM 5178 N N . HIS B 1 125 ? -38.318 12.977 147.685 1.00 71.31 125 HIS B N 1
ATOM 5179 C CA . HIS B 1 125 ? -38.322 12.124 146.496 1.00 81.14 125 HIS B CA 1
ATOM 5180 C C . HIS B 1 125 ? -37.842 12.919 145.287 1.00 75.20 125 HIS B C 1
ATOM 5181 O O . HIS B 1 125 ? -38.460 13.917 144.893 1.00 78.13 125 HIS B O 1
ATOM 5195 N N . ALA B 1 126 ? -36.723 12.472 144.721 1.00 65.27 126 ALA B N 1
ATOM 5196 C CA . ALA B 1 126 ? -36.093 13.146 143.595 1.00 70.14 126 ALA B CA 1
ATOM 5197 C C . ALA B 1 126 ? -36.913 12.961 142.324 1.00 76.84 126 ALA B C 1
ATOM 5198 O O . ALA B 1 126 ? -37.033 11.838 141.833 1.00 81.09 126 ALA B O 1
ATOM 5205 N N . PRO B 1 127 ? -37.482 14.061 141.787 1.00 83.19 127 PRO B N 1
ATOM 5206 C CA . PRO B 1 127 ? -38.149 13.966 140.480 1.00 74.90 127 PRO B CA 1
ATOM 5207 C C . PRO B 1 127 ? -37.186 13.423 139.418 1.00 78.00 127 PRO B C 1
ATOM 5208 O O . PRO B 1 127 ? -36.183 14.071 139.092 1.00 68.02 127 PRO B O 1
ATOM 5219 N N . PRO B 1 128 ? -37.482 12.223 138.894 1.00 77.40 128 PRO B N 1
ATOM 5220 C CA . PRO B 1 128 ? -36.642 11.527 137.913 1.00 70.76 128 PRO B CA 1
ATOM 5221 C C . PRO B 1 128 ? -36.241 12.387 136.716 1.00 70.46 128 PRO B C 1
ATOM 5222 O O . PRO B 1 128 ? -35.175 12.162 136.142 1.00 70.31 128 PRO B O 1
ATOM 5233 N N . ASP B 1 129 ? -37.076 13.350 136.343 1.00 69.12 129 ASP B N 1
ATOM 5234 C CA . ASP B 1 129 ? -36.796 14.185 135.182 1.00 74.22 129 ASP B CA 1
ATOM 5235 C C . ASP B 1 129 ? -35.487 14.955 135.387 1.00 67.59 129 ASP B C 1
ATOM 5236 O O . ASP B 1 129 ? -34.792 15.294 134.428 1.00 68.64 129 ASP B O 1
ATOM 5245 N N . ARG B 1 130 ? -35.142 15.205 136.644 1.00 60.14 130 ARG B N 1
ATOM 5246 C CA . ARG B 1 130 ? -33.916 15.923 136.976 1.00 62.30 130 ARG B CA 1
ATOM 5247 C C . ARG B 1 130 ? -32.728 14.982 137.189 1.00 55.05 130 ARG B C 1
ATOM 5248 O O . ARG B 1 130 ? -31.591 15.296 136.854 1.00 64.11 130 ARG B O 1
ATOM 5269 N N . THR B 1 131 ? -33.014 13.813 137.730 1.00 61.52 131 THR B N 1
ATOM 5270 C CA . THR B 1 131 ? -31.979 12.938 138.239 1.00 61.66 131 THR B CA 1
ATOM 5271 C C . THR B 1 131 ? -31.621 11.805 137.237 1.00 60.71 131 THR B C 1
ATOM 5272 O O . THR B 1 131 ? -30.442 11.489 137.035 1.00 53.61 131 THR B O 1
ATOM 5283 N N . ALA B 1 132 ? -32.621 11.230 136.573 1.00 60.13 132 ALA B N 1
ATOM 5284 C CA . ALA B 1 132 ? -32.402 10.067 135.701 1.00 60.19 132 ALA B CA 1
ATOM 5285 C C . ALA B 1 132 ? -31.146 10.166 134.826 1.00 50.46 132 ALA B C 1
ATOM 5286 O O . ALA B 1 132 ? -30.329 9.241 134.782 1.00 47.94 132 ALA B O 1
ATOM 5293 N N . GLY B 1 133 ? -30.986 11.281 134.129 1.00 50.99 133 GLY B N 1
ATOM 5294 C CA . GLY B 1 133 ? -29.887 11.418 133.193 1.00 48.37 133 GLY B CA 1
ATOM 5295 C C . GLY B 1 133 ? -28.521 11.254 133.830 1.00 42.32 133 GLY B C 1
ATOM 5296 O O . GLY B 1 133 ? -27.800 10.308 133.531 1.00 42.76 133 GLY B O 1
ATOM 5300 N N . VAL B 1 134 ? -28.146 12.193 134.691 1.00 39.57 134 VAL B N 1
ATOM 5301 C CA . VAL B 1 134 ? -26.831 12.149 135.314 1.00 35.84 134 VAL B CA 1
ATOM 5302 C C . VAL B 1 134 ? -26.648 10.872 136.155 1.00 27.87 134 VAL B C 1
ATOM 5303 O O . VAL B 1 134 ? -25.531 10.342 136.253 1.00 32.56 134 VAL B O 1
ATOM 5316 N N . ALA B 1 135 ? -27.732 10.384 136.764 1.00 28.77 135 ALA B N 1
ATOM 5317 C CA . ALA B 1 135 ? -27.645 9.221 137.640 1.00 23.57 135 ALA B CA 1
ATOM 5318 C C . ALA B 1 135 ? -27.287 7.917 136.906 1.00 35.12 135 ALA B C 1
ATOM 5319 O O . ALA B 1 135 ? -26.961 6.902 137.544 1.00 29.23 135 ALA B O 1
ATOM 5326 N N . THR B 1 136 ? -27.327 7.923 135.578 1.00 35.52 136 THR B N 1
ATOM 5327 C CA . THR B 1 136 ? -27.039 6.691 134.836 1.00 31.53 136 THR B CA 1
ATOM 5328 C C . THR B 1 136 ? -25.796 6.789 133.988 1.00 28.29 136 THR B C 1
ATOM 5329 O O . THR B 1 136 ? -25.511 5.865 133.216 1.00 28.27 136 THR B O 1
ATOM 5340 N N . ARG B 1 137 ? -25.045 7.880 134.135 1.00 28.49 137 ARG B N 1
ATOM 5341 C CA . ARG B 1 137 ? -23.871 8.110 133.289 1.00 25.63 137 ARG B CA 1
ATOM 5342 C C . ARG B 1 137 ? -22.713 7.172 133.592 1.00 27.45 137 ARG B C 1
ATOM 5343 O O . ARG B 1 137 ? -21.940 6.851 132.699 1.00 29.94 137 ARG B O 1
ATOM 5363 N N . VAL B 1 138 ? -22.567 6.738 134.841 1.00 23.19 138 VAL B N 1
ATOM 5364 C CA . VAL B 1 138 ? -21.513 5.782 135.164 1.00 21.89 138 VAL B CA 1
ATOM 5365 C C . VAL B 1 138 ? -21.957 4.383 134.707 1.00 23.55 138 VAL B C 1
ATOM 5366 O O . VAL B 1 138 ? -21.205 3.664 134.053 1.00 24.21 138 VAL B O 1
ATOM 5379 N N . VAL B 1 139 ? -23.192 4.016 135.046 1.00 24.43 139 VAL B N 1
ATOM 5380 C CA . VAL B 1 139 ? -23.819 2.817 134.513 1.00 21.36 139 VAL B CA 1
ATOM 5381 C C . VAL B 1 139 ? -23.615 2.749 132.994 1.00 22.14 139 VAL B C 1
ATOM 5382 O O . VAL B 1 139 ? -23.230 1.708 132.457 1.00 24.16 139 VAL B O 1
ATOM 5395 N N . GLY B 1 140 ? -23.822 3.876 132.327 1.00 20.49 140 GLY B N 1
ATOM 5396 C CA . GLY B 1 140 ? -23.737 3.959 130.884 1.00 22.23 140 GLY B CA 1
ATOM 5397 C C . GLY B 1 140 ? -22.333 3.740 130.412 1.00 26.56 140 GLY B C 1
ATOM 5398 O O . GLY B 1 140 ? -22.105 3.058 129.399 1.00 22.90 140 GLY B O 1
ATOM 5402 N N . ALA B 1 141 ? -21.373 4.313 131.148 1.00 22.85 141 ALA B N 1
ATOM 5403 C CA . ALA B 1 141 ? -19.970 4.068 130.856 1.00 23.50 141 ALA B CA 1
ATOM 5404 C C . ALA B 1 141 ? -19.608 2.608 130.931 1.00 19.78 141 ALA B C 1
ATOM 5405 O O . ALA B 1 141 ? -18.821 2.122 130.103 1.00 21.71 141 ALA B O 1
ATOM 5412 N N . PHE B 1 142 ? -20.084 1.922 131.965 1.00 21.29 142 PHE B N 1
ATOM 5413 C CA . PHE B 1 142 ? -19.794 0.488 132.118 1.00 19.74 142 PHE B CA 1
ATOM 5414 C C . PHE B 1 142 ? -20.362 -0.301 130.936 1.00 19.33 142 PHE B C 1
ATOM 5415 O O . PHE B 1 142 ? -19.683 -1.171 130.388 1.00 17.91 142 PHE B O 1
ATOM 5432 N N . PHE B 1 143 ? -21.597 -0.006 130.557 1.00 18.23 143 PHE B N 1
ATOM 5433 C CA . PHE B 1 143 ? -22.218 -0.686 129.423 1.00 23.11 143 PHE B CA 1
ATOM 5434 C C . PHE B 1 143 ? -21.386 -0.446 128.157 1.00 25.02 143 PHE B C 1
ATOM 5435 O O . PHE B 1 143 ? -21.124 -1.368 127.380 1.00 24.07 143 PHE B O 1
ATOM 5452 N N . ASP B 1 144 ? -20.992 0.809 127.937 1.00 24.09 144 ASP B N 1
ATOM 5453 C CA . ASP B 1 144 ? -20.230 1.165 126.755 1.00 24.26 144 ASP B CA 1
ATOM 5454 C C . ASP B 1 144 ? -18.929 0.406 126.727 1.00 23.98 144 ASP B C 1
ATOM 5455 O O . ASP B 1 144 ? -18.504 -0.039 125.672 1.00 21.57 144 ASP B O 1
ATOM 5464 N N . ALA B 1 145 ? -18.303 0.235 127.891 1.00 23.22 145 ALA B N 1
ATOM 5465 C CA . ALA B 1 145 ? -17.026 -0.424 127.967 1.00 23.30 145 ALA B CA 1
ATOM 5466 C C . ALA B 1 145 ? -17.192 -1.903 127.653 1.00 22.31 145 ALA B C 1
ATOM 5467 O O . ALA B 1 145 ? -16.407 -2.500 126.924 1.00 21.34 145 ALA B O 1
ATOM 5474 N N . ILE B 1 146 ? -18.244 -2.492 128.194 1.00 19.23 146 ILE B N 1
ATOM 5475 C CA . ILE B 1 146 ? -18.529 -3.898 127.991 1.00 22.36 146 ILE B CA 1
ATOM 5476 C C . ILE B 1 146 ? -18.995 -4.194 126.545 1.00 20.65 146 ILE B C 1
ATOM 5477 O O . ILE B 1 146 ? -18.685 -5.264 125.988 1.00 22.83 146 ILE B O 1
ATOM 5493 N N . ALA B 1 147 ? -19.704 -3.241 125.939 1.00 22.32 147 ALA B N 1
ATOM 5494 C CA . ALA B 1 147 ? -20.142 -3.403 124.537 1.00 21.95 147 ALA B CA 1
ATOM 5495 C C . ALA B 1 147 ? -18.950 -3.633 123.602 1.00 23.06 147 ALA B C 1
ATOM 5496 O O . ALA B 1 147 ? -19.024 -4.433 122.660 1.00 33.58 147 ALA B O 1
ATOM 5503 N N . ALA B 1 148 ? -17.825 -2.992 123.898 1.00 25.22 148 ALA B N 1
ATOM 5504 C CA . ALA B 1 148 ? -16.612 -3.210 123.129 1.00 26.78 148 ALA B CA 1
ATOM 5505 C C . ALA B 1 148 ? -16.174 -4.673 123.178 1.00 33.17 148 ALA B C 1
ATOM 5506 O O . ALA B 1 148 ? -15.674 -5.205 122.194 1.00 32.46 148 ALA B O 1
ATOM 5513 N N . GLY B 1 149 ? -16.357 -5.331 124.315 1.00 25.28 149 GLY B N 1
ATOM 5514 C CA . GLY B 1 149 ? -15.854 -6.681 124.458 1.00 27.33 149 GLY B CA 1
ATOM 5515 C C . GLY B 1 149 ? -16.780 -7.658 123.751 1.00 28.48 149 GLY B C 1
ATOM 5516 O O . GLY B 1 149 ? -16.398 -8.786 123.399 1.00 32.32 149 GLY B O 1
ATOM 5520 N N . ILE B 1 150 ? -18.020 -7.222 123.546 1.00 27.50 150 ILE B N 1
ATOM 5521 C CA . ILE B 1 150 ? -18.988 -8.015 122.790 1.00 26.48 150 ILE B CA 1
ATOM 5522 C C . ILE B 1 150 ? -18.682 -7.879 121.295 1.00 30.72 150 ILE B C 1
ATOM 5523 O O . ILE B 1 150 ? -18.585 -8.873 120.598 1.00 29.90 150 ILE B O 1
ATOM 5539 N N . ALA B 1 151 ? -18.490 -6.645 120.826 1.00 26.93 151 ALA B N 1
ATOM 5540 C CA . ALA B 1 151 ? -18.158 -6.408 119.413 1.00 36.99 151 ALA B CA 1
ATOM 5541 C C . ALA B 1 151 ? -16.885 -7.143 118.947 1.00 40.19 151 ALA B C 1
ATOM 5542 O O . ALA B 1 151 ? -16.796 -7.541 117.793 1.00 54.49 151 ALA B O 1
ATOM 5549 N N . THR B 1 152 ? -15.927 -7.355 119.846 1.00 38.16 152 THR B N 1
ATOM 5550 C CA . THR B 1 152 ? -14.695 -8.077 119.521 1.00 42.61 152 THR B CA 1
ATOM 5551 C C . THR B 1 152 ? -14.709 -9.557 119.897 1.00 46.00 152 THR B C 1
ATOM 5552 O O . THR B 1 152 ? -13.686 -10.232 119.796 1.00 55.14 152 THR B O 1
ATOM 5563 N N . GLY B 1 153 ? -15.838 -10.060 120.372 1.00 42.56 153 GLY B N 1
ATOM 5564 C CA . GLY B 1 153 ? -15.983 -11.487 120.599 1.00 40.12 153 GLY B CA 1
ATOM 5565 C C . GLY B 1 153 ? -15.398 -12.016 121.892 1.00 48.11 153 GLY B C 1
ATOM 5566 O O . GLY B 1 153 ? -15.583 -13.188 122.208 1.00 44.87 153 GLY B O 1
ATOM 5570 N N . ASP B 1 154 ? -14.722 -11.173 122.668 1.00 47.49 154 ASP B N 1
ATOM 5571 C CA . ASP B 1 154 ? -14.113 -11.647 123.902 1.00 42.77 154 ASP B CA 1
ATOM 5572 C C . ASP B 1 154 ? -15.183 -12.002 124.916 1.00 38.59 154 ASP B C 1
ATOM 5573 O O . ASP B 1 154 ? -14.996 -12.867 125.780 1.00 41.22 154 ASP B O 1
ATOM 5582 N N . ILE B 1 155 ? -16.311 -11.306 124.828 1.00 32.61 155 ILE B N 1
ATOM 5583 C CA . ILE B 1 155 ? -17.461 -11.591 125.664 1.00 25.95 155 ILE B CA 1
ATOM 5584 C C . ILE B 1 155 ? -18.471 -12.252 124.748 1.00 39.94 155 ILE B C 1
ATOM 5585 O O . ILE B 1 155 ? -18.985 -11.621 123.821 1.00 39.59 155 ILE B O 1
ATOM 5601 N N . ARG B 1 156 ? -18.746 -13.520 125.017 1.00 46.30 156 ARG B N 1
ATOM 5602 C CA . ARG B 1 156 ? -19.497 -14.371 124.113 1.00 41.63 156 ARG B CA 1
ATOM 5603 C C . ARG B 1 156 ? -20.978 -14.384 124.467 1.00 35.01 156 ARG B C 1
ATOM 5604 O O . ARG B 1 156 ? -21.346 -14.768 125.562 1.00 43.56 156 ARG B O 1
ATOM 5625 N N . LEU B 1 157 ? -21.840 -13.975 123.542 1.00 26.51 157 LEU B N 1
ATOM 5626 C CA . LEU B 1 157 ? -23.274 -14.025 123.791 1.00 26.69 157 LEU B CA 1
ATOM 5627 C C . LEU B 1 157 ? -23.752 -15.444 123.579 1.00 36.95 157 LEU B C 1
ATOM 5628 O O . LEU B 1 157 ? -23.319 -16.127 122.655 1.00 31.62 157 LEU B O 1
ATOM 5644 N N . THR B 1 158 ? -24.623 -15.883 124.476 1.00 28.91 158 THR B N 1
ATOM 5645 C CA . THR B 1 158 ? -25.040 -17.283 124.546 1.00 36.98 158 THR B CA 1
ATOM 5646 C C . THR B 1 158 ? -26.517 -17.451 124.219 1.00 34.79 158 THR B C 1
ATOM 5647 O O . THR B 1 158 ? -26.988 -18.577 124.170 1.00 36.62 158 THR B O 1
ATOM 5658 N N . ASP B 1 159 ? -27.237 -16.342 123.999 1.00 30.63 159 ASP B N 1
ATOM 5659 C CA . ASP B 1 159 ? -28.675 -16.366 123.689 1.00 35.62 159 ASP B CA 1
ATOM 5660 C C . ASP B 1 159 ? -29.518 -17.098 124.733 1.00 34.40 159 ASP B C 1
ATOM 5661 O O . ASP B 1 159 ? -30.500 -17.797 124.429 1.00 27.20 159 ASP B O 1
ATOM 5670 N N . ASP B 1 160 ? -29.101 -16.935 125.977 1.00 28.62 160 ASP B N 1
ATOM 5671 C CA . ASP B 1 160 ? -29.733 -17.555 127.107 1.00 26.80 160 ASP B CA 1
ATOM 5672 C C . ASP B 1 160 ? -30.766 -16.524 127.580 1.00 27.87 160 ASP B C 1
ATOM 5673 O O . ASP B 1 160 ? -30.403 -15.465 128.091 1.00 31.72 160 ASP B O 1
ATOM 5682 N N . VAL B 1 161 ? -32.046 -16.829 127.384 1.00 23.30 161 VAL B N 1
ATOM 5683 C CA . VAL B 1 161 ? -33.136 -15.891 127.667 1.00 21.05 161 VAL B CA 1
ATOM 5684 C C . VAL B 1 161 ? -33.673 -16.041 129.107 1.00 21.84 161 VAL B C 1
ATOM 5685 O O . VAL B 1 161 ? -33.871 -17.144 129.610 1.00 18.59 161 VAL B O 1
ATOM 5698 N N . ALA B 1 162 ? -33.862 -14.920 129.797 1.00 23.08 162 ALA B N 1
ATOM 5699 C CA . ALA B 1 162 ? -34.367 -14.965 131.155 1.00 17.83 162 ALA B CA 1
ATOM 5700 C C . ALA B 1 162 ? -35.883 -15.147 131.153 1.00 20.82 162 ALA B C 1
ATOM 5701 O O . ALA B 1 162 ? -36.546 -14.833 130.182 1.00 17.07 162 ALA B O 1
ATOM 5708 N N . PRO B 1 163 ? -36.440 -15.628 132.251 1.00 17.12 163 PRO B N 1
ATOM 5709 C CA . PRO B 1 163 ? -37.905 -15.649 132.342 1.00 21.88 163 PRO B CA 1
ATOM 5710 C C . PRO B 1 163 ? -38.470 -14.215 132.349 1.00 28.89 163 PRO B C 1
ATOM 5711 O O . PRO B 1 163 ? -37.734 -13.295 132.673 1.00 27.48 163 PRO B O 1
ATOM 5722 N N . GLN B 1 164 ? -39.752 -14.049 132.025 1.00 24.26 164 GLN B N 1
ATOM 5723 C CA . GLN B 1 164 ? -40.465 -12.785 132.206 1.00 30.92 164 GLN B CA 1
ATOM 5724 C C . GLN B 1 164 ? -40.822 -12.629 133.675 1.00 29.37 164 GLN B C 1
ATOM 5725 O O . GLN B 1 164 ? -41.016 -13.625 134.343 1.00 32.62 164 GLN B O 1
ATOM 5739 N N . PRO B 1 165 ? -40.947 -11.380 134.169 1.00 34.54 165 PRO B N 1
ATOM 5740 C CA . PRO B 1 165 ? -40.796 -10.120 133.434 1.00 33.87 165 PRO B CA 1
ATOM 5741 C C . PRO B 1 165 ? -39.369 -9.611 133.395 1.00 28.74 165 PRO B C 1
ATOM 5742 O O . PRO B 1 165 ? -39.132 -8.539 132.856 1.00 24.50 165 PRO B O 1
ATOM 5753 N N . MET B 1 166 ? -38.422 -10.357 133.953 1.00 29.06 166 MET B N 1
ATOM 5754 C CA . MET B 1 166 ? -37.040 -9.897 133.940 1.00 21.29 166 MET B CA 1
ATOM 5755 C C . MET B 1 166 ? -36.537 -9.670 132.519 1.00 28.26 166 MET B C 1
ATOM 5756 O O . MET B 1 166 ? -35.845 -8.705 132.251 1.00 23.12 166 MET B O 1
ATOM 5770 N N . SER B 1 167 ? -36.888 -10.551 131.584 1.00 21.87 167 SER B N 1
ATOM 5771 C CA . SER B 1 167 ? -36.415 -10.368 130.236 1.00 20.03 167 SER B CA 1
ATOM 5772 C C . SER B 1 167 ? -36.920 -9.039 129.662 1.00 22.33 167 SER B C 1
ATOM 5773 O O . SER B 1 167 ? -36.177 -8.303 129.017 1.00 25.47 167 SER B O 1
ATOM 5781 N N . SER B 1 168 ? -38.188 -8.723 129.875 1.00 22.10 168 SER B N 1
ATOM 5782 C CA . SER B 1 168 ? -38.702 -7.481 129.286 1.00 25.82 168 SER B CA 1
ATOM 5783 C C . SER B 1 168 ? -38.108 -6.259 130.000 1.00 26.74 168 SER B C 1
ATOM 5784 O O . SER B 1 168 ? -37.866 -5.224 129.359 1.00 25.42 168 SER B O 1
ATOM 5792 N N . ASP B 1 169 ? -37.855 -6.382 131.309 1.00 25.20 169 ASP B N 1
ATOM 5793 C CA . ASP B 1 169 ? -37.142 -5.325 132.055 1.00 26.39 169 ASP B CA 1
ATOM 5794 C C . ASP B 1 169 ? -35.805 -5.065 131.399 1.00 25.04 169 ASP B C 1
ATOM 5795 O O . ASP B 1 169 ? -35.420 -3.927 131.143 1.00 29.62 169 ASP B O 1
ATOM 5804 N N . PHE B 1 170 ? -35.071 -6.143 131.163 1.00 21.12 170 PHE B N 1
ATOM 5805 C CA . PHE B 1 170 ? -33.767 -6.038 130.549 1.00 21.78 170 PHE B CA 1
ATOM 5806 C C . PHE B 1 170 ? -33.849 -5.474 129.138 1.00 28.04 170 PHE B C 1
ATOM 5807 O O . PHE B 1 170 ? -32.922 -4.826 128.684 1.00 24.88 170 PHE B O 1
ATOM 5824 N N . GLU B 1 171 ? -34.929 -5.752 128.412 1.00 25.90 171 GLU B N 1
ATOM 5825 C CA . GLU B 1 171 ? -34.993 -5.268 127.049 1.00 29.44 171 GLU B CA 1
ATOM 5826 C C . GLU B 1 171 ? -35.119 -3.726 127.066 1.00 25.67 171 GLU B C 1
ATOM 5827 O O . GLU B 1 171 ? -34.509 -3.031 126.253 1.00 26.42 171 GLU B O 1
ATOM 5839 N N . LYS B 1 172 ? -35.871 -3.194 128.014 1.00 28.58 172 LYS B N 1
ATOM 5840 C CA . LYS B 1 172 ? -35.948 -1.742 128.164 1.00 32.33 172 LYS B CA 1
ATOM 5841 C C . LYS B 1 172 ? -34.577 -1.155 128.457 1.00 31.25 172 LYS B C 1
ATOM 5842 O O . LYS B 1 172 ? -34.177 -0.149 127.875 1.00 28.09 172 LYS B O 1
ATOM 5861 N N . ILE B 1 173 ? -33.847 -1.791 129.358 1.00 27.89 173 ILE B N 1
ATOM 5862 C CA . ILE B 1 173 ? -32.542 -1.283 129.739 1.00 25.27 173 ILE B CA 1
ATOM 5863 C C . ILE B 1 173 ? -31.620 -1.271 128.529 1.00 26.91 173 ILE B C 1
ATOM 5864 O O . ILE B 1 173 ? -30.987 -0.261 128.226 1.00 29.45 173 ILE B O 1
ATOM 5880 N N . ARG B 1 174 ? -31.586 -2.364 127.782 1.00 27.36 174 ARG B N 1
ATOM 5881 C CA . ARG B 1 174 ? -30.828 -2.417 126.547 1.00 26.45 174 ARG B CA 1
ATOM 5882 C C . ARG B 1 174 ? -31.100 -1.241 125.602 1.00 33.58 174 ARG B C 1
ATOM 5883 O O . ARG B 1 174 ? -30.171 -0.654 125.049 1.00 29.42 174 ARG B O 1
ATOM 5904 N N . GLN B 1 175 ? -32.378 -0.936 125.405 1.00 29.66 175 GLN B N 1
ATOM 5905 C CA . GLN B 1 175 ? -32.810 0.079 124.449 1.00 35.61 175 GLN B CA 1
ATOM 5906 C C . GLN B 1 175 ? -32.410 1.482 124.896 1.00 27.76 175 GLN B C 1
ATOM 5907 O O . GLN B 1 175 ? -31.920 2.284 124.104 1.00 28.80 175 GLN B O 1
ATOM 5921 N N . GLU B 1 176 ? -32.646 1.753 126.168 1.00 32.77 176 GLU B N 1
ATOM 5922 C CA . GLU B 1 176 ? -32.188 2.975 126.822 1.00 29.77 176 GLU B CA 1
ATOM 5923 C C . GLU B 1 176 ? -30.724 3.249 126.550 1.00 36.07 176 GLU B C 1
ATOM 5924 O O . GLU B 1 176 ? -30.380 4.350 126.146 1.00 37.01 176 GLU B O 1
ATOM 5936 N N . PHE B 1 177 ? -29.860 2.257 126.775 1.00 28.52 177 PHE B N 1
ATOM 5937 C CA . PHE B 1 177 ? -28.413 2.467 126.691 1.00 31.33 177 PHE B CA 1
ATOM 5938 C C . PHE B 1 177 ? -27.760 2.058 125.379 1.00 31.88 177 PHE B C 1
ATOM 5939 O O . PHE B 1 177 ? -26.538 2.161 125.233 1.00 32.16 177 PHE B O 1
ATOM 5956 N N . GLY B 1 178 ? -28.552 1.581 124.426 1.00 30.07 178 GLY B N 1
ATOM 5957 C CA . GLY B 1 178 ? -27.999 1.088 123.181 1.00 31.80 178 GLY B CA 1
ATOM 5958 C C . GLY B 1 178 ? -27.026 -0.039 123.440 1.00 31.90 178 GLY B C 1
ATOM 5959 O O . GLY B 1 178 ? -25.996 -0.135 122.784 1.00 34.61 178 GLY B O 1
ATOM 5963 N N . PHE B 1 179 ? -27.348 -0.894 124.408 1.00 31.20 179 PHE B N 1
ATOM 5964 C CA . PHE B 1 179 ? -26.433 -1.951 124.832 1.00 31.21 179 PHE B CA 1
ATOM 5965 C C . PHE B 1 179 ? -26.773 -3.301 124.175 1.00 21.50 179 PHE B C 1
ATOM 5966 O O . PHE B 1 179 ? -27.894 -3.795 124.292 1.00 25.22 179 PHE B O 1
ATOM 5983 N N . PRO B 1 180 ? -25.798 -3.906 123.498 1.00 23.78 180 PRO B N 1
ATOM 5984 C CA . PRO B 1 180 ? -26.009 -5.129 122.724 1.00 31.36 180 PRO B CA 1
ATOM 5985 C C . PRO B 1 180 ? -25.826 -6.428 123.502 1.00 28.70 180 PRO B C 1
ATOM 5986 O O . PRO B 1 180 ? -25.716 -7.472 122.874 1.00 29.10 180 PRO B O 1
ATOM 5997 N N . GLY B 1 181 ? -25.793 -6.376 124.831 1.00 26.97 181 GLY B N 1
ATOM 5998 C CA . GLY B 1 181 ? -25.686 -7.589 125.616 1.00 26.32 181 GLY B CA 1
ATOM 5999 C C . GLY B 1 181 ? -27.017 -8.317 125.757 1.00 28.99 181 GLY B C 1
ATOM 6000 O O . GLY B 1 181 ? -28.061 -7.676 125.845 1.00 28.15 181 GLY B O 1
ATOM 6004 N N . ASP B 1 182 ? -26.989 -9.649 125.775 1.00 21.42 182 ASP B N 1
ATOM 6005 C CA . ASP B 1 182 ? -28.221 -10.412 125.966 1.00 22.72 182 ASP B CA 1
ATOM 6006 C C . ASP B 1 182 ? -28.616 -10.483 127.451 1.00 25.59 182 ASP B C 1
ATOM 6007 O O . ASP B 1 182 ? -28.079 -9.723 128.275 1.00 23.21 182 ASP B O 1
ATOM 6016 N N . ASP B 1 183 ? -29.562 -11.348 127.816 1.00 19.00 183 ASP B N 1
ATOM 6017 C CA . ASP B 1 183 ? -30.109 -11.308 129.183 1.00 18.31 183 ASP B CA 1
ATOM 6018 C C . ASP B 1 183 ? -29.045 -11.705 130.235 1.00 19.70 183 ASP B C 1
ATOM 6019 O O . ASP B 1 183 ? -28.978 -11.123 131.313 1.00 17.88 183 ASP B O 1
ATOM 6028 N N . ARG B 1 184 ? -28.165 -12.633 129.893 1.00 18.36 184 ARG B N 1
ATOM 6029 C CA . ARG B 1 184 ? -27.149 -13.029 130.835 1.00 18.56 184 ARG B CA 1
ATOM 6030 C C . ARG B 1 184 ? -26.093 -11.964 131.050 1.00 17.02 184 ARG B C 1
ATOM 6031 O O . ARG B 1 184 ? -25.610 -11.793 132.160 1.00 15.07 184 ARG B O 1
ATOM 6052 N N . VAL B 1 185 ? -25.690 -11.273 129.988 1.00 16.05 185 VAL B N 1
ATOM 6053 C CA . VAL B 1 185 ? -24.732 -10.205 130.119 1.00 17.37 185 VAL B CA 1
ATOM 6054 C C . VAL B 1 185 ? -25.326 -9.114 130.990 1.00 18.70 185 VAL B C 1
ATOM 6055 O O . VAL B 1 185 ? -24.629 -8.571 131.859 1.00 15.33 185 VAL B O 1
ATOM 6068 N N . VAL B 1 186 ? -26.591 -8.769 130.778 1.00 16.84 186 VAL B N 1
ATOM 6069 C CA . VAL B 1 186 ? -27.205 -7.710 131.569 1.00 15.16 186 VAL B CA 1
ATOM 6070 C C . VAL B 1 186 ? -27.271 -8.114 133.072 1.00 18.94 186 VAL B C 1
ATOM 6071 O O . VAL B 1 186 ? -27.036 -7.264 133.950 1.00 14.48 186 VAL B O 1
ATOM 6084 N N . THR B 1 187 ? -27.575 -9.377 133.371 1.00 17.86 187 THR B N 1
ATOM 6085 C CA . THR B 1 187 ? -27.532 -9.872 134.761 1.00 13.94 187 THR B CA 1
ATOM 6086 C C . THR B 1 187 ? -26.146 -9.685 135.364 1.00 16.61 187 THR B C 1
ATOM 6087 O O . THR B 1 187 ? -25.980 -9.274 136.532 1.00 15.52 187 THR B O 1
ATOM 6098 N N . LYS B 1 188 ? -25.139 -9.997 134.572 1.00 13.95 188 LYS B N 1
ATOM 6099 C CA . LYS B 1 188 ? -23.768 -9.835 134.999 1.00 15.38 188 LYS B CA 1
ATOM 6100 C C . LYS B 1 188 ? -23.394 -8.360 135.221 1.00 15.21 188 LYS B C 1
ATOM 6101 O O . LYS B 1 188 ? -22.563 -8.056 136.092 1.00 14.30 188 LYS B O 1
ATOM 6120 N N . CYS B 1 189 ? -23.959 -7.456 134.410 1.00 13.86 189 CYS B N 1
ATOM 6121 C CA . CYS B 1 189 ? -23.766 -6.024 134.599 1.00 17.17 189 CYS B CA 1
ATOM 6122 C C . CYS B 1 189 ? -24.382 -5.541 135.921 1.00 16.43 189 CYS B C 1
ATOM 6123 O O . CYS B 1 189 ? -23.781 -4.722 136.611 1.00 14.78 189 CYS B O 1
ATOM 6131 N N . PHE B 1 190 ? -25.561 -6.044 136.278 1.00 15.09 190 PHE B N 1
ATOM 6132 C CA . PHE B 1 190 ? -26.143 -5.708 137.567 1.00 18.27 190 PHE B CA 1
ATOM 6133 C C . PHE B 1 190 ? -25.231 -6.180 138.712 1.00 14.63 190 PHE B C 1
ATOM 6134 O O . PHE B 1 190 ? -25.048 -5.465 139.700 1.00 14.38 190 PHE B O 1
ATOM 6151 N N . LEU B 1 191 ? -24.642 -7.362 138.575 1.00 17.02 191 LEU B N 1
ATOM 6152 C CA . LEU B 1 191 ? -23.726 -7.889 139.597 1.00 16.64 191 LEU B CA 1
ATOM 6153 C C . LEU B 1 191 ? -22.522 -6.986 139.695 1.00 13.18 191 LEU B C 1
ATOM 6154 O O . LEU B 1 191 ? -22.073 -6.655 140.785 1.00 13.88 191 LEU B O 1
ATOM 6170 N N . LEU B 1 192 ? -21.983 -6.608 138.547 1.00 13.77 192 LEU B N 1
ATOM 6171 C CA . LEU B 1 192 ? -20.832 -5.703 138.510 1.00 17.15 192 LEU B CA 1
ATOM 6172 C C . LEU B 1 192 ? -21.097 -4.405 139.284 1.00 16.23 192 LEU B C 1
ATOM 6173 O O . LEU B 1 192 ? -20.323 -4.015 140.162 1.00 16.53 192 LEU B O 1
ATOM 6189 N N . TRP B 1 193 ? -22.180 -3.735 138.947 1.00 16.13 193 TRP B N 1
ATOM 6190 C CA . TRP B 1 193 ? -22.521 -2.476 139.548 1.00 18.84 193 TRP B CA 1
ATOM 6191 C C . TRP B 1 193 ? -22.774 -2.619 141.077 1.00 15.48 193 TRP B C 1
ATOM 6192 O O . TRP B 1 193 ? -22.308 -1.788 141.894 1.00 14.80 193 TRP B O 1
ATOM 6213 N N . ALA B 1 194 ? -23.527 -3.652 141.454 1.00 15.41 194 ALA B N 1
ATOM 6214 C CA . ALA B 1 194 ? -23.816 -3.906 142.851 1.00 14.27 194 ALA B CA 1
ATOM 6215 C C . ALA B 1 194 ? -22.541 -4.181 143.622 1.00 14.77 194 ALA B C 1
ATOM 6216 O O . ALA B 1 194 ? -22.417 -3.760 144.770 1.00 15.88 194 ALA B O 1
ATOM 6223 N N . GLY B 1 195 ? -21.599 -4.905 143.008 1.00 12.86 195 GLY B N 1
ATOM 6224 C CA . GLY B 1 195 ? -20.360 -5.265 143.677 1.00 14.21 195 GLY B CA 1
ATOM 6225 C C . GLY B 1 195 ? -19.462 -4.043 143.862 1.00 13.66 195 GLY B C 1
ATOM 6226 O O . GLY B 1 195 ? -18.811 -3.870 144.889 1.00 15.91 195 GLY B O 1
ATOM 6230 N N . VAL B 1 196 ? -19.488 -3.163 142.882 1.00 13.11 196 VAL B N 1
ATOM 6231 C CA . VAL B 1 196 ? -18.663 -1.971 142.887 1.00 16.36 196 VAL B CA 1
ATOM 6232 C C . VAL B 1 196 ? -19.184 -1.009 143.962 1.00 14.78 196 VAL B C 1
ATOM 6233 O O . VAL B 1 196 ? -18.416 -0.550 144.806 1.00 14.69 196 VAL B O 1
ATOM 6246 N N . VAL B 1 197 ? -20.486 -0.731 143.940 1.00 11.05 197 VAL B N 1
ATOM 6247 C CA . VAL B 1 197 ? -21.109 0.154 144.880 1.00 15.01 197 VAL B CA 1
ATOM 6248 C C . VAL B 1 197 ? -21.031 -0.406 146.291 1.00 14.66 197 VAL B C 1
ATOM 6249 O O . VAL B 1 197 ? -20.711 0.314 147.215 1.00 13.81 197 VAL B O 1
ATOM 6262 N N . GLY B 1 198 ? -21.328 -1.697 146.450 1.00 14.82 198 GLY B N 1
ATOM 6263 C CA . GLY B 1 198 ? -21.197 -2.376 147.731 1.00 14.76 198 GLY B CA 1
ATOM 6264 C C . GLY B 1 198 ? -19.792 -2.302 148.330 1.00 14.40 198 GLY B C 1
ATOM 6265 O O . GLY B 1 198 ? -19.614 -1.964 149.500 1.00 14.46 198 GLY B O 1
ATOM 6269 N N . ALA B 1 199 ? -18.789 -2.665 147.550 1.00 13.81 199 ALA B N 1
ATOM 6270 C CA . ALA B 1 199 ? -17.407 -2.616 148.017 1.00 15.01 199 ALA B CA 1
ATOM 6271 C C . ALA B 1 199 ? -17.014 -1.207 148.416 1.00 14.06 199 ALA B C 1
ATOM 6272 O O . ALA B 1 199 ? -16.404 -1.005 149.483 1.00 16.13 199 ALA B O 1
ATOM 6279 N N . ILE B 1 200 ? -17.344 -0.236 147.585 1.00 14.34 200 ILE B N 1
ATOM 6280 C CA . ILE B 1 200 ? -17.015 1.151 147.897 1.00 13.09 200 ILE B CA 1
ATOM 6281 C C . ILE B 1 200 ? -17.667 1.602 149.198 1.00 14.96 200 ILE B C 1
ATOM 6282 O O . ILE B 1 200 ? -17.016 2.166 150.067 1.00 16.98 200 ILE B O 1
ATOM 6298 N N . SER B 1 201 ? -18.959 1.339 149.343 1.00 15.42 201 SER B N 1
ATOM 6299 C CA . SER B 1 201 ? -19.692 1.772 150.520 1.00 16.93 201 SER B CA 1
ATOM 6300 C C . SER B 1 201 ? -19.210 1.091 151.786 1.00 17.26 201 SER B C 1
ATOM 6301 O O . SER B 1 201 ? -19.102 1.735 152.829 1.00 18.31 201 SER B O 1
ATOM 6309 N N . LEU B 1 202 ? -18.893 -0.194 151.709 1.00 16.62 202 LEU B N 1
ATOM 6310 C CA . LEU B 1 202 ? -18.363 -0.896 152.869 1.00 15.81 202 LEU B CA 1
ATOM 6311 C C . LEU B 1 202 ? -17.080 -0.222 153.362 1.00 13.89 202 LEU B C 1
ATOM 6312 O O . LEU B 1 202 ? -16.880 -0.081 154.546 1.00 16.49 202 LEU B O 1
ATOM 6328 N N . GLU B 1 203 ? -16.234 0.195 152.438 1.00 18.54 203 GLU B N 1
ATOM 6329 C CA . GLU B 1 203 ? -14.987 0.842 152.785 1.00 20.30 203 GLU B CA 1
ATOM 6330 C C . GLU B 1 203 ? -15.249 2.263 153.319 1.00 23.67 203 GLU B C 1
ATOM 6331 O O . GLU B 1 203 ? -14.864 2.595 154.438 1.00 19.38 203 GLU B O 1
ATOM 6343 N N . VAL B 1 204 ? -15.902 3.084 152.502 1.00 19.61 204 VAL B N 1
ATOM 6344 C CA . VAL B 1 204 ? -16.132 4.481 152.800 1.00 20.05 204 VAL B CA 1
ATOM 6345 C C . VAL B 1 204 ? -16.962 4.669 154.060 1.00 26.06 204 VAL B C 1
ATOM 6346 O O . VAL B 1 204 ? -16.653 5.545 154.859 1.00 21.44 204 VAL B O 1
ATOM 6359 N N . PHE B 1 205 ? -17.986 3.855 154.266 1.00 20.21 205 PHE B N 1
ATOM 6360 C CA . PHE B 1 205 ? -18.823 4.007 155.459 1.00 21.50 205 PHE B CA 1
ATOM 6361 C C . PHE B 1 205 ? -18.212 3.343 156.706 1.00 22.29 205 PHE B C 1
ATOM 6362 O O . PHE B 1 205 ? -18.815 3.364 157.757 1.00 21.81 205 PHE B O 1
ATOM 6379 N N . GLY B 1 206 ? -17.043 2.726 156.583 1.00 27.36 206 GLY B N 1
ATOM 6380 C CA . GLY B 1 206 ? -16.369 2.092 157.720 1.00 25.12 206 GLY B CA 1
ATOM 6381 C C . GLY B 1 206 ? -16.926 0.788 158.257 1.00 32.05 206 GLY B C 1
ATOM 6382 O O . GLY B 1 206 ? -16.839 0.546 159.459 1.00 26.62 206 GLY B O 1
ATOM 6386 N N . GLN B 1 207 ? -17.459 -0.074 157.390 1.00 20.08 207 GLN B N 1
ATOM 6387 C CA . GLN B 1 207 ? -18.239 -1.222 157.850 1.00 23.28 207 GLN B CA 1
ATOM 6388 C C . GLN B 1 207 ? -17.472 -2.534 157.900 1.00 29.96 207 GLN B C 1
ATOM 6389 O O . GLN B 1 207 ? -17.988 -3.548 158.389 1.00 26.46 207 GLN B O 1
ATOM 6403 N N . TYR B 1 208 ? -16.245 -2.536 157.399 1.00 26.98 208 TYR B N 1
ATOM 6404 C CA . TYR B 1 208 ? -15.366 -3.681 157.630 1.00 31.73 208 TYR B CA 1
ATOM 6405 C C . TYR B 1 208 ? -14.837 -3.606 159.071 1.00 35.30 208 TYR B C 1
ATOM 6406 O O . TYR B 1 208 ? -14.507 -4.607 159.687 1.00 43.30 208 TYR B O 1
ATOM 6424 N N . GLY B 1 209 ? -14.767 -2.398 159.612 1.00 40.57 209 GLY B N 1
ATOM 6425 C CA . GLY B 1 209 ? -14.359 -2.206 160.988 1.00 54.48 209 GLY B CA 1
ATOM 6426 C C . GLY B 1 209 ? -12.877 -2.417 161.292 1.00 67.76 209 GLY B C 1
ATOM 6427 O O . GLY B 1 209 ? -12.037 -2.574 160.391 1.00 59.71 209 GLY B O 1
ATOM 6431 N N . ALA B 1 210 ? -12.596 -2.472 162.595 1.00 63.75 210 ALA B N 1
ATOM 6432 C CA . ALA B 1 210 ? -11.259 -2.316 163.174 1.00 62.58 210 ALA B CA 1
ATOM 6433 C C . ALA B 1 210 ? -10.201 -3.298 162.709 1.00 55.61 210 ALA B C 1
ATOM 6434 O O . ALA B 1 210 ? -10.311 -4.515 162.922 1.00 49.06 210 ALA B O 1
ATOM 6441 N N . ASP B 1 211 ? -9.158 -2.746 162.096 1.00 46.55 211 ASP B N 1
ATOM 6442 C CA . ASP B 1 211 ? -7.936 -3.505 161.844 1.00 46.98 211 ASP B CA 1
ATOM 6443 C C . ASP B 1 211 ? -8.214 -4.723 160.967 1.00 52.13 211 ASP B C 1
ATOM 6444 O O . ASP B 1 211 ? -7.614 -5.789 161.166 1.00 43.54 211 ASP B O 1
ATOM 6453 N N . MET B 1 212 ? -9.128 -4.588 160.008 1.00 38.50 212 MET B N 1
ATOM 6454 C CA . MET B 1 212 ? -9.422 -5.733 159.164 1.00 38.13 212 MET B CA 1
ATOM 6455 C C . MET B 1 212 ? -8.644 -5.731 157.859 1.00 25.64 212 MET B C 1
ATOM 6456 O O . MET B 1 212 ? -8.025 -6.735 157.521 1.00 29.29 212 MET B O 1
ATOM 6470 N N . LEU B 1 213 ? -8.725 -4.636 157.109 1.00 26.66 213 LEU B N 1
ATOM 6471 C CA . LEU B 1 213 ? -8.033 -4.517 155.835 1.00 27.14 213 LEU B CA 1
ATOM 6472 C C . LEU B 1 213 ? -7.005 -3.407 155.879 1.00 32.65 213 LEU B C 1
ATOM 6473 O O . LEU B 1 213 ? -7.315 -2.234 156.071 1.00 29.53 213 LEU B O 1
ATOM 6489 N N . THR B 1 214 ? -5.765 -3.809 155.689 1.00 24.65 214 THR B N 1
ATOM 6490 C CA . THR B 1 214 ? -4.663 -2.883 155.577 1.00 21.17 214 THR B CA 1
ATOM 6491 C C . THR B 1 214 ? -4.737 -1.956 154.390 1.00 25.26 214 THR B C 1
ATOM 6492 O O . THR B 1 214 ? -4.463 -0.763 154.521 1.00 26.98 214 THR B O 1
ATOM 6503 N N . ASP B 1 215 ? -5.106 -2.478 153.231 1.00 22.99 215 ASP B N 1
ATOM 6504 C CA . ASP B 1 215 ? -5.262 -1.649 152.061 1.00 21.76 215 ASP B CA 1
ATOM 6505 C C . ASP B 1 215 ? -6.562 -2.019 151.331 1.00 24.61 215 ASP B C 1
ATOM 6506 O O . ASP B 1 215 ? -6.590 -2.940 150.514 1.00 20.71 215 ASP B O 1
ATOM 6515 N N . PRO B 1 216 ? -7.645 -1.297 151.624 1.00 28.86 216 PRO B N 1
ATOM 6516 C CA . PRO B 1 216 ? -8.937 -1.682 151.029 1.00 25.01 216 PRO B CA 1
ATOM 6517 C C . PRO B 1 216 ? -8.915 -1.584 149.527 1.00 18.78 216 PRO B C 1
ATOM 6518 O O . PRO B 1 216 ? -9.683 -2.286 148.872 1.00 18.77 216 PRO B O 1
ATOM 6529 N N . GLY B 1 217 ? -8.056 -0.733 148.969 1.00 20.44 217 GLY B N 1
ATOM 6530 C CA . GLY B 1 217 ? -7.993 -0.578 147.525 1.00 18.05 217 GLY B CA 1
ATOM 6531 C C . GLY B 1 217 ? -7.543 -1.829 146.785 1.00 22.37 217 GLY B C 1
ATOM 6532 O O . GLY B 1 217 ? -8.012 -2.132 145.671 1.00 19.85 217 GLY B O 1
ATOM 6536 N N . VAL B 1 218 ? -6.600 -2.547 147.385 1.00 19.43 218 VAL B N 1
ATOM 6537 C CA . VAL B 1 218 ? -6.085 -3.793 146.792 1.00 22.52 218 VAL B CA 1
ATOM 6538 C C . VAL B 1 218 ? -7.194 -4.863 146.732 1.00 19.49 218 VAL B C 1
ATOM 6539 O O . VAL B 1 218 ? -7.348 -5.614 145.747 1.00 19.77 218 VAL B O 1
ATOM 6552 N N . VAL B 1 219 ? -7.983 -4.904 147.785 1.00 16.32 219 VAL B N 1
ATOM 6553 C CA . VAL B 1 219 ? -9.134 -5.777 147.842 1.00 15.16 219 VAL B CA 1
ATOM 6554 C C . VAL B 1 219 ? -10.191 -5.359 146.820 1.00 14.68 219 VAL B C 1
ATOM 6555 O O . VAL B 1 219 ? -10.791 -6.194 146.166 1.00 16.95 219 VAL B O 1
ATOM 6568 N N . PHE B 1 220 ? -10.435 -4.072 146.688 1.00 21.21 220 PHE B N 1
ATOM 6569 C CA . PHE B 1 220 ? -11.362 -3.604 145.664 1.00 18.75 220 PHE B CA 1
ATOM 6570 C C . PHE B 1 220 ? -10.904 -4.032 144.265 1.00 20.76 220 PHE B C 1
ATOM 6571 O O . PHE B 1 220 ? -11.703 -4.523 143.468 1.00 16.37 220 PHE B O 1
ATOM 6588 N N . ASP B 1 221 ? -9.634 -3.814 143.955 1.00 16.73 221 ASP B N 1
ATOM 6589 C CA . ASP B 1 221 ? -9.089 -4.241 142.674 1.00 17.07 221 ASP B CA 1
ATOM 6590 C C . ASP B 1 221 ? -9.246 -5.740 142.438 1.00 16.11 221 ASP B C 1
ATOM 6591 O O . ASP B 1 221 ? -9.539 -6.175 141.307 1.0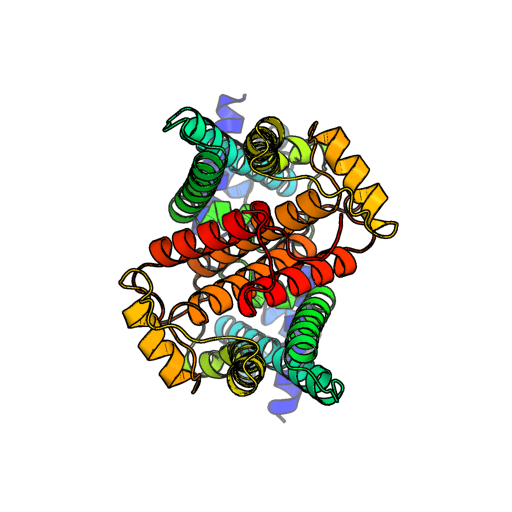0 16.10 221 ASP B O 1
ATOM 6600 N N . ALA B 1 222 ? -9.078 -6.529 143.491 1.00 17.13 222 ALA B N 1
ATOM 6601 C CA . ALA B 1 222 ? -9.212 -7.975 143.346 1.00 18.22 222 ALA B CA 1
ATOM 6602 C C . ALA B 1 222 ? -10.681 -8.359 143.062 1.00 17.88 222 ALA B C 1
ATOM 6603 O O . ALA B 1 222 ? -10.949 -9.235 142.230 1.00 17.41 222 ALA B O 1
ATOM 6610 N N . GLN B 1 223 ? -11.622 -7.719 143.757 1.00 16.06 223 GLN B N 1
ATOM 6611 C CA . GLN B 1 223 ? -13.047 -7.884 143.455 1.00 17.62 223 GLN B CA 1
ATOM 6612 C C . GLN B 1 223 ? -13.425 -7.498 142.031 1.00 20.07 223 GLN B C 1
ATOM 6613 O O . GLN B 1 223 ? -14.160 -8.236 141.377 1.00 18.55 223 GLN B O 1
ATOM 6627 N N . THR B 1 224 ? -12.899 -6.379 141.529 1.00 15.41 224 THR B N 1
ATOM 6628 C CA . THR B 1 224 ? -13.201 -5.963 140.173 1.00 16.97 224 THR B CA 1
ATOM 6629 C C . THR B 1 224 ? -12.725 -6.986 139.175 1.00 18.15 224 THR B C 1
ATOM 6630 O O . THR B 1 224 ? -13.410 -7.271 138.171 1.00 16.53 224 THR B O 1
ATOM 6641 N N . ARG B 1 225 ? -11.538 -7.528 139.415 1.00 20.16 225 ARG B N 1
ATOM 6642 C CA . ARG B 1 225 ? -11.021 -8.551 138.527 1.00 17.97 225 ARG B CA 1
ATOM 6643 C C . ARG B 1 225 ? -11.882 -9.796 138.509 1.00 18.15 225 ARG B C 1
ATOM 6644 O O . ARG B 1 225 ? -11.982 -10.401 137.472 1.00 20.09 225 ARG B O 1
ATOM 6665 N N . LEU B 1 226 ? -12.452 -10.213 139.647 1.00 17.51 226 LEU B N 1
ATOM 6666 C CA . LEU B 1 226 ? -13.385 -11.331 139.653 1.00 16.18 226 LEU B CA 1
ATOM 6667 C C . LEU B 1 226 ? -14.654 -10.980 138.842 1.00 18.23 226 LEU B C 1
ATOM 6668 O O . LEU B 1 226 ? -15.236 -11.822 138.165 1.00 16.08 226 LEU B O 1
ATOM 6684 N N . LEU B 1 227 ? -15.110 -9.740 138.942 1.00 19.20 227 LEU B N 1
ATOM 6685 C CA . LEU B 1 227 ? -16.339 -9.346 138.265 1.00 16.55 227 LEU B CA 1
ATOM 6686 C C . LEU B 1 227 ? -16.143 -9.280 136.763 1.00 19.06 227 LEU B C 1
ATOM 6687 O O . LEU B 1 227 ? -17.076 -9.536 135.998 1.00 18.64 227 LEU B O 1
ATOM 6703 N N . VAL B 1 228 ? -14.941 -8.914 136.344 1.00 17.63 228 VAL B N 1
ATOM 6704 C CA . VAL B 1 228 ? -14.558 -8.966 134.942 1.00 15.72 228 VAL B CA 1
ATOM 6705 C C . VAL B 1 228 ? -14.541 -10.392 134.448 1.00 18.39 228 VAL B C 1
ATOM 6706 O O . VAL B 1 228 ? -14.984 -10.674 133.324 1.00 20.69 228 VAL B O 1
ATOM 6719 N N . ALA B 1 229 ? -14.054 -11.304 135.279 1.00 20.04 229 ALA B N 1
ATOM 6720 C CA . ALA B 1 229 ? -13.972 -12.698 134.883 1.00 21.39 229 ALA B CA 1
ATOM 6721 C C . ALA B 1 229 ? -15.379 -13.300 134.798 1.00 18.39 229 ALA B C 1
ATOM 6722 O O . ALA B 1 229 ? -15.617 -14.189 134.000 1.00 18.04 229 ALA B O 1
ATOM 6729 N N . VAL B 1 230 ? -16.306 -12.809 135.601 1.00 15.37 230 VAL B N 1
ATOM 6730 C CA . VAL B 1 230 ? -17.713 -13.238 135.446 1.00 15.08 230 VAL B CA 1
ATOM 6731 C C . VAL B 1 230 ? -18.243 -12.932 134.028 1.00 19.11 230 VAL B C 1
ATOM 6732 O O . VAL B 1 230 ? -18.886 -13.775 133.404 1.00 16.96 230 VAL B O 1
ATOM 6745 N N . LEU B 1 231 ? -17.936 -11.733 133.539 1.00 18.11 231 LEU B N 1
ATOM 6746 C CA . LEU B 1 231 ? -18.351 -11.305 132.226 1.00 18.35 231 LEU B CA 1
ATOM 6747 C C . LEU B 1 231 ? -17.641 -12.114 131.132 1.00 16.80 231 LEU B C 1
ATOM 6748 O O . LEU B 1 231 ? -18.226 -12.430 130.107 1.00 21.63 231 LEU B O 1
ATOM 6764 N N . ALA B 1 232 ? -16.402 -12.499 131.371 1.00 16.34 232 ALA B N 1
ATOM 6765 C CA . ALA B 1 232 ? -15.612 -13.143 130.339 1.00 18.84 232 ALA B CA 1
ATOM 6766 C C . ALA B 1 232 ? -15.807 -14.637 130.248 1.00 21.69 232 ALA B C 1
ATOM 6767 O O . ALA B 1 232 ? -15.384 -15.238 129.291 1.00 27.47 232 ALA B O 1
ATOM 6774 N N . GLU B 1 233 ? -16.408 -15.266 131.228 1.00 17.28 233 GLU B N 1
ATOM 6775 C CA . GLU B 1 233 ? -16.528 -16.715 131.107 1.00 23.17 233 GLU B CA 1
ATOM 6776 C C . GLU B 1 233 ? -17.964 -17.257 131.202 1.00 22.35 233 GLU B C 1
ATOM 6777 O O . GLU B 1 233 ? -18.899 -16.569 131.609 1.00 17.03 233 GLU B O 1
ATOM 6789 N N . HIS B 1 234 ? -18.138 -18.472 130.718 1.00 15.50 234 HIS B N 1
ATOM 6790 C CA . HIS B 1 234 ? -19.480 -19.050 130.566 1.00 17.63 234 HIS B CA 1
ATOM 6791 C C . HIS B 1 234 ? -19.743 -20.099 131.661 1.00 20.28 234 HIS B C 1
ATOM 6792 O O . HIS B 1 234 ? -18.983 -21.064 131.809 1.00 14.84 234 HIS B O 1
ATOM 6806 N N . HIS B 1 235 ? -20.840 -19.909 132.402 1.00 17.61 235 HIS B N 1
ATOM 6807 C CA . HIS B 1 235 ? -21.095 -20.655 133.630 1.00 20.50 235 HIS B CA 1
ATOM 6808 C C . HIS B 1 235 ? -22.144 -21.772 133.492 1.00 20.30 235 HIS B C 1
ATOM 6809 O O . HIS B 1 235 ? -22.362 -22.545 134.423 1.00 28.56 235 HIS B O 1
ATOM 6816 N N . HIS B 1 236 ? -22.801 -21.857 132.341 1.00 23.31 236 HIS B N 1
ATOM 6817 C CA . HIS B 1 236 ? -23.857 -22.851 132.147 1.00 22.17 236 HIS B CA 1
ATOM 6818 C C . HIS B 1 236 ? -23.626 -23.603 130.830 1.00 21.11 236 HIS B C 1
ATOM 6819 O O . HIS B 1 236 ? -23.055 -23.036 129.916 1.00 21.11 236 HIS B O 1
ATOM 6826 N N . HIS B 1 237 ? -24.094 -24.848 130.740 1.00 22.39 237 HIS B N 1
ATOM 6827 C CA . HIS B 1 237 ? -24.041 -25.599 129.481 1.00 28.82 237 HIS B CA 1
ATOM 6828 C C . HIS B 1 237 ? -25.152 -25.031 128.638 1.00 32.99 237 HIS B C 1
ATOM 6829 O O . 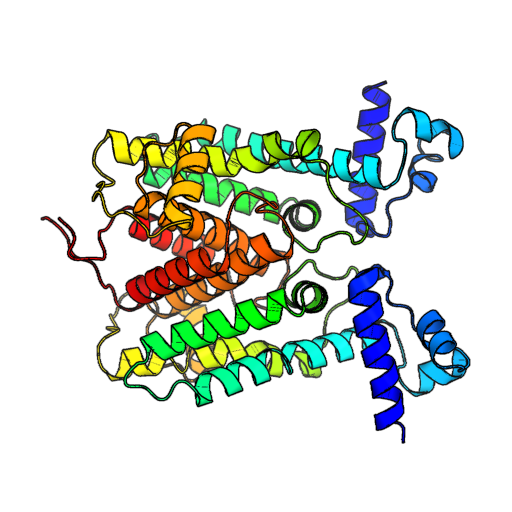HIS B 1 237 ? -26.261 -25.547 128.651 1.00 35.38 237 HIS B O 1
ATOM 6836 N N . HIS B 1 238 ? -24.881 -23.945 127.928 1.00 25.26 238 HIS B N 1
ATOM 6837 C CA . HIS B 1 238 ? -25.920 -23.379 127.097 1.00 31.21 238 HIS B CA 1
ATOM 6838 C C . HIS B 1 238 ? -25.403 -22.876 125.754 1.00 32.65 238 HIS B C 1
ATOM 6839 O O . HIS B 1 238 ? -24.831 -21.773 125.647 1.00 32.96 238 HIS B O 1
ATOM 6846 N N . HIS B 1 239 ? -25.632 -23.699 124.738 1.00 34.12 239 HIS B N 1
ATOM 6847 C CA . HIS B 1 239 ? -25.144 -23.460 123.387 1.00 49.85 239 HIS B CA 1
ATOM 6848 C C . HIS B 1 239 ? -26.186 -23.958 122.394 1.00 53.20 239 HIS B C 1
ATOM 6849 O O . HIS B 1 239 ? -27.058 -23.202 121.985 1.00 54.82 239 HIS B O 1
#

CATH classification: 1.10.357.10

Sequence (453 aa):
AREQIEAKIVELGRRQLLDHGAAGLSLRAIARNLGMVSSAVYRYVSSRDELLTLLLVDAYSDDLADTVDRARDDTVADSWSDDVIAIARAVRGWAVTNPARWALLYGSPVPGYHAPPDRTAGVATRVVGAFFDDAIAAGIATGDIRLTDDVAPQPMSSDFEKIRQEFGFPGDDRRVVTKCFLLWAGVVGAISLEVFGQYGADMLTDPGVVFDAQTRLLVAVLAEHHHHHHREQIEAKIVELGRRQLLDHGAAGLSLRAIARRNLGMVSSAVYRYVSSRDELLTLLLVDAYSDLADTVDRARDDTVADSWSDDVIAIARAVRGWAVTNPARWALLYGSPVPGYHAPPDRTAGVATRVVGAFFDAIAAGIATGDIRLTDDVAPQPMSSDFEKIRQEFGFPGDDRVVTKCFLLWAGVVGAISLEVFGQYGADMLTDPGVVFDAQTRLLVAVLAEHHHHHH

B-factor: mean 37.98, std 21.33, range [8.96, 130.14]

Solvent-accessible surface area: 20829 Å² total; per-residue (Å²): 118,154,152,128,50,58,60,121,0,14,63,21,0,66,130,20,5,109,86,103,18,22,62,22,13,34,12,150,25,1,0,152,108,41,83,41,103,40,77,31,0,101,193,60,0,74,42,96,65,40,0,0,4,26,2,12,40,38,0,25,28,48,2,1,60,32,0,58,139,31,64,111,122,36,138,56,153,28,22,25,61,24,0,22,18,0,0,119,14,0,40,30,10,0,65,108,28,51,20,23,0,13,20,3,12,1,27,75,20,78,75,22,160,32,40,94,132,93,14,47,53,32,29,57,86,7,33,13,7,9,10,82,1,0,23,45,0,23,89,95,40,76,3,199,79,57,146,72,111,10,66,113,35,1,19,63,5,0,88,92,4,30,131,124,40,64,6,76,12,16,11,97,2,0,12,8,11,16,0,2,24,0,2,2,1,0,5,0,7,2,34,28,19,50,50,36,42,107,129,52,8,90,70,32,9,63,3,9,21,3,6,2,120,3,4,18,13,15,2,26,82,108,50,58,94,135,206,197,135,138,47,47,58,111,0,22,58,27,0,47,131,17,14,107,89,116,19,27,76,22,6,25,1,162,34,0,3,144,75,33,69,50,106,25,79,38,0,85,187,37,0,73,45,107,67,42,0,7,7,34,4,19,44,31,1,14,25,49,0,1,57,40,1,57,147,27,61,124,97,101,100,100,117,35,17,26,46,36,0,31,34,0,0,130,14,0,48,31,14,0,70,108,31,62,25,26,0,16,26,6,8,4,34,69,40,54,82,36,174,22,59,95,149,94,22,52,50,29,27,48,79,8,27,13,6,7,10,80,0,0,23,48,0,24,94,106,20,85,3,175,74,26,116,31,114,15,94,126,60,12,16,44,6,0,77,128,8,37,132,139,44,64,8,68,1,22,8,46,6,0,1,17,10,15,0,1,23,0,1,1,1,0,4,0,7,0,37,31,14,52,47,34,48,99,124,41,24,103,57,41,11,36,2,5,34,3,4,3,114,35,4,17,34,2,5,46,38,24,6,91,168,63,137

Radius of gyration: 23.02 Å; Cα contacts (8 Å, |Δi|>4): 548; chains: 2; bounding box: 46×70×66 Å